Protein AF-0000000075423995 (afdb_homodimer)

Radius of gyration: 27.3 Å; Cα contacts (8 Å, |Δi|>4): 928; chains: 2; bounding box: 53×81×62 Å

Sequence (508 aa):
MPINNESKYIKEVWAENLEEEMAILRDRVEQYPFLAMDTEFPGVVARPIGNFRTSSDYHYQTLRCNVDLLKIIQLGITFADENGTLPPDTCTWQFNFKFNLGGDMYAQDSIDLLTKSGIDFKKHEDYGIDVEHFGELLISSGFVLLDDVKWISFHSGYDFGYLLKVLTCSPLPAEESEFFDLLRTYFPCIYDIKYLMKSFKNLKGGLQDIADDLQVSRIGPQHQAGSDSLLTATTFFKMRQTFFNDKIDDTKYLMPINNESKYIKEVWAENLEEEMAILRDRVEQYPFLAMDTEFPGVVARPIGNFRTSSDYHYQTLRCNVDLLKIIQLGITFADENGTLPPDTCTWQFNFKFNLGGDMYAQDSIDLLTKSGIDFKKHEDYGIDVEHFGELLISSGFVLLDDVKWISFHSGYDFGYLLKVLTCSPLPAEESEFFDLLRTYFPCIYDIKYLMKSFKNLKGGLQDIADDLQVSRIGPQHQAGSDSLLTATTFFKMRQTFFNDKIDDTKYL

Organism: Rhizophagus irregularis (strain DAOM 181602 / DAOM 197198 / MUCL 43194) (NCBI:txid747089)

Nearest PDB structures (foldseek):
  4gmj-assembly3_F  TM=9.847E-01  e=9.154E-38  Homo sapiens
  4gmj-assembly2_D  TM=9.844E-01  e=1.547E-37  Homo sapiens
  3g10-assembly1_A  TM=9.788E-01  e=7.465E-35  Schizosaccharomyces pombe
  4b8c-assembly2_E  TM=9.135E-01  e=1.790E-26  Saccharomyces cerevisiae S288C
  1uoc-assembly1_A  TM=8.955E-01  e=2.071E-23  Saccharomyces cerevisiae

Secondary structure (DSSP, 8-state):
----THHHHEEEE-GGGHHHHHHHHHHHHHH--EEEEEEE-----EEE-S--SSHHHHHHHHHHHHHHHS---EEEEEEE-TT-PPPSS--EEEEEB---TTTS---HHHHHHHHHTT--HHHHHHHPBPHHHHHHHHHTTTSSS-TT-EEEESS-HHHHHHHHHHHHTSPPPSSHHHHHHHHHHH-S-EEEHHHHHTT-TT--SSHHHHHHHTTPPP-S-TT-HHHHHHHHHHHHHHHHHHHSTT---GGG--/----THHHHEEEE-GGGHHHHHHHHHHHHHH--EEEEEEE-----EEE-S--SSHHHHHHHHHHHHHHHS---EEEEEEE-TT-PPPSS--EEEEEB---TTTS---HHHHHHHHHTT--HHHHHHHPBPHHHHHHHHHTTTSSS-TT-EEEESS-HHHHHHHHHHHHTSPPPSSHHHHHHHHHHH-S-EEEHHHHHTT-TT--SSHHHHHHHTTPPP-S-TT-HHHHHHHHHHHHHHHHHHHSTT---GGG--

Structure (mmCIF, N/CA/C/O backbone):
data_AF-0000000075423995-model_v1
#
loop_
_entity.id
_entity.type
_entity.pdbx_description
1 polymer 'poly(A)-specific ribonuclease'
#
loop_
_atom_site.group_PDB
_atom_site.id
_atom_site.type_symbol
_atom_site.label_atom_id
_atom_site.label_alt_id
_atom_site.label_comp_id
_atom_site.label_asym_id
_atom_site.label_entity_id
_atom_site.label_seq_id
_atom_site.pdbx_PDB_ins_code
_atom_site.Cartn_x
_atom_site.Cartn_y
_atom_site.Cartn_z
_atom_site.occupancy
_atom_site.B_iso_or_equiv
_atom_site.auth_seq_id
_atom_site.auth_comp_id
_atom_site.auth_asym_id
_atom_site.auth_atom_id
_atom_site.pdbx_PDB_model_num
ATOM 1 N N . MET A 1 1 ? 28.359 33.5 12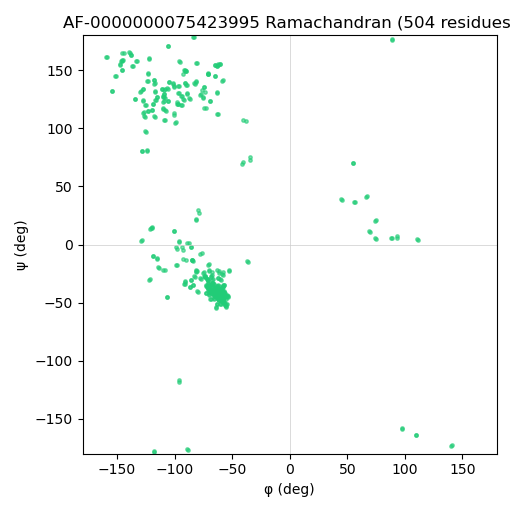.656 1 25.58 1 MET A N 1
ATOM 2 C CA . MET A 1 1 ? 27.375 32.719 11.945 1 25.58 1 MET A CA 1
ATOM 3 C C . MET A 1 1 ? 25.953 33.094 12.383 1 25.58 1 MET A C 1
ATOM 5 O O . MET A 1 1 ? 25.672 33.156 13.578 1 25.58 1 MET A O 1
ATOM 9 N N . PRO A 1 2 ? 25.203 33.875 11.68 1 33.62 2 PRO A N 1
ATOM 10 C CA . PRO A 1 2 ? 23.969 34.438 12.242 1 33.62 2 PRO A CA 1
ATOM 11 C C . PRO A 1 2 ? 23.203 33.406 13.094 1 33.62 2 PRO A C 1
ATOM 13 O O . PRO A 1 2 ? 23.297 32.219 12.844 1 33.62 2 PRO A O 1
ATOM 16 N N . ILE A 1 3 ? 23.141 33.438 14.305 1 40.28 3 ILE A N 1
ATOM 17 C CA . ILE A 1 3 ? 22.547 32.594 15.344 1 40.28 3 ILE A CA 1
ATOM 18 C C . ILE A 1 3 ? 21.25 31.984 14.828 1 40.28 3 ILE A C 1
ATOM 20 O O . ILE A 1 3 ? 20.312 32.688 14.469 1 40.28 3 ILE A O 1
ATOM 24 N N . ASN A 1 4 ? 21.141 30.969 13.953 1 45.22 4 ASN A N 1
ATOM 25 C CA . ASN A 1 4 ? 20.031 30.359 13.219 1 45.22 4 ASN A CA 1
ATOM 26 C C . ASN A 1 4 ? 18.797 30.219 14.102 1 45.22 4 ASN A C 1
ATOM 28 O O . ASN A 1 4 ? 18.75 29.359 14.984 1 45.22 4 ASN A O 1
ATOM 32 N N . ASN A 1 5 ? 18.109 31.328 14.5 1 56.03 5 ASN A N 1
ATOM 33 C CA . ASN A 1 5 ? 16.938 31.656 15.297 1 56.03 5 ASN A CA 1
ATOM 34 C C . ASN A 1 5 ? 15.828 30.641 15.109 1 56.03 5 ASN A C 1
ATOM 36 O O . ASN A 1 5 ? 14.961 30.484 15.977 1 56.03 5 ASN A O 1
ATOM 40 N N . GLU A 1 6 ? 15.875 29.797 14.125 1 67.62 6 GLU A N 1
ATOM 41 C CA . GLU A 1 6 ? 14.875 28.766 13.867 1 67.62 6 GLU A CA 1
ATOM 42 C C . GLU A 1 6 ? 14.891 27.688 14.945 1 67.62 6 GLU A C 1
ATOM 44 O O . GLU A 1 6 ? 13.836 27.203 15.367 1 67.62 6 GLU A O 1
ATOM 49 N N . SER A 1 7 ? 16.078 27.469 15.383 1 71.44 7 SER A N 1
ATOM 50 C CA . SER A 1 7 ? 16.234 26.406 16.359 1 71.44 7 SER A CA 1
ATOM 51 C C . SER A 1 7 ? 15.625 26.781 17.703 1 71.44 7 SER A C 1
ATOM 53 O O . SER A 1 7 ? 15.352 25.906 18.531 1 71.44 7 SER A O 1
ATOM 55 N N . LYS A 1 8 ? 15.422 28.031 17.781 1 77.81 8 LYS A N 1
ATOM 56 C CA . LYS A 1 8 ? 14.797 28.469 19.031 1 77.81 8 LYS A CA 1
ATOM 57 C C . LYS A 1 8 ? 13.312 28.094 19.062 1 77.81 8 LYS A C 1
ATOM 59 O O . LYS A 1 8 ? 12.797 27.703 20.109 1 77.81 8 LYS A O 1
ATOM 64 N N . TYR A 1 9 ? 12.695 28 17.922 1 90.31 9 TYR A N 1
ATOM 65 C CA . TYR A 1 9 ? 11.242 27.859 17.891 1 90.31 9 TYR A CA 1
ATOM 66 C C . TYR A 1 9 ? 10.852 26.453 17.438 1 90.31 9 TYR A C 1
ATOM 68 O O . TYR A 1 9 ? 9.75 25.984 17.734 1 90.31 9 TYR A O 1
ATOM 76 N N . ILE A 1 10 ? 11.789 25.797 16.75 1 95.06 10 ILE A N 1
ATOM 77 C CA . ILE A 1 10 ? 11.461 24.516 16.156 1 95.06 10 ILE A CA 1
ATOM 78 C C . ILE A 1 10 ? 12.367 23.422 16.734 1 95.06 10 ILE A C 1
ATOM 80 O O . ILE A 1 10 ? 13.594 23.484 16.578 1 95.06 10 ILE A O 1
ATOM 84 N N . LYS A 1 11 ? 11.797 22.5 17.406 1 96.62 11 LYS A N 1
ATOM 85 C CA . LYS A 1 11 ? 12.523 21.375 17.984 1 96.62 11 LYS A CA 1
ATOM 86 C C . LYS A 1 11 ? 12.531 20.188 17.016 1 96.62 11 LYS A C 1
ATOM 88 O O . LYS A 1 11 ? 11.477 19.719 16.594 1 96.62 11 LYS A O 1
ATOM 93 N N . GLU A 1 12 ? 13.703 19.688 16.688 1 97.12 12 GLU A N 1
ATOM 94 C CA . GLU A 1 12 ? 13.852 18.484 15.875 1 97.12 12 GLU A CA 1
ATOM 95 C C . GLU A 1 12 ? 13.594 17.234 16.703 1 97.12 12 GLU A C 1
ATOM 97 O O . GLU A 1 12 ? 14.172 17.062 17.781 1 97.12 12 GLU A O 1
ATOM 102 N N . VAL A 1 13 ? 12.734 16.391 16.188 1 98.62 13 VAL A N 1
ATOM 103 C CA . VAL A 1 13 ? 12.461 15.133 16.891 1 98.62 13 VAL A CA 1
ATOM 104 C C . VAL A 1 13 ? 12.844 13.953 16 1 98.62 13 VAL A C 1
ATOM 106 O O . VAL A 1 13 ? 12.344 13.828 14.875 1 98.62 13 VAL A O 1
ATOM 109 N N . TRP A 1 14 ? 13.711 13.156 16.453 1 98.75 14 TRP A N 1
ATOM 110 C CA . TRP A 1 14 ? 14.156 11.914 15.828 1 98.75 14 TRP A CA 1
ATOM 111 C C . TRP A 1 14 ? 13.836 10.711 16.703 1 98.75 14 TRP A C 1
ATOM 113 O O . TRP A 1 14 ? 13.188 10.852 17.75 1 98.75 14 TRP A O 1
ATOM 123 N N . ALA A 1 15 ? 14.227 9.523 16.281 1 98.69 15 ALA A N 1
ATOM 124 C CA . ALA A 1 15 ? 13.891 8.312 17.031 1 98.69 15 ALA A CA 1
ATOM 125 C C . ALA A 1 15 ? 14.43 8.391 18.453 1 98.69 15 ALA A C 1
ATOM 127 O O . ALA A 1 15 ? 13.758 7.977 19.406 1 98.69 15 ALA A O 1
ATOM 128 N N . GLU A 1 16 ? 15.516 8.961 18.641 1 98.25 16 GLU A N 1
ATOM 129 C CA . GLU A 1 16 ? 16.25 8.922 19.906 1 98.25 16 GLU A CA 1
ATOM 130 C C . GLU A 1 16 ? 15.578 9.789 20.953 1 98.25 16 GLU A C 1
ATOM 132 O O . GLU A 1 16 ? 15.688 9.523 22.156 1 98.25 16 GLU A O 1
ATOM 137 N N . ASN A 1 17 ? 14.867 10.82 20.562 1 98.56 17 ASN A N 1
ATOM 138 C CA . ASN A 1 17 ? 14.289 11.719 21.547 1 98.56 17 ASN A CA 1
ATOM 139 C C . ASN A 1 17 ? 12.773 11.766 21.453 1 98.56 17 ASN A C 1
ATOM 141 O O . ASN A 1 17 ? 12.133 12.664 22 1 98.56 17 ASN A O 1
ATOM 145 N N . LEU A 1 18 ? 12.195 10.82 20.75 1 98.56 18 LEU A N 1
ATOM 146 C CA . LEU A 1 18 ? 10.758 10.812 20.516 1 98.56 18 LEU A CA 1
ATOM 147 C C . LEU A 1 18 ? 9.992 10.742 21.828 1 98.56 18 LEU A C 1
ATOM 149 O O . LEU A 1 18 ? 9.117 11.57 22.078 1 98.56 18 LEU A O 1
ATOM 153 N N . GLU A 1 19 ? 10.289 9.844 22.672 1 98.12 19 GLU A N 1
ATOM 154 C CA . GLU A 1 19 ? 9.555 9.625 23.922 1 98.12 19 GLU A CA 1
ATOM 155 C C . GLU A 1 19 ? 9.664 10.828 24.844 1 98.12 19 GLU A C 1
ATOM 157 O O . GLU A 1 19 ? 8.68 11.242 25.453 1 98.12 19 GLU A O 1
ATOM 162 N N . GLU A 1 20 ? 10.852 11.336 24.922 1 98.06 20 GLU A N 1
ATOM 163 C CA . GLU A 1 20 ? 11.078 12.5 25.766 1 98.06 20 GLU A CA 1
ATOM 164 C C . GLU A 1 20 ? 10.25 13.695 25.297 1 98.06 20 GLU A C 1
ATOM 166 O O . GLU A 1 20 ? 9.594 14.352 26.109 1 98.06 20 GLU A O 1
ATOM 171 N N . GLU A 1 21 ? 10.273 13.953 24.078 1 97.81 21 GLU A N 1
ATOM 172 C CA . GLU A 1 21 ? 9.555 15.102 23.547 1 97.81 21 GLU A CA 1
ATOM 173 C C . GLU A 1 21 ? 8.047 14.891 23.641 1 97.81 21 GLU A C 1
ATOM 175 O O . GLU A 1 21 ? 7.297 15.836 23.922 1 97.81 21 GLU A O 1
ATOM 180 N N . MET A 1 22 ? 7.602 13.688 23.391 1 97.81 22 MET A N 1
ATOM 181 C CA . MET A 1 22 ? 6.172 13.406 23.484 1 97.81 22 MET A CA 1
ATOM 182 C C . MET A 1 22 ? 5.672 13.609 24.906 1 97.81 22 MET A C 1
ATOM 184 O O . MET A 1 22 ? 4.531 14.023 25.109 1 97.81 22 MET A O 1
ATOM 188 N N . ALA A 1 23 ? 6.453 13.297 25.828 1 96.69 23 ALA A N 1
ATOM 189 C CA . ALA A 1 23 ? 6.094 13.539 27.219 1 96.69 23 ALA A CA 1
ATOM 190 C C . ALA A 1 23 ? 5.91 15.031 27.484 1 96.69 23 ALA A C 1
ATOM 192 O O . ALA A 1 23 ? 4.98 15.43 28.203 1 96.69 23 ALA A O 1
ATOM 193 N N . ILE A 1 24 ? 6.754 15.812 26.984 1 95.75 24 ILE A N 1
ATOM 194 C CA . ILE A 1 24 ? 6.668 17.266 27.125 1 95.75 24 ILE A CA 1
ATOM 195 C C . ILE A 1 24 ? 5.383 17.766 26.484 1 95.75 24 ILE A C 1
ATOM 197 O O . ILE A 1 24 ? 4.676 18.594 27.062 1 95.75 24 ILE A O 1
ATOM 201 N N . LEU A 1 25 ? 5.078 17.234 25.375 1 96.5 25 LEU A N 1
ATOM 202 C CA . LEU A 1 25 ? 3.957 17.734 24.578 1 96.5 25 LEU A CA 1
ATOM 203 C C . LEU A 1 25 ? 2.629 17.375 25.234 1 96.5 25 LEU A C 1
ATOM 205 O O . LEU A 1 25 ? 1.648 18.109 25.094 1 96.5 25 LEU A O 1
ATOM 209 N N . ARG A 1 26 ? 2.59 16.281 25.953 1 95.5 26 ARG A N 1
ATOM 210 C CA . ARG A 1 26 ? 1.382 15.875 26.672 1 95.5 26 ARG A CA 1
ATOM 211 C C . ARG A 1 26 ? 0.964 16.938 27.672 1 95.5 26 ARG A C 1
ATOM 213 O O . ARG A 1 26 ? -0.229 17.141 27.906 1 95.5 26 ARG A O 1
ATOM 220 N N . ASP A 1 27 ? 1.899 17.609 28.156 1 94.31 27 ASP A N 1
ATOM 221 C CA . ASP A 1 27 ? 1.625 18.688 29.109 1 94.31 27 ASP A CA 1
ATOM 222 C C . ASP A 1 27 ? 1.33 20 28.375 1 94.31 27 ASP A C 1
ATOM 224 O O . ASP A 1 27 ? 0.465 20.766 28.797 1 94.31 27 ASP A O 1
ATOM 228 N N . ARG A 1 28 ? 1.97 20.203 27.359 1 94.56 28 ARG A N 1
ATOM 229 C CA . ARG A 1 28 ? 1.878 21.469 26.625 1 94.56 28 ARG A CA 1
ATOM 230 C C . ARG A 1 28 ? 0.489 21.656 26.031 1 94.56 28 ARG A C 1
ATOM 232 O O . ARG A 1 28 ? -0.015 22.781 25.938 1 94.56 28 ARG A O 1
ATOM 239 N N . VAL A 1 29 ? -0.134 20.578 25.625 1 96.12 29 VAL A N 1
ATOM 240 C CA . VAL A 1 29 ? -1.404 20.641 24.906 1 96.12 29 VAL A CA 1
ATOM 241 C C . VAL A 1 29 ? -2.498 21.156 25.844 1 96.12 29 VAL A C 1
ATOM 243 O O . VAL A 1 29 ? -3.477 21.75 25.391 1 96.12 29 VAL A O 1
ATOM 246 N N . GLU A 1 30 ? -2.373 21.031 27.109 1 95 30 GLU A N 1
ATOM 247 C CA . GLU A 1 30 ? -3.348 21.531 28.078 1 95 30 GLU A CA 1
ATOM 248 C C . GLU A 1 30 ? -3.391 23.047 28.078 1 95 30 GLU A C 1
ATOM 250 O O . GLU A 1 30 ? -4.465 23.641 28.203 1 95 30 GLU A O 1
ATOM 255 N N . GLN A 1 31 ? -2.264 23.641 27.922 1 95.44 31 GLN A N 1
ATOM 256 C CA . GLN A 1 31 ? -2.152 25.094 27.938 1 95.44 31 GLN A CA 1
ATOM 257 C C . GLN A 1 31 ? -2.305 25.672 26.531 1 95.44 31 GLN A C 1
ATOM 259 O O . GLN A 1 31 ? -2.783 26.797 26.375 1 95.44 31 GLN A O 1
ATOM 264 N N . TYR A 1 32 ? -1.895 24.984 25.609 1 97.31 32 TYR A N 1
ATOM 265 C CA . TYR A 1 32 ? -1.914 25.422 24.219 1 97.31 32 TYR A CA 1
ATOM 266 C C . TYR A 1 32 ? -2.668 24.422 23.344 1 97.31 32 TYR A C 1
ATOM 268 O O . TYR A 1 32 ? -2.061 23.672 22.578 1 97.31 32 TYR A O 1
ATOM 276 N N . PRO A 1 33 ? -3.973 24.484 23.312 1 97.31 33 PRO A N 1
ATOM 277 C CA . PRO A 1 33 ? -4.793 23.406 22.734 1 97.31 33 PRO A CA 1
ATOM 278 C C . PRO A 1 33 ? -5.035 23.609 21.25 1 97.31 33 PRO A C 1
ATOM 280 O O . PRO A 1 33 ? -5.758 22.812 20.625 1 97.31 33 PRO A O 1
ATOM 283 N N . PHE A 1 34 ? -4.492 24.672 20.609 1 97.38 34 PHE A N 1
ATOM 284 C CA . PHE A 1 34 ? -4.555 24.828 19.172 1 97.38 34 PHE A CA 1
ATOM 285 C C . PHE A 1 34 ? -3.305 24.25 18.5 1 97.38 34 PHE A C 1
ATOM 287 O O . PHE A 1 34 ? -2.191 24.703 18.781 1 97.38 34 PHE A O 1
ATOM 294 N N . LEU A 1 35 ? -3.49 23.328 17.672 1 98.25 35 LEU A N 1
ATOM 295 C CA . LEU A 1 35 ? -2.387 22.625 17.031 1 98.25 35 LEU A CA 1
ATOM 296 C C . LEU A 1 35 ? -2.43 22.828 15.516 1 98.25 35 LEU A C 1
ATOM 298 O O . LEU A 1 35 ? -3.309 22.281 14.844 1 98.25 35 LEU A O 1
ATOM 302 N N . ALA A 1 36 ? -1.484 23.562 15 1 98 36 ALA A N 1
ATOM 303 C CA . ALA A 1 36 ? -1.331 23.688 13.555 1 98 36 ALA A CA 1
ATOM 304 C C . ALA A 1 36 ? -0.392 22.609 13.016 1 98 36 ALA A C 1
ATOM 306 O O . ALA A 1 36 ? 0.678 22.375 13.578 1 98 36 ALA A O 1
ATOM 307 N N . MET A 1 37 ? -0.78 22.031 11.883 1 97.5 37 MET A N 1
ATOM 308 C CA . MET A 1 37 ? 0.061 20.938 11.414 1 97.5 37 MET A CA 1
ATOM 309 C C . MET A 1 37 ? 0.37 21.078 9.93 1 97.5 37 MET A C 1
ATOM 311 O O . MET A 1 37 ? -0.346 21.781 9.211 1 97.5 37 MET A O 1
ATOM 315 N N . ASP A 1 38 ? 1.39 20.484 9.539 1 97.25 38 ASP A N 1
ATOM 316 C CA . ASP A 1 38 ? 1.808 20.297 8.156 1 97.25 38 ASP A CA 1
ATOM 317 C C . ASP A 1 38 ? 2.621 19.016 7.996 1 97.25 38 ASP A C 1
ATOM 319 O O . ASP A 1 38 ? 3.328 18.594 8.922 1 97.25 38 ASP A O 1
ATOM 323 N N . THR A 1 39 ? 2.451 18.375 6.879 1 97.5 39 THR A N 1
ATOM 324 C CA . THR A 1 39 ? 3.195 17.141 6.609 1 97.5 39 THR A CA 1
ATOM 325 C C . THR A 1 39 ? 3.986 17.266 5.312 1 97.5 39 THR A C 1
ATOM 327 O O . THR A 1 39 ? 3.588 18 4.402 1 97.5 39 THR A O 1
ATOM 330 N N . GLU A 1 40 ? 5.137 16.609 5.32 1 97.38 40 GLU A N 1
ATOM 331 C CA . GLU A 1 40 ? 5.867 16.359 4.082 1 97.38 40 GLU A CA 1
ATOM 332 C C . GLU A 1 40 ? 5.809 14.883 3.701 1 97.38 40 GLU A C 1
ATOM 334 O O . GLU A 1 40 ? 6.055 14.008 4.539 1 97.38 40 GLU A O 1
ATOM 339 N N . PHE A 1 41 ? 5.438 14.602 2.469 1 96.31 41 PHE A N 1
ATOM 340 C CA . PHE A 1 41 ? 5.312 13.242 1.957 1 96.31 41 PHE A CA 1
ATOM 341 C C . PHE A 1 41 ? 5.883 13.141 0.548 1 96.31 41 PHE A C 1
ATOM 343 O O . PHE A 1 41 ? 6.172 14.156 -0.087 1 96.31 41 PHE A O 1
ATOM 350 N N . PRO A 1 42 ? 6.168 11.922 0.061 1 94.81 42 PRO A N 1
ATOM 351 C CA . PRO A 1 42 ? 6.996 11.766 -1.137 1 94.81 42 PRO A CA 1
ATOM 352 C C . PRO A 1 42 ? 6.207 11.961 -2.43 1 94.81 42 PRO A C 1
ATOM 354 O O . PRO A 1 42 ? 6.52 11.336 -3.447 1 94.81 42 PRO A O 1
ATOM 357 N N . GLY A 1 43 ? 5.098 12.633 -2.432 1 93.06 43 GLY A N 1
ATOM 358 C CA . GLY A 1 43 ? 4.398 13.016 -3.65 1 93.06 43 GLY A CA 1
ATOM 359 C C . GLY A 1 43 ? 3.271 12.062 -4.012 1 93.06 43 GLY A C 1
ATOM 360 O O . GLY A 1 43 ? 2.611 11.516 -3.133 1 93.06 43 GLY A O 1
ATOM 361 N N . VAL A 1 44 ? 2.928 12.109 -5.285 1 93.12 44 VAL A N 1
ATOM 362 C CA . VAL A 1 44 ? 1.89 11.266 -5.867 1 93.12 44 VAL A CA 1
ATOM 363 C C . VAL A 1 44 ? 2.504 10.336 -6.914 1 93.12 44 VAL A C 1
ATOM 365 O O . VAL A 1 44 ? 3.156 10.789 -7.855 1 93.12 44 VAL A O 1
ATOM 368 N N . VAL A 1 45 ? 2.275 9.016 -6.719 1 92.94 45 VAL A N 1
ATOM 369 C CA . VAL A 1 45 ? 2.996 8.078 -7.578 1 92.94 45 VAL A CA 1
ATOM 370 C C . VAL A 1 45 ? 2.002 7.254 -8.391 1 92.94 45 VAL A C 1
ATOM 372 O O . VAL A 1 45 ? 2.389 6.543 -9.32 1 92.94 45 VAL A O 1
ATOM 375 N N . ALA A 1 46 ? 0.704 7.359 -8.062 1 93.5 46 ALA A N 1
ATOM 376 C CA . ALA A 1 46 ? -0.264 6.504 -8.742 1 93.5 46 ALA A CA 1
ATOM 377 C C . ALA A 1 46 ? -1.61 7.207 -8.891 1 93.5 46 ALA A C 1
ATOM 379 O O . ALA A 1 46 ? -1.943 8.094 -8.102 1 93.5 46 ALA A O 1
ATOM 380 N N . ARG A 1 47 ? -2.318 6.754 -9.883 1 93.81 47 ARG A N 1
ATOM 381 C CA . ARG A 1 47 ? -3.688 7.203 -10.109 1 93.81 47 ARG A CA 1
ATOM 382 C C . ARG A 1 47 ? -4.652 6.02 -10.141 1 93.81 47 ARG A C 1
ATOM 384 O O . ARG A 1 47 ? -4.324 4.961 -10.68 1 93.81 47 ARG A O 1
ATOM 391 N N . PRO A 1 48 ? -5.789 6.281 -9.539 1 91.75 48 PRO A N 1
ATOM 392 C CA . PRO A 1 48 ? -6.758 5.18 -9.531 1 91.75 48 PRO A CA 1
ATOM 393 C C . PRO A 1 48 ? -7.359 4.91 -10.906 1 91.75 48 PRO A C 1
ATOM 395 O O . PRO A 1 48 ? -7.512 5.836 -11.711 1 91.75 48 PRO A O 1
ATOM 398 N N . ILE A 1 49 ? -7.629 3.635 -11.117 1 88.88 49 ILE A N 1
ATOM 399 C CA . ILE A 1 49 ? -8.305 3.207 -12.336 1 88.88 49 ILE A CA 1
ATOM 400 C C . ILE A 1 49 ? -9.758 2.857 -12.023 1 88.88 49 ILE A C 1
ATOM 402 O O . ILE A 1 49 ? -10.047 2.256 -10.992 1 88.88 49 ILE A O 1
ATOM 406 N N . GLY A 1 50 ? -10.711 3.266 -12.961 1 79.19 50 GLY A N 1
ATOM 407 C CA . GLY A 1 50 ? -12.094 2.857 -12.781 1 79.19 50 GLY A CA 1
ATOM 408 C C . GLY A 1 50 ? -13.086 3.949 -13.125 1 79.19 50 GLY A C 1
ATOM 409 O O . GLY A 1 50 ? -12.727 4.945 -13.758 1 79.19 50 GLY A O 1
ATOM 410 N N . ASN A 1 51 ? -14.297 3.58 -12.812 1 81.25 51 ASN A N 1
ATOM 411 C CA . ASN A 1 51 ? -15.383 4.539 -12.992 1 81.25 51 ASN A CA 1
ATOM 412 C C . ASN A 1 51 ? -15.719 5.254 -11.688 1 81.25 51 ASN A C 1
ATOM 414 O O . ASN A 1 51 ? -15.953 4.609 -10.664 1 81.25 51 ASN A O 1
ATOM 418 N N . PHE A 1 52 ? -15.586 6.527 -11.773 1 85.06 52 PHE A N 1
ATOM 419 C CA . PHE A 1 52 ? -15.852 7.34 -10.594 1 85.06 52 PHE A CA 1
ATOM 420 C C . PHE A 1 52 ? -17.125 8.156 -10.766 1 85.06 52 PHE A C 1
ATOM 422 O O . PHE A 1 52 ? -17.328 8.789 -11.805 1 85.06 52 PHE A O 1
ATOM 429 N N . ARG A 1 53 ? -17.984 8.055 -9.844 1 83.5 53 ARG A N 1
ATOM 430 C CA . ARG A 1 53 ? -19.297 8.68 -9.898 1 83.5 53 ARG A CA 1
ATOM 431 C C . ARG A 1 53 ? -19.188 10.195 -9.922 1 83.5 53 ARG A C 1
ATOM 433 O O . ARG A 1 53 ? -20 10.875 -10.555 1 83.5 53 ARG A O 1
ATOM 440 N N . THR A 1 54 ? -18.266 10.797 -9.203 1 90.12 54 THR A N 1
ATOM 441 C CA . THR A 1 54 ? -18.047 12.234 -9.094 1 90.12 54 THR A CA 1
ATOM 442 C C . THR A 1 54 ? -16.562 12.57 -9.117 1 90.12 54 THR A C 1
ATOM 444 O O . THR A 1 54 ? -15.719 11.68 -8.953 1 90.12 54 THR A O 1
ATOM 447 N N . SER A 1 55 ? -16.266 13.828 -9.328 1 91.12 55 SER A N 1
ATOM 448 C CA . SER A 1 55 ? -14.883 14.32 -9.234 1 91.12 55 SER A CA 1
ATOM 449 C C . SER A 1 55 ? -14.336 14.148 -7.824 1 91.12 55 SER A C 1
ATOM 451 O O . SER A 1 55 ? -13.156 13.844 -7.645 1 91.12 55 SER A O 1
ATOM 453 N N . SER A 1 56 ? -15.219 14.375 -6.895 1 91.31 56 SER A N 1
ATOM 454 C CA . SER A 1 56 ? -14.828 14.219 -5.496 1 91.31 56 SER A CA 1
ATOM 455 C C . SER A 1 56 ? -14.398 12.789 -5.195 1 91.31 56 SER A C 1
ATOM 457 O O . SER A 1 56 ? -13.414 12.57 -4.484 1 91.31 56 SER A O 1
ATOM 459 N N . ASP A 1 57 ? -15.078 11.922 -5.73 1 91.88 57 ASP A N 1
ATOM 460 C CA . ASP A 1 57 ? -14.742 10.516 -5.543 1 91.88 57 ASP A CA 1
ATOM 461 C C . ASP A 1 57 ? -13.383 10.188 -6.172 1 91.88 57 ASP A C 1
ATOM 463 O O . ASP A 1 57 ? -12.578 9.461 -5.586 1 91.88 57 ASP A O 1
ATOM 467 N N . TYR A 1 58 ? -13.188 10.688 -7.305 1 93.19 58 TYR A N 1
ATOM 468 C CA . TYR A 1 58 ? -11.906 10.508 -7.973 1 93.19 58 TYR A CA 1
ATOM 469 C C . TYR A 1 58 ? -10.766 11.07 -7.129 1 93.19 58 TYR A C 1
ATOM 471 O O . TYR A 1 58 ? -9.727 10.43 -6.973 1 93.19 58 TYR A O 1
ATOM 479 N N . HIS A 1 59 ? -10.984 12.195 -6.613 1 93.81 59 HIS A N 1
ATOM 480 C CA . HIS A 1 59 ? -9.969 12.852 -5.797 1 93.81 59 HIS A CA 1
ATOM 481 C C . HIS A 1 59 ? -9.68 12.047 -4.535 1 93.81 59 HIS A C 1
ATOM 483 O O . HIS A 1 59 ? -8.516 11.883 -4.148 1 93.81 59 HIS A O 1
ATOM 489 N N . TYR A 1 60 ? -10.711 11.586 -3.934 1 95.12 60 TYR A N 1
ATOM 490 C CA . TYR A 1 60 ? -10.516 10.797 -2.719 1 95.12 60 TYR A CA 1
ATOM 491 C C . TYR A 1 60 ? -9.773 9.5 -3.018 1 95.12 60 TYR A C 1
ATOM 493 O O . TYR A 1 60 ? -8.875 9.109 -2.271 1 95.12 60 TYR A O 1
ATOM 501 N N . GLN A 1 61 ? -10.133 8.844 -4.055 1 93.5 61 GLN A N 1
ATOM 502 C CA . GLN A 1 61 ? -9.461 7.59 -4.391 1 93.5 61 GLN A CA 1
ATOM 503 C C . GLN A 1 61 ? -7.992 7.82 -4.727 1 93.5 61 GLN A C 1
ATOM 505 O O . GLN A 1 61 ? -7.145 6.973 -4.441 1 93.5 61 GLN A O 1
ATOM 510 N N . THR A 1 62 ? -7.715 8.891 -5.379 1 95.06 62 THR A N 1
ATOM 511 C CA . THR A 1 62 ? -6.324 9.25 -5.648 1 95.06 62 THR A CA 1
ATOM 512 C C . THR A 1 62 ? -5.551 9.438 -4.348 1 95.06 62 THR A C 1
ATOM 514 O O . THR A 1 62 ? -4.445 8.922 -4.195 1 95.06 62 THR A O 1
ATOM 517 N N . LEU A 1 63 ? -6.172 10.188 -3.465 1 96.44 63 LEU A N 1
ATOM 518 C CA . LEU A 1 63 ? -5.57 10.391 -2.15 1 96.44 63 LEU A CA 1
ATOM 519 C C . LEU A 1 63 ? -5.352 9.062 -1.439 1 96.44 63 LEU A C 1
ATOM 521 O O . LEU A 1 63 ? -4.25 8.781 -0.962 1 96.44 63 LEU A O 1
ATOM 525 N N . ARG A 1 64 ? -6.383 8.289 -1.417 1 94.69 64 ARG A N 1
ATOM 526 C CA . ARG A 1 64 ? -6.367 7.016 -0.708 1 94.69 64 ARG A CA 1
ATOM 527 C C . ARG A 1 64 ? -5.258 6.109 -1.232 1 94.69 64 ARG A C 1
ATOM 529 O O . ARG A 1 64 ? -4.465 5.574 -0.454 1 94.69 64 ARG A O 1
ATOM 536 N N . CYS A 1 65 ? -5.137 5.941 -2.504 1 93.62 65 CYS A N 1
ATOM 537 C CA . CYS A 1 65 ? -4.148 5.027 -3.072 1 93.62 65 CYS A CA 1
ATOM 538 C C . CYS A 1 65 ? -2.732 5.496 -2.764 1 93.62 65 CYS A C 1
ATOM 540 O O . CYS A 1 65 ? -1.865 4.688 -2.428 1 93.62 65 CYS A O 1
ATOM 542 N N . ASN A 1 66 ? -2.48 6.742 -2.875 1 95.94 66 ASN A N 1
ATOM 543 C CA . ASN A 1 66 ? -1.13 7.246 -2.645 1 95.94 66 ASN A CA 1
ATOM 544 C C . ASN A 1 66 ? -0.77 7.23 -1.162 1 95.94 66 ASN A C 1
ATOM 546 O O . ASN A 1 66 ? 0.349 6.863 -0.795 1 95.94 66 ASN A O 1
ATOM 550 N N . VAL A 1 67 ? -1.722 7.625 -0.326 1 96.75 67 VAL A N 1
ATOM 551 C CA . VAL A 1 67 ? -1.473 7.594 1.111 1 96.75 67 VAL A CA 1
ATOM 552 C C . VAL A 1 67 ? -1.194 6.16 1.558 1 96.75 67 VAL A C 1
ATOM 554 O O . VAL A 1 67 ? -0.293 5.918 2.363 1 96.75 67 VAL A O 1
ATOM 557 N N . ASP A 1 68 ? -1.913 5.277 1.01 1 93.19 68 ASP A N 1
ATOM 558 C CA . ASP A 1 68 ? -1.767 3.883 1.413 1 93.19 68 ASP A CA 1
ATOM 559 C C . ASP A 1 68 ? -0.444 3.305 0.917 1 93.19 68 ASP A C 1
ATOM 561 O O . ASP A 1 68 ? 0.135 2.426 1.56 1 93.19 68 ASP A O 1
ATOM 565 N N . LEU A 1 69 ? -0.006 3.812 -0.202 1 92 69 LEU A N 1
ATOM 566 C CA . LEU A 1 69 ? 1.207 3.289 -0.821 1 92 69 LEU A CA 1
ATOM 567 C C . LEU A 1 69 ? 2.449 3.93 -0.211 1 92 69 LEU A C 1
ATOM 569 O O . LEU A 1 69 ? 3.496 3.289 -0.108 1 92 69 LEU A O 1
ATOM 573 N N . LEU A 1 70 ? 2.324 5.137 0.13 1 94.88 70 LEU A N 1
ATOM 574 C CA . LEU A 1 70 ? 3.51 5.918 0.469 1 94.88 70 LEU A CA 1
ATOM 575 C C . LEU A 1 70 ? 3.609 6.125 1.976 1 94.88 70 LEU A C 1
ATOM 577 O O . LEU A 1 70 ? 2.707 5.742 2.723 1 94.88 70 LEU A O 1
ATOM 581 N N . LYS A 1 71 ? 4.762 6.656 2.363 1 95.38 71 LYS A N 1
ATOM 582 C CA . LYS A 1 71 ? 5.039 6.898 3.777 1 95.38 71 LYS A CA 1
ATOM 583 C C . LYS A 1 71 ? 5.25 8.383 4.047 1 95.38 71 LYS A C 1
ATOM 585 O O . LYS A 1 71 ? 5.855 9.086 3.236 1 95.38 71 LYS A O 1
ATOM 590 N N . ILE A 1 72 ? 4.75 8.781 5.133 1 97.56 72 ILE A N 1
ATOM 591 C CA . ILE A 1 72 ? 4.969 10.156 5.57 1 97.56 72 ILE A CA 1
ATOM 592 C C . ILE A 1 72 ? 6.453 10.375 5.855 1 97.56 72 ILE A C 1
ATOM 594 O O . ILE A 1 72 ? 7.137 9.469 6.344 1 97.56 72 ILE A O 1
ATOM 598 N N . ILE A 1 73 ? 6.98 11.562 5.582 1 98.25 73 ILE A N 1
ATOM 599 C CA . ILE A 1 73 ? 8.398 11.852 5.746 1 98.25 73 ILE A CA 1
ATOM 600 C C . ILE A 1 73 ? 8.609 12.742 6.969 1 98.25 73 ILE A C 1
ATOM 602 O O . ILE A 1 73 ? 9.523 12.508 7.762 1 98.25 73 ILE A O 1
ATOM 606 N N . GLN A 1 74 ? 7.766 13.734 7.047 1 98.5 74 GLN A N 1
ATOM 607 C CA . GLN A 1 74 ? 7.898 14.688 8.148 1 98.5 74 GLN A CA 1
ATOM 608 C C . GLN A 1 74 ? 6.531 15.195 8.602 1 98.5 74 GLN A C 1
ATOM 610 O O . GLN A 1 74 ? 5.602 15.305 7.801 1 98.5 74 GLN A O 1
ATOM 615 N N . LEU A 1 75 ? 6.426 15.523 9.867 1 98.38 75 LEU A N 1
ATOM 616 C CA . LEU A 1 75 ? 5.25 16.156 10.461 1 98.38 75 LEU A CA 1
ATOM 617 C C . LEU A 1 75 ? 5.652 17.312 11.359 1 98.38 75 LEU A C 1
ATOM 619 O O . LEU A 1 75 ? 6.531 17.172 12.211 1 98.38 75 LEU A O 1
ATOM 623 N N . GLY A 1 76 ? 5.102 18.438 11.086 1 98.06 76 GLY A N 1
ATOM 624 C CA . GLY A 1 76 ? 5.246 19.578 11.977 1 98.06 76 GLY A CA 1
ATOM 625 C C . GLY A 1 76 ? 3.99 19.891 12.773 1 98.06 76 GLY A C 1
ATOM 626 O O . GLY A 1 76 ? 2.883 19.859 12.234 1 98.06 76 GLY A O 1
ATOM 627 N N . ILE A 1 77 ? 4.199 20.109 14.055 1 98.31 77 ILE A N 1
ATOM 628 C CA . ILE A 1 77 ? 3.092 20.531 14.906 1 98.31 77 ILE A CA 1
ATOM 629 C C . ILE A 1 77 ? 3.475 21.797 15.664 1 98.31 77 ILE A C 1
ATOM 631 O O . ILE A 1 77 ? 4.488 21.828 16.359 1 98.31 77 ILE A O 1
ATOM 635 N N . THR A 1 78 ? 2.703 22.812 15.531 1 98.12 78 THR A N 1
ATOM 636 C CA . THR A 1 78 ? 2.883 24.078 16.25 1 98.12 78 THR A CA 1
ATOM 637 C C . THR A 1 78 ? 1.764 24.281 17.266 1 98.12 78 THR A C 1
ATOM 639 O O . THR A 1 78 ? 0.585 24.125 16.938 1 98.12 78 THR A O 1
ATOM 642 N N . PHE A 1 79 ? 2.15 24.656 18.438 1 98.12 79 PHE A N 1
ATOM 643 C CA . PHE A 1 79 ? 1.205 24.844 19.531 1 98.12 79 PHE A CA 1
ATOM 644 C C . PHE A 1 79 ? 0.893 26.328 19.734 1 98.12 79 PHE A C 1
ATOM 646 O O . PHE A 1 79 ? 1.788 27.172 19.656 1 98.12 79 PHE A O 1
ATOM 653 N N . ALA A 1 80 ? -0.369 26.609 19.969 1 97.5 80 ALA A N 1
ATOM 654 C CA . ALA A 1 80 ? -0.824 27.953 20.328 1 97.5 80 ALA A CA 1
ATOM 655 C C . ALA A 1 80 ? -1.996 27.891 21.312 1 97.5 80 ALA A C 1
ATOM 657 O O . ALA A 1 80 ? -2.658 26.859 21.422 1 97.5 80 ALA A O 1
ATOM 658 N N . ASP A 1 81 ? -2.176 28.969 22.016 1 96.69 81 ASP A N 1
ATOM 659 C CA . ASP A 1 81 ? -3.363 29.031 22.875 1 96.69 81 ASP A CA 1
ATOM 660 C C . ASP A 1 81 ? -4.551 29.609 22.109 1 96.69 81 ASP A C 1
ATOM 662 O O . ASP A 1 81 ? -4.469 29.844 20.906 1 96.69 81 ASP A O 1
ATOM 666 N N . GLU A 1 82 ? -5.664 29.797 22.766 1 92.75 82 GLU A N 1
ATOM 667 C CA . GLU A 1 82 ? -6.914 30.234 22.141 1 92.75 82 GLU A CA 1
ATOM 668 C C . GLU A 1 82 ? -6.777 31.625 21.531 1 92.75 82 GLU A C 1
ATOM 670 O O . GLU A 1 82 ? -7.52 31.969 20.609 1 92.75 82 GLU A O 1
ATOM 675 N N . ASN A 1 83 ? -5.793 32.375 22.016 1 92.31 83 ASN A N 1
ATOM 676 C CA . ASN A 1 83 ? -5.605 33.719 21.531 1 92.31 83 ASN A CA 1
ATOM 677 C C . ASN A 1 83 ? -4.52 33.812 20.453 1 92.31 83 ASN A C 1
ATOM 679 O O . ASN A 1 83 ? -4.223 34.875 19.938 1 92.31 83 ASN A O 1
ATOM 683 N N . GLY A 1 84 ? -3.877 32.719 20.172 1 94.5 84 GLY A N 1
ATOM 684 C CA . GLY A 1 84 ? -2.842 32.688 19.156 1 94.5 84 GLY A CA 1
ATOM 685 C C . GLY A 1 84 ? -1.448 32.906 19.703 1 94.5 84 GLY A C 1
ATOM 686 O O . GLY A 1 84 ? -0.488 33.062 18.953 1 94.5 84 GLY A O 1
ATOM 687 N N . THR A 1 85 ? -1.401 32.938 20.984 1 95.12 85 THR A N 1
ATOM 688 C CA . THR A 1 85 ? -0.096 33.125 21.609 1 95.12 85 THR A CA 1
ATOM 689 C C . THR A 1 85 ? 0.701 31.812 21.547 1 95.12 85 THR A C 1
ATOM 691 O O . THR A 1 85 ? 0.193 30.75 21.891 1 95.12 85 THR A O 1
ATOM 694 N N . LEU A 1 86 ? 1.914 31.969 21.141 1 94.88 86 LEU A N 1
ATOM 695 C CA . LEU A 1 86 ? 2.805 30.812 21.047 1 94.88 86 LEU A CA 1
ATOM 696 C C . LEU A 1 86 ? 3.588 30.625 22.344 1 94.88 86 LEU A C 1
ATOM 698 O O . LEU A 1 86 ? 3.887 31.594 23.031 1 94.88 86 LEU A O 1
ATOM 702 N N . PRO A 1 87 ? 3.902 29.422 22.609 1 93.81 87 PRO A N 1
ATOM 703 C CA . PRO A 1 87 ? 4.805 29.219 23.75 1 93.81 87 PRO A CA 1
ATOM 704 C C . PRO A 1 87 ? 6.133 29.953 23.578 1 93.81 87 PRO A C 1
ATOM 706 O O . PRO A 1 87 ? 6.648 30.062 22.469 1 93.81 87 PRO A O 1
ATOM 709 N N . PRO A 1 88 ? 6.684 30.547 24.672 1 87.38 88 PRO A N 1
ATOM 710 C CA . PRO A 1 88 ? 7.867 31.406 24.594 1 87.38 88 PRO A CA 1
ATOM 711 C C . PRO A 1 88 ? 9.102 30.656 24.078 1 87.38 88 PRO A C 1
ATOM 713 O O . PRO A 1 88 ? 9.93 31.25 23.375 1 87.38 88 PRO A O 1
ATOM 716 N N . ASP A 1 89 ? 9.391 29.547 24.359 1 85 89 ASP A N 1
ATOM 717 C CA . ASP A 1 89 ? 10.562 28.812 23.875 1 85 89 ASP A CA 1
ATOM 718 C C . ASP A 1 89 ? 10.203 27.938 22.672 1 85 89 ASP A C 1
ATOM 720 O O . ASP A 1 89 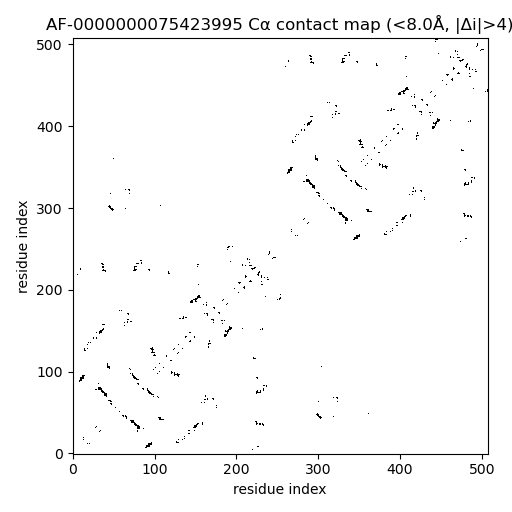? 9.664 28.422 21.672 1 85 89 ASP A O 1
ATOM 724 N N . THR A 1 90 ? 10.289 26.875 22.766 1 92.88 90 THR A N 1
ATOM 725 C CA . THR A 1 90 ? 9.945 25.938 21.703 1 92.88 90 THR A CA 1
ATOM 726 C C . THR A 1 90 ? 8.438 25.812 21.547 1 92.88 90 THR A C 1
ATOM 728 O O . THR A 1 90 ? 7.73 25.5 22.516 1 92.88 90 THR A O 1
ATOM 731 N N . CYS A 1 91 ? 7.973 26.234 20.312 1 96.38 91 CYS A N 1
ATOM 732 C CA . CYS A 1 91 ? 6.531 26.156 20.094 1 96.38 91 CYS A CA 1
ATOM 733 C C . CYS A 1 91 ? 6.188 25.156 19 1 96.38 91 CYS A C 1
ATOM 735 O O . CYS A 1 91 ? 5.02 24.797 18.828 1 96.38 91 CYS A O 1
ATOM 737 N N . THR A 1 92 ? 7.219 24.703 18.266 1 97.88 92 THR A N 1
ATOM 738 C CA . THR A 1 92 ? 7.016 23.812 17.125 1 97.88 92 THR A CA 1
ATOM 739 C C . THR A 1 92 ? 7.895 22.578 17.25 1 97.88 92 THR A C 1
ATOM 741 O O . THR A 1 92 ? 9.078 22.672 17.594 1 97.88 92 THR A O 1
ATOM 744 N N . TRP A 1 93 ? 7.309 21.453 17.016 1 98.19 93 TRP A N 1
ATOM 745 C CA . TRP A 1 93 ? 8.031 20.188 16.969 1 98.19 93 TRP A CA 1
ATOM 746 C C . TRP A 1 93 ? 7.98 19.578 15.562 1 98.19 93 TRP A C 1
ATOM 748 O O . TRP A 1 93 ? 6.906 19.469 14.969 1 98.19 93 TRP A O 1
ATOM 758 N N . GLN A 1 94 ? 9.102 19.266 15.047 1 98.25 94 GLN A N 1
ATOM 759 C CA . GLN A 1 94 ? 9.242 18.656 13.727 1 98.25 94 GLN A CA 1
ATOM 760 C C . GLN A 1 94 ? 9.664 17.188 13.844 1 98.25 94 GLN A C 1
ATOM 762 O O . GLN A 1 94 ? 10.828 16.891 14.141 1 98.25 94 GLN A O 1
ATOM 767 N N . PHE A 1 95 ? 8.742 16.312 13.562 1 98.81 95 PHE A N 1
ATOM 768 C CA . PHE A 1 95 ? 8.984 14.883 13.625 1 98.81 95 PHE A CA 1
ATOM 769 C C . PHE A 1 95 ? 9.539 14.367 12.305 1 98.81 95 PHE A C 1
ATOM 771 O O . PHE A 1 95 ? 8.945 14.594 11.25 1 98.81 95 PHE A O 1
ATOM 778 N N . ASN A 1 96 ? 10.688 13.664 12.344 1 98.81 96 ASN A N 1
ATOM 779 C CA . ASN A 1 96 ? 11.344 13.109 11.172 1 98.81 96 ASN A CA 1
ATOM 780 C C . ASN A 1 96 ? 11.219 11.594 11.117 1 98.81 96 ASN A C 1
ATOM 782 O O . ASN A 1 96 ? 11.797 10.883 11.953 1 98.81 96 ASN A O 1
ATOM 786 N N . PHE A 1 97 ? 10.516 11.094 10.078 1 98.75 97 PHE A N 1
ATOM 787 C CA . PHE A 1 97 ? 10.195 9.672 10.055 1 98.75 97 PHE A CA 1
ATOM 788 C C . PHE A 1 97 ? 11.203 8.906 9.219 1 98.75 97 PHE A C 1
ATOM 790 O O . PHE A 1 97 ? 11.836 9.469 8.328 1 98.75 97 PHE A O 1
ATOM 797 N N . LYS A 1 98 ? 11.258 7.656 9.523 1 98.25 98 LYS A N 1
ATOM 798 C CA . LYS A 1 98 ? 12.133 6.762 8.766 1 98.25 98 LYS A CA 1
ATOM 799 C C . LYS A 1 98 ? 11.703 6.672 7.309 1 98.25 98 LYS A C 1
ATOM 801 O O . LYS A 1 98 ? 10.523 6.469 7.016 1 98.25 98 LYS A O 1
ATOM 806 N N . PHE A 1 99 ? 12.633 6.832 6.41 1 97.19 99 PHE A N 1
ATOM 807 C CA . PHE A 1 99 ? 12.391 6.785 4.969 1 97.19 99 PHE A CA 1
ATOM 808 C C . PHE A 1 99 ? 13.664 6.383 4.227 1 97.19 99 PHE A C 1
ATOM 810 O O . PHE A 1 99 ? 14.742 6.898 4.512 1 97.19 99 PHE A O 1
ATOM 817 N N . ASN A 1 100 ? 13.484 5.453 3.338 1 93.88 100 ASN A N 1
ATOM 818 C CA . ASN A 1 100 ? 14.609 4.91 2.59 1 93.88 100 ASN A CA 1
ATOM 819 C C . ASN A 1 100 ? 14.383 5.004 1.084 1 93.88 100 ASN A C 1
ATOM 821 O O . ASN A 1 100 ? 13.5 4.328 0.541 1 93.88 100 ASN A O 1
ATOM 825 N N . LEU A 1 101 ? 15.281 5.723 0.39 1 90.88 101 LEU A N 1
ATOM 826 C CA . LEU A 1 101 ? 15.125 5.969 -1.039 1 90.88 101 LEU A CA 1
ATOM 827 C C . LEU A 1 101 ? 15.344 4.691 -1.841 1 90.88 101 LEU A C 1
ATOM 829 O O . LEU A 1 101 ? 14.906 4.594 -2.99 1 90.88 101 LEU A O 1
ATOM 833 N N . GLY A 1 102 ? 16.016 3.781 -1.285 1 84.19 102 GLY A N 1
ATOM 834 C CA . GLY A 1 102 ? 16.266 2.525 -1.975 1 84.19 102 GLY A CA 1
ATOM 835 C C . GLY A 1 102 ? 15.102 1.557 -1.893 1 84.19 102 GLY A C 1
ATOM 836 O O . GLY A 1 102 ? 14.922 0.719 -2.779 1 84.19 102 GLY A O 1
ATOM 837 N N . GLY A 1 103 ? 14.234 1.69 -0.932 1 83.88 103 GLY A N 1
ATOM 838 C CA . GLY A 1 103 ? 13.195 0.711 -0.665 1 83.88 103 GLY A CA 1
ATOM 839 C C . GLY A 1 103 ? 11.789 1.295 -0.733 1 83.88 103 GLY A C 1
ATOM 840 O O . GLY A 1 103 ? 10.844 0.606 -1.116 1 83.88 103 GLY A O 1
ATOM 841 N N . ASP A 1 104 ? 11.688 2.555 -0.395 1 90.38 104 ASP A N 1
ATOM 842 C CA . ASP A 1 104 ? 10.375 3.186 -0.337 1 90.38 104 ASP A CA 1
ATOM 843 C C . ASP A 1 104 ? 10 3.805 -1.683 1 90.38 104 ASP A C 1
ATOM 845 O O . ASP A 1 104 ? 10.883 4.168 -2.467 1 90.38 104 ASP A O 1
ATOM 849 N N . MET A 1 105 ? 8.672 3.822 -1.969 1 89.12 105 MET A N 1
ATOM 850 C CA . MET A 1 105 ? 8.156 4.422 -3.195 1 89.12 105 MET A CA 1
ATOM 851 C C . MET A 1 105 ? 8.039 5.938 -3.051 1 89.12 105 MET A C 1
ATOM 853 O O . MET A 1 105 ? 7.664 6.434 -1.988 1 89.12 105 MET A O 1
ATOM 857 N N . TYR A 1 106 ? 8.391 6.586 -4.117 1 92.81 106 TYR A N 1
ATOM 858 C CA . TYR A 1 106 ? 8.312 8.039 -4.109 1 92.81 106 TYR A CA 1
ATOM 859 C C . TYR A 1 106 ? 8.25 8.594 -5.527 1 92.81 106 TYR A C 1
ATOM 861 O O . TYR A 1 106 ? 8.586 7.895 -6.488 1 92.81 106 TYR A O 1
ATOM 869 N N . ALA A 1 107 ? 7.797 9.844 -5.652 1 92 107 ALA A N 1
ATOM 870 C CA . ALA A 1 107 ? 7.93 10.625 -6.879 1 92 107 ALA A CA 1
ATOM 871 C C . ALA A 1 107 ? 9.242 11.398 -6.898 1 92 107 ALA A C 1
ATOM 873 O O . ALA A 1 107 ? 9.539 12.164 -5.977 1 92 107 ALA A O 1
ATOM 874 N N . GLN A 1 108 ? 9.938 11.281 -7.922 1 90.31 108 GLN A N 1
ATOM 875 C CA . GLN A 1 108 ? 11.273 11.852 -8 1 90.31 108 GLN A CA 1
ATOM 876 C C . GLN A 1 108 ? 11.242 13.367 -7.816 1 90.31 108 GLN A C 1
ATOM 878 O O . GLN A 1 108 ? 12.078 13.93 -7.105 1 90.31 108 GLN A O 1
ATOM 883 N N . ASP A 1 109 ? 10.32 14 -8.469 1 92.75 109 ASP A N 1
ATOM 884 C CA . ASP A 1 109 ? 10.227 15.453 -8.383 1 92.75 109 ASP A CA 1
ATOM 885 C C . ASP A 1 109 ? 10.023 15.914 -6.941 1 92.75 109 ASP A C 1
ATOM 887 O O . ASP A 1 109 ? 10.547 16.953 -6.531 1 92.75 109 ASP A O 1
ATOM 891 N N . SER A 1 110 ? 9.258 15.164 -6.242 1 93.38 110 SER A N 1
ATOM 892 C CA . SER A 1 110 ? 9.008 15.492 -4.844 1 93.38 110 SER A CA 1
ATOM 893 C C . SER A 1 110 ? 10.273 15.336 -4.004 1 93.38 110 SER A C 1
ATOM 895 O O . SER A 1 110 ? 10.57 16.172 -3.152 1 93.38 110 SER A O 1
ATOM 897 N N . ILE A 1 111 ? 11.023 14.32 -4.23 1 94.56 111 ILE A N 1
ATOM 898 C CA . ILE A 1 111 ? 12.258 14.07 -3.482 1 94.56 111 ILE A CA 1
ATOM 899 C C . ILE A 1 111 ? 13.281 15.156 -3.801 1 94.56 111 ILE A C 1
ATOM 901 O O . ILE A 1 111 ? 13.984 15.633 -2.908 1 94.56 111 ILE A O 1
ATOM 905 N N . ASP A 1 112 ? 13.32 15.492 -5.047 1 95.62 112 ASP A N 1
ATOM 906 C CA . ASP A 1 112 ? 14.227 16.562 -5.438 1 95.62 112 ASP A CA 1
ATOM 907 C C . ASP A 1 112 ? 13.883 17.859 -4.707 1 95.62 112 ASP A C 1
ATOM 909 O O . ASP A 1 112 ? 14.773 18.547 -4.195 1 95.62 112 ASP A O 1
ATOM 913 N N . LEU A 1 113 ? 12.656 18.156 -4.688 1 95.62 113 LEU A N 1
ATOM 914 C CA . LEU A 1 113 ? 12.188 19.359 -4.012 1 95.62 113 LEU A CA 1
ATOM 915 C C . LEU A 1 113 ? 12.523 19.312 -2.525 1 95.62 113 LEU A C 1
ATOM 917 O O . LEU A 1 113 ? 13.023 20.297 -1.972 1 95.62 113 LEU A O 1
ATOM 921 N N . LEU A 1 114 ? 12.242 18.234 -1.891 1 96.38 114 LEU A N 1
ATOM 922 C CA . LEU A 1 114 ? 12.469 18.094 -0.456 1 96.38 114 LEU A CA 1
ATOM 923 C C . LEU A 1 114 ? 13.961 18.141 -0.132 1 96.38 114 LEU A C 1
ATOM 925 O O . LEU A 1 114 ? 14.359 18.734 0.873 1 96.38 114 LEU A O 1
ATOM 929 N N . THR A 1 115 ? 14.734 17.547 -0.978 1 96.06 115 THR A N 1
ATOM 930 C CA . THR A 1 115 ? 16.172 17.578 -0.795 1 96.06 115 THR A CA 1
ATOM 931 C C . THR A 1 115 ? 16.688 19.016 -0.902 1 96.06 115 THR A C 1
ATOM 933 O O . THR A 1 115 ? 17.5 19.453 -0.073 1 96.06 115 THR A O 1
ATOM 936 N N . LYS A 1 116 ? 16.219 19.703 -1.847 1 95.5 116 LYS A N 1
ATOM 937 C CA . LYS A 1 116 ? 16.594 21.094 -2.043 1 95.5 116 LYS A CA 1
ATOM 938 C C . LYS A 1 116 ? 16.172 21.953 -0.855 1 95.5 116 LYS A C 1
ATOM 940 O O . LYS A 1 116 ? 16.844 22.938 -0.521 1 95.5 116 LYS A O 1
ATOM 945 N N . SER A 1 117 ? 15.117 21.516 -0.22 1 94.31 117 SER A N 1
ATOM 946 C CA . SER A 1 117 ? 14.578 22.281 0.896 1 94.31 117 SER A CA 1
ATOM 947 C C . SER A 1 117 ? 15.273 21.938 2.203 1 94.31 117 SER A C 1
ATOM 949 O O . SER A 1 117 ? 14.922 22.453 3.264 1 94.31 117 SER A O 1
ATOM 951 N N . GLY A 1 118 ? 16.172 21 2.084 1 94.44 118 GLY A N 1
ATOM 952 C CA . GLY A 1 118 ? 17.016 20.781 3.246 1 94.44 118 GLY A CA 1
ATOM 953 C C . GLY A 1 118 ? 16.75 19.453 3.928 1 94.44 118 GLY A C 1
ATOM 954 O O . GLY A 1 118 ? 17.344 19.141 4.965 1 94.44 118 GLY A O 1
ATOM 955 N N . ILE A 1 119 ? 15.898 18.641 3.41 1 95.81 119 ILE A N 1
ATOM 956 C CA . ILE A 1 119 ? 15.633 17.328 3.992 1 95.81 119 ILE A CA 1
ATOM 957 C C . ILE A 1 119 ? 16.781 16.375 3.688 1 95.81 119 ILE A C 1
ATOM 959 O O . ILE A 1 119 ? 17.219 16.266 2.537 1 95.81 119 ILE A O 1
ATOM 963 N N . ASP A 1 120 ? 17.297 15.812 4.707 1 96.69 120 ASP A N 1
ATOM 964 C CA . ASP A 1 120 ? 18.391 14.852 4.602 1 96.69 120 ASP A CA 1
ATOM 965 C C . ASP A 1 120 ? 17.875 13.414 4.672 1 96.69 120 ASP A C 1
ATOM 967 O O . ASP A 1 120 ? 17.734 12.852 5.762 1 96.69 120 ASP A O 1
ATOM 971 N N . PHE A 1 121 ? 17.844 12.758 3.572 1 96.94 121 PHE A N 1
ATOM 972 C CA . PHE A 1 121 ? 17.219 11.445 3.516 1 96.94 121 PHE A CA 1
ATOM 973 C C . PHE A 1 121 ? 18.141 10.383 4.109 1 96.94 121 PHE A C 1
ATOM 975 O O . PHE A 1 121 ? 17.656 9.352 4.59 1 96.94 121 PHE A O 1
ATOM 982 N N . LYS A 1 122 ? 19.391 10.57 4.047 1 97.44 122 LYS A N 1
ATOM 983 C CA . LYS A 1 122 ? 20.281 9.648 4.734 1 97.44 122 LYS A CA 1
ATOM 984 C C . LYS A 1 122 ? 20.031 9.656 6.242 1 97.44 122 LYS A C 1
ATOM 986 O O . LYS A 1 122 ? 20.062 8.609 6.891 1 97.44 122 LYS A O 1
ATOM 991 N N . LYS A 1 123 ? 19.859 10.836 6.777 1 98 123 LYS A N 1
ATOM 992 C CA . LYS A 1 123 ? 19.547 10.945 8.195 1 98 123 LYS A CA 1
ATOM 993 C C . LYS A 1 123 ? 18.203 10.289 8.516 1 98 123 LYS A C 1
ATOM 995 O O . LYS A 1 123 ? 18.062 9.648 9.562 1 98 123 LYS A O 1
ATOM 1000 N N . HIS A 1 124 ? 17.234 10.5 7.645 1 98.31 124 HIS A N 1
ATOM 1001 C CA . HIS A 1 124 ? 15.945 9.836 7.809 1 98.31 124 HIS A CA 1
ATOM 1002 C C . HIS A 1 124 ? 16.109 8.32 7.824 1 98.31 124 HIS A C 1
ATOM 1004 O O . HIS A 1 124 ? 15.445 7.633 8.609 1 98.31 124 HIS A O 1
ATOM 1010 N N . GLU A 1 125 ? 16.922 7.844 7.008 1 97.31 125 GLU A N 1
ATOM 1011 C CA . GLU A 1 125 ? 17.156 6.406 6.918 1 97.31 125 GLU A CA 1
ATOM 1012 C C . GLU A 1 125 ? 17.812 5.875 8.195 1 97.31 125 GLU A C 1
ATOM 1014 O O . GLU A 1 125 ? 17.406 4.824 8.703 1 97.31 125 GLU A O 1
ATOM 1019 N N . ASP A 1 126 ? 18.688 6.566 8.789 1 98 126 ASP A N 1
ATOM 1020 C CA . ASP A 1 126 ? 19.516 6.074 9.883 1 98 126 ASP A CA 1
ATOM 1021 C C . ASP A 1 126 ? 18.875 6.367 11.234 1 98 126 ASP A C 1
ATOM 1023 O O . ASP A 1 126 ? 19 5.574 12.172 1 98 126 ASP A O 1
ATOM 1027 N N . TYR A 1 127 ? 18.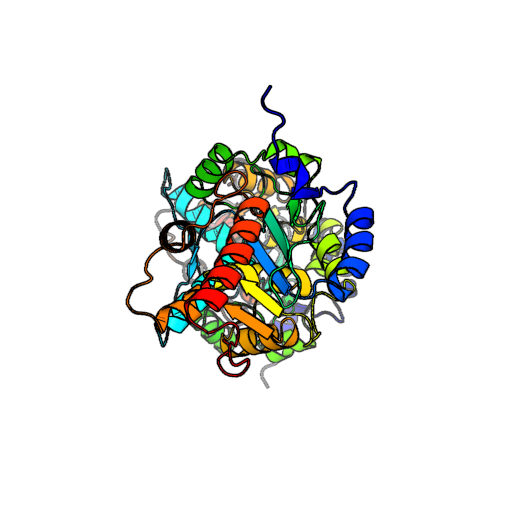172 7.496 11.352 1 98.5 127 TYR A N 1
ATOM 1028 C CA . TYR A 1 127 ? 17.75 7.961 12.672 1 98.5 127 TYR A CA 1
ATOM 1029 C C . TYR A 1 127 ? 16.25 8.266 12.695 1 98.5 127 TYR A C 1
ATOM 1031 O O . TYR A 1 127 ? 15.727 8.758 13.695 1 98.5 127 TYR A O 1
ATOM 1039 N N . GLY A 1 128 ? 15.562 8.008 11.609 1 98.75 128 GLY A N 1
ATOM 1040 C CA . GLY A 1 128 ? 14.156 8.352 11.5 1 98.75 128 GLY A CA 1
ATOM 1041 C C . GLY A 1 128 ? 13.281 7.625 12.508 1 98.75 128 GLY A C 1
ATOM 1042 O O . GLY A 1 128 ? 13.641 6.547 12.984 1 98.75 128 GLY A O 1
ATOM 1043 N N . ILE A 1 129 ? 12.18 8.227 12.812 1 98.75 129 ILE A N 1
ATOM 1044 C CA . ILE A 1 129 ? 11.188 7.703 13.742 1 98.75 129 ILE A CA 1
ATOM 1045 C C . ILE A 1 129 ? 10.414 6.562 13.086 1 98.75 129 ILE A C 1
ATOM 1047 O O . ILE A 1 129 ? 10.008 6.672 11.922 1 98.75 129 ILE A O 1
ATOM 1051 N N . ASP A 1 130 ? 10.219 5.512 13.797 1 97.62 130 ASP A N 1
ATOM 1052 C CA . ASP A 1 130 ? 9.281 4.48 13.367 1 97.62 130 ASP A CA 1
ATOM 1053 C C . ASP A 1 130 ? 7.84 4.988 13.438 1 97.62 130 ASP A C 1
ATOM 1055 O O . ASP A 1 130 ? 7.363 5.371 14.516 1 97.62 130 ASP A O 1
ATOM 1059 N N . VAL A 1 131 ? 7.18 4.922 12.336 1 96.44 131 VAL A N 1
ATOM 1060 C CA . VAL A 1 131 ? 5.863 5.535 12.219 1 96.44 131 VAL A CA 1
ATOM 1061 C C . VAL A 1 131 ? 4.879 4.832 13.148 1 96.44 131 VAL A C 1
ATOM 1063 O O . VAL A 1 131 ? 3.984 5.473 13.711 1 96.44 131 VAL A O 1
ATOM 1066 N N . GLU A 1 132 ? 4.949 3.547 13.328 1 94.56 132 GLU A N 1
ATOM 1067 C CA . GLU A 1 132 ? 4.066 2.807 14.227 1 94.56 132 GLU A CA 1
ATOM 1068 C C . GLU A 1 132 ? 4.281 3.213 15.68 1 94.56 132 GLU A C 1
ATOM 1070 O O . GLU A 1 132 ? 3.324 3.33 16.453 1 94.56 132 GLU A O 1
ATOM 1075 N N . HIS A 1 133 ? 5.52 3.332 15.992 1 97.12 133 HIS A N 1
ATOM 1076 C CA . HIS A 1 133 ? 5.836 3.779 17.344 1 97.12 133 HIS A CA 1
ATOM 1077 C C . HIS A 1 133 ? 5.254 5.16 17.625 1 97.12 133 HIS A C 1
ATOM 1079 O O . HIS A 1 133 ? 4.68 5.395 18.688 1 97.12 133 HIS A O 1
ATOM 1085 N N . PHE A 1 134 ? 5.418 6.074 16.719 1 98.06 134 PHE A N 1
ATOM 1086 C CA . PHE A 1 134 ? 4.828 7.402 16.844 1 98.06 134 PHE A CA 1
ATOM 1087 C C . PHE A 1 134 ? 3.316 7.309 17 1 98.06 134 PHE A C 1
ATOM 1089 O O . PHE A 1 134 ? 2.732 8.008 17.828 1 98.06 134 PHE A O 1
ATOM 1096 N N . GLY A 1 135 ? 2.701 6.496 16.188 1 96.56 135 GLY A N 1
ATOM 1097 C CA . GLY A 1 135 ? 1.26 6.316 16.266 1 96.56 135 GLY A CA 1
ATOM 1098 C C . GLY A 1 135 ? 0.783 5.906 17.656 1 96.56 135 GLY A C 1
ATOM 1099 O O . GLY A 1 135 ? -0.23 6.41 18.141 1 96.56 135 GLY A O 1
ATOM 1100 N N . GLU A 1 136 ? 1.468 5.008 18.203 1 95.69 136 GLU A N 1
ATOM 1101 C CA . GLU A 1 136 ? 1.142 4.547 19.547 1 95.69 136 GLU A CA 1
ATOM 1102 C C . GLU A 1 136 ? 1.183 5.695 20.547 1 95.69 136 GLU A C 1
ATOM 1104 O O . GLU A 1 136 ? 0.291 5.824 21.391 1 95.69 136 GLU A O 1
ATOM 1109 N N . LEU A 1 137 ? 2.152 6.516 20.469 1 96.94 137 LEU A N 1
ATOM 1110 C CA . LEU A 1 137 ? 2.314 7.633 21.391 1 96.94 137 LEU A CA 1
ATOM 1111 C C . LEU A 1 137 ? 1.282 8.719 21.109 1 96.94 137 LEU A C 1
ATOM 1113 O O . LEU A 1 137 ? 0.813 9.391 22.031 1 96.94 137 LEU A O 1
ATOM 1117 N N . LEU A 1 138 ? 0.949 8.914 19.891 1 96.75 138 LEU A N 1
ATOM 1118 C CA . LEU A 1 138 ? -0.004 9.938 19.484 1 96.75 138 LEU A CA 1
ATOM 1119 C C . LEU A 1 138 ? -1.382 9.672 20.078 1 96.75 138 LEU A C 1
ATOM 1121 O O . LEU A 1 138 ? -2.074 10.594 20.5 1 96.75 138 LEU A O 1
ATOM 1125 N N . ILE A 1 139 ? -1.763 8.453 20.156 1 94.38 139 ILE A N 1
ATOM 1126 C CA . ILE A 1 139 ? -3.07 8.047 20.656 1 94.38 139 ILE A CA 1
ATOM 1127 C C . ILE A 1 139 ? -3.209 8.469 22.125 1 94.38 139 ILE A C 1
ATOM 1129 O O . ILE A 1 139 ? -4.27 8.938 22.547 1 94.38 139 ILE A O 1
ATOM 1133 N N . SER A 1 140 ? -2.139 8.375 22.859 1 93 140 SER A N 1
ATOM 1134 C CA . SER A 1 140 ? -2.188 8.68 24.281 1 93 140 SER A CA 1
ATOM 1135 C C . SER A 1 140 ? -1.658 10.078 24.578 1 93 140 SER A C 1
ATOM 1137 O O . SER A 1 140 ? -1.422 10.438 25.734 1 93 140 SER A O 1
ATOM 1139 N N . SER A 1 141 ? -1.464 10.852 23.609 1 94.44 141 SER A N 1
ATOM 1140 C CA . SER A 1 141 ? -0.811 12.148 23.734 1 94.44 141 SER A CA 1
ATOM 1141 C C . SER A 1 141 ? -1.788 13.211 24.234 1 94.44 141 SER A C 1
ATOM 1143 O O . SER A 1 141 ? -1.374 14.273 24.703 1 94.44 141 SER A O 1
ATOM 1145 N N . GLY A 1 142 ? -3.105 12.977 24.016 1 95.31 142 GLY A N 1
ATOM 1146 C CA . GLY A 1 142 ? -4.102 14 24.297 1 95.31 142 GLY A CA 1
ATOM 1147 C C . GLY A 1 142 ? -4.355 14.922 23.125 1 95.31 142 GLY A C 1
ATOM 1148 O O . GLY A 1 142 ? -5.09 15.906 23.25 1 95.31 142 GLY A O 1
ATOM 1149 N N . PHE A 1 143 ? -3.754 14.641 21.984 1 96.44 143 PHE A N 1
ATOM 1150 C CA . PHE A 1 143 ? -3.893 15.477 20.797 1 96.44 143 PHE A CA 1
ATOM 1151 C C . PHE A 1 143 ? -5.164 15.125 20.031 1 96.44 143 PHE A C 1
ATOM 1153 O O . PHE A 1 143 ? -5.695 15.953 19.281 1 96.44 143 PHE A O 1
ATOM 1160 N N . VAL A 1 144 ? -5.578 13.883 20.188 1 96.56 144 VAL A N 1
ATOM 1161 C CA . VAL A 1 144 ? -6.641 13.367 19.328 1 96.56 144 VAL A CA 1
ATOM 1162 C C . VAL A 1 144 ? -7.812 12.891 20.172 1 96.56 144 VAL A C 1
ATOM 1164 O O . VAL A 1 144 ? -7.684 12.75 21.391 1 96.56 144 VAL A O 1
ATOM 1167 N N . LEU A 1 145 ? -9.008 12.789 19.562 1 94.94 145 LEU A N 1
ATOM 1168 C CA . LEU A 1 145 ? -10.203 12.219 20.172 1 94.94 145 LEU A CA 1
ATOM 1169 C C . LEU A 1 145 ? -10.805 13.18 21.188 1 94.94 145 LEU A C 1
ATOM 1171 O O . LEU A 1 145 ? -11.727 12.812 21.922 1 94.94 145 LEU A O 1
ATOM 1175 N N . LEU A 1 146 ? -10.266 14.383 21.312 1 93.19 146 LEU A N 1
ATOM 1176 C CA . LEU A 1 146 ? -10.734 15.359 22.281 1 93.19 146 LEU A CA 1
ATOM 1177 C C . LEU A 1 146 ? -11.281 16.594 21.578 1 93.19 146 LEU A C 1
ATOM 1179 O O . LEU A 1 146 ? -10.672 17.109 20.625 1 93.19 146 LEU A O 1
ATOM 1183 N N . ASP A 1 147 ? -12.352 17.109 22.047 1 91.19 147 ASP A N 1
ATOM 1184 C CA . ASP A 1 147 ? -13.016 18.234 21.406 1 91.19 147 ASP A CA 1
ATOM 1185 C C . ASP A 1 147 ? -12.406 19.562 21.859 1 91.19 147 ASP A C 1
ATOM 1187 O O . ASP A 1 147 ? -12.641 20.594 21.234 1 91.19 147 ASP A O 1
ATOM 1191 N N . ASP A 1 148 ? -11.664 19.516 22.844 1 92.81 148 ASP A N 1
ATOM 1192 C CA . ASP A 1 148 ? -11.062 20.75 23.328 1 92.81 148 ASP A CA 1
ATOM 1193 C C . ASP A 1 148 ? -9.781 21.062 22.578 1 92.81 148 ASP A C 1
ATOM 1195 O O . ASP A 1 148 ? -9.25 22.172 22.688 1 92.81 148 ASP A O 1
ATOM 1199 N N . VAL A 1 149 ? -9.297 20.141 21.875 1 96.12 149 VAL A N 1
ATOM 1200 C CA . VAL A 1 149 ? -8.117 20.375 21.047 1 96.12 149 VAL A CA 1
ATOM 1201 C C . VAL A 1 149 ? -8.555 20.75 19.625 1 96.12 149 VAL A C 1
ATOM 1203 O O . VAL A 1 149 ? -9.359 20.047 19.016 1 96.12 149 VAL A O 1
ATOM 1206 N N . LYS A 1 150 ? -8.031 21.844 19.141 1 96.31 150 LYS A N 1
ATOM 1207 C CA . LYS A 1 150 ? -8.375 22.359 17.812 1 96.31 150 LYS A CA 1
ATOM 1208 C C . LYS A 1 150 ? -7.211 22.203 16.844 1 96.31 150 LYS A C 1
ATOM 1210 O O . LYS A 1 150 ? -6.109 22.703 17.094 1 96.31 150 LYS A O 1
ATOM 1215 N N . TRP A 1 151 ? -7.516 21.594 15.766 1 97.12 151 TRP A N 1
ATOM 1216 C CA . TRP A 1 151 ? -6.484 21.391 14.75 1 97.12 151 TRP A CA 1
ATOM 1217 C C . TRP A 1 151 ? -6.617 22.422 13.633 1 97.12 151 TRP A C 1
ATOM 1219 O O . TRP A 1 151 ? -7.727 22.734 13.203 1 97.12 151 TRP A O 1
ATOM 1229 N N . ILE A 1 152 ? -5.484 22.953 13.258 1 96.12 152 ILE A N 1
ATOM 1230 C CA . ILE A 1 152 ? -5.414 23.938 12.188 1 96.12 152 ILE A CA 1
ATOM 1231 C C . ILE A 1 152 ? -4.594 23.391 11.023 1 96.12 152 ILE A C 1
ATOM 1233 O O . ILE A 1 152 ? -3.516 22.828 11.234 1 96.12 152 ILE A O 1
ATOM 1237 N N . SER A 1 153 ? -5.125 23.5 9.844 1 94.94 153 SER A N 1
ATOM 1238 C CA . SER A 1 153 ? -4.406 23 8.68 1 94.94 153 SER A CA 1
ATOM 1239 C C . SER A 1 153 ? -4.637 23.891 7.457 1 94.94 153 SER A C 1
ATOM 1241 O O . SER A 1 153 ? -5.438 24.828 7.508 1 94.94 153 SER A O 1
ATOM 1243 N N . PHE A 1 154 ? -3.77 23.703 6.445 1 92.88 154 PHE A N 1
ATOM 1244 C CA . PHE A 1 154 ? -3.926 24.312 5.129 1 92.88 154 PHE A CA 1
ATOM 1245 C C . PHE A 1 154 ? -3.967 23.25 4.039 1 92.88 154 PHE A C 1
ATOM 1247 O O . PHE A 1 154 ? -2.957 22.594 3.764 1 92.88 154 PHE A O 1
ATOM 1254 N N . HIS A 1 155 ? -5.117 23.078 3.311 1 83.44 155 HIS A N 1
ATOM 1255 C CA . HIS A 1 155 ? -5.281 22.047 2.293 1 83.44 155 HIS A CA 1
ATOM 1256 C C . HIS A 1 155 ? -4.992 20.656 2.863 1 83.44 155 HIS A C 1
ATOM 1258 O O . HIS A 1 155 ? -4.137 19.938 2.348 1 83.44 155 HIS A O 1
ATOM 1264 N N . SER A 1 156 ? -5.855 20.172 3.709 1 84.88 156 SER A N 1
ATOM 1265 C CA . SER A 1 156 ? -5.488 19.203 4.738 1 84.88 156 SER A CA 1
ATOM 1266 C C . SER A 1 156 ? -5.777 17.781 4.285 1 84.88 156 SER A C 1
ATOM 1268 O O . SER A 1 156 ? -5.531 16.828 5.027 1 84.88 156 SER A O 1
ATOM 1270 N N . GLY A 1 157 ? -6.211 17.578 3.148 1 90.88 157 GLY A N 1
ATOM 1271 C CA . GLY A 1 157 ? -6.621 16.234 2.779 1 90.88 157 GLY A CA 1
ATOM 1272 C C . GLY A 1 157 ? -5.527 15.203 2.986 1 90.88 157 GLY A C 1
ATOM 1273 O O . GLY A 1 157 ? -5.715 14.227 3.721 1 90.88 157 GLY A O 1
ATOM 1274 N N . TYR A 1 158 ? -4.418 15.422 2.451 1 94.38 158 TYR A N 1
ATOM 1275 C CA . TYR A 1 158 ? -3.309 14.477 2.545 1 94.38 158 TYR A CA 1
ATOM 1276 C C . TYR A 1 158 ? -2.752 14.43 3.963 1 94.38 158 TYR A C 1
ATOM 1278 O O . TYR A 1 158 ? -2.418 13.352 4.465 1 94.38 158 TYR A O 1
ATOM 1286 N N . ASP A 1 159 ? -2.688 15.609 4.578 1 96.19 159 ASP A N 1
ATOM 1287 C CA . ASP A 1 159 ? -2.154 15.641 5.938 1 96.19 159 ASP A CA 1
ATOM 1288 C C . ASP A 1 159 ? -2.939 14.711 6.855 1 96.19 159 ASP A C 1
ATOM 1290 O O . ASP A 1 159 ? -2.354 13.859 7.527 1 96.19 159 ASP A O 1
ATOM 1294 N N . PHE A 1 160 ? -4.191 14.891 6.832 1 96.06 160 PHE A N 1
ATOM 1295 C CA . PHE A 1 160 ? -5.031 14.086 7.715 1 96.06 160 PHE A CA 1
ATOM 1296 C C . PHE A 1 160 ? -5.078 12.641 7.25 1 96.06 160 PHE A C 1
ATOM 1298 O O . PHE A 1 160 ? -5.188 11.719 8.062 1 96.06 160 PHE A O 1
ATOM 1305 N N . GLY A 1 161 ? -5.02 12.438 5.93 1 97.25 161 GLY A N 1
ATOM 1306 C CA . GLY A 1 161 ? -4.922 11.078 5.438 1 97.25 161 GLY A CA 1
ATOM 1307 C C . GLY A 1 161 ? -3.75 10.312 6.027 1 97.25 161 GLY A C 1
ATOM 1308 O O . GLY A 1 161 ? -3.922 9.203 6.543 1 97.25 161 GLY A O 1
ATOM 1309 N N . TYR A 1 162 ? -2.584 10.875 5.973 1 97.56 162 TYR A N 1
ATOM 1310 C CA . TYR A 1 162 ? -1.388 10.234 6.504 1 97.56 162 TYR A CA 1
ATOM 1311 C C . TYR A 1 162 ? -1.502 10.031 8.008 1 97.56 162 TYR A C 1
ATOM 1313 O O . TYR A 1 162 ? -1.094 8.992 8.539 1 97.56 162 TYR A O 1
ATOM 1321 N N . LEU A 1 163 ? -2.076 11.016 8.719 1 97 163 LEU A N 1
ATOM 1322 C CA . LEU A 1 163 ? -2.18 10.906 10.164 1 97 163 LEU A CA 1
ATOM 1323 C C . LEU A 1 163 ? -3.172 9.82 10.562 1 97 163 LEU A C 1
ATOM 1325 O O . LEU A 1 163 ? -2.949 9.086 11.531 1 97 163 LEU A O 1
ATOM 1329 N N . LEU A 1 164 ? -4.277 9.758 9.836 1 97 164 LEU A N 1
ATOM 1330 C CA . LEU A 1 164 ? -5.254 8.711 10.125 1 97 164 LEU A CA 1
ATOM 1331 C C . LEU A 1 164 ? -4.656 7.328 9.891 1 97 164 LEU A C 1
ATOM 1333 O O . LEU A 1 164 ? -4.906 6.402 10.672 1 97 164 LEU A O 1
ATOM 1337 N N . LYS A 1 165 ? -3.947 7.203 8.797 1 95.88 165 LYS A N 1
ATOM 1338 C CA . LYS A 1 165 ? -3.258 5.941 8.539 1 95.88 165 LYS A CA 1
ATOM 1339 C C . LYS A 1 165 ? -2.35 5.562 9.711 1 95.88 165 LYS A C 1
ATOM 1341 O O . LYS A 1 165 ? -2.328 4.406 10.141 1 95.88 165 LYS A O 1
ATOM 1346 N N . VAL A 1 166 ? -1.644 6.512 10.203 1 95.94 166 VAL A N 1
ATOM 1347 C CA . VAL A 1 166 ? -0.709 6.297 11.305 1 95.94 166 VAL A CA 1
ATOM 1348 C C . VAL A 1 166 ? -1.479 5.918 12.57 1 95.94 166 VAL A C 1
ATOM 1350 O O . VAL A 1 166 ? -1.083 5.004 13.297 1 95.94 166 VAL A O 1
ATOM 1353 N N . LEU A 1 167 ? -2.566 6.594 12.836 1 95.38 167 LEU A N 1
ATOM 1354 C CA . LEU A 1 167 ? -3.348 6.422 14.055 1 95.38 167 LEU A CA 1
ATOM 1355 C C . LEU A 1 167 ? -4.062 5.074 14.062 1 95.38 167 LEU A C 1
ATOM 1357 O O . LEU A 1 167 ? -4.184 4.434 15.102 1 95.38 167 LEU A O 1
ATOM 1361 N N . THR A 1 168 ? -4.484 4.648 12.922 1 92.94 168 THR A N 1
ATOM 1362 C CA . THR A 1 168 ? -5.312 3.449 12.859 1 92.94 168 THR A CA 1
ATOM 1363 C C . THR A 1 168 ? -4.469 2.229 12.508 1 92.94 168 THR A C 1
ATOM 1365 O O . THR A 1 168 ? -4.922 1.091 12.656 1 92.94 168 THR A O 1
ATOM 1368 N N . CYS A 1 169 ? -3.258 2.443 11.961 1 89.56 169 CYS A N 1
ATOM 1369 C CA . CYS A 1 169 ? -2.393 1.366 11.492 1 89.56 169 CYS A CA 1
ATOM 1370 C C . CYS A 1 169 ? -3.109 0.5 10.461 1 89.56 169 CYS A C 1
ATOM 1372 O O . CYS A 1 169 ? -3.018 -0.729 10.508 1 89.56 169 CYS A O 1
ATOM 1374 N N . SER A 1 170 ? -3.914 1.15 9.641 1 87.31 170 SER A N 1
ATOM 1375 C CA . SER A 1 170 ? -4.703 0.484 8.609 1 87.31 170 SER A CA 1
ATOM 1376 C C . SER A 1 170 ? -4.836 1.354 7.363 1 87.31 170 SER A C 1
ATOM 1378 O O . SER A 1 170 ? -4.652 2.57 7.43 1 87.31 170 SER A O 1
ATOM 1380 N N . PRO A 1 171 ? -5.148 0.705 6.219 1 89.19 171 PRO A N 1
ATOM 1381 C CA . PRO A 1 171 ? -5.457 1.505 5.031 1 89.19 171 PRO A CA 1
ATOM 1382 C C . PRO A 1 171 ? -6.66 2.422 5.234 1 89.19 171 PRO A C 1
ATOM 1384 O O . PRO A 1 171 ? -7.504 2.156 6.094 1 89.19 171 PRO A O 1
ATOM 1387 N N . LEU A 1 172 ? -6.672 3.471 4.469 1 95.19 172 LEU A N 1
ATOM 1388 C CA . LEU A 1 172 ? -7.809 4.383 4.508 1 95.19 172 LEU A CA 1
ATOM 1389 C C . LEU A 1 172 ? -9.078 3.695 4.016 1 95.19 172 LEU A C 1
ATOM 1391 O O . LEU A 1 172 ? -9.008 2.768 3.207 1 95.19 172 LEU A O 1
ATOM 1395 N N . PRO A 1 173 ? -10.203 4.188 4.48 1 93.44 173 PRO A N 1
ATOM 1396 C CA . PRO A 1 173 ? -11.477 3.576 4.078 1 93.44 173 PRO A CA 1
ATOM 1397 C C . PRO A 1 173 ? -11.734 3.691 2.578 1 93.44 173 PRO A C 1
ATOM 1399 O O . PRO A 1 173 ? -11.328 4.672 1.952 1 93.44 173 PRO A O 1
ATOM 1402 N N . ALA A 1 174 ? -12.508 2.758 2.057 1 89.12 174 ALA A N 1
ATOM 1403 C CA . ALA A 1 174 ? -12.852 2.746 0.638 1 89.12 174 ALA A CA 1
ATOM 1404 C C . ALA A 1 174 ? -13.812 3.883 0.296 1 89.12 174 ALA A C 1
ATOM 1406 O O . ALA A 1 174 ? -13.711 4.492 -0.771 1 89.12 174 ALA A O 1
ATOM 1407 N N . GLU A 1 175 ? -14.688 4.102 1.242 1 91 175 GLU A N 1
ATOM 1408 C CA . GLU A 1 175 ? -15.688 5.137 1.006 1 91 175 GLU A CA 1
ATOM 1409 C C . GLU A 1 175 ? -15.273 6.461 1.639 1 91 175 GLU A C 1
ATOM 1411 O O . GLU A 1 175 ? -14.875 6.504 2.807 1 91 175 GLU A O 1
ATOM 1416 N N . GLU A 1 176 ? -15.469 7.496 0.885 1 93.38 176 GLU A N 1
ATOM 1417 C CA . GLU A 1 176 ? -15.109 8.836 1.35 1 93.38 176 GLU A CA 1
ATOM 1418 C C . GLU A 1 176 ? -15.875 9.203 2.615 1 93.38 176 GLU A C 1
ATOM 1420 O O . GLU A 1 176 ? -15.328 9.844 3.516 1 93.38 176 GLU A O 1
ATOM 1425 N N . SER A 1 177 ? -17.125 8.828 2.686 1 94.31 177 SER A N 1
ATOM 1426 C CA . SER A 1 177 ? -17.953 9.141 3.848 1 94.31 177 SER A CA 1
ATOM 1427 C C . SER A 1 177 ? -17.375 8.531 5.121 1 94.31 177 SER A C 1
ATOM 1429 O O . SER A 1 177 ? -17.375 9.172 6.176 1 94.31 177 SER A O 1
ATOM 1431 N N . GLU A 1 178 ? -16.906 7.332 4.996 1 94.62 178 GLU A N 1
ATOM 1432 C CA . GLU A 1 178 ? -16.297 6.66 6.145 1 94.62 178 GLU A CA 1
ATOM 1433 C C . GLU A 1 178 ? -15 7.344 6.566 1 94.62 178 GLU A C 1
ATOM 1435 O O . GLU A 1 178 ? -14.664 7.379 7.75 1 94.62 178 GLU A O 1
ATOM 1440 N N . PHE A 1 179 ? -14.352 7.824 5.555 1 95.62 179 PHE A N 1
ATOM 1441 C CA . PHE A 1 179 ? -13.148 8.594 5.84 1 95.62 179 PHE A CA 1
ATOM 1442 C C . PHE A 1 179 ? -13.469 9.805 6.703 1 95.62 179 PHE A C 1
ATOM 1444 O O . PHE A 1 179 ? -12.812 10.047 7.715 1 95.62 179 PHE A O 1
ATOM 1451 N N . PHE A 1 180 ? -14.438 10.547 6.395 1 94.94 180 PHE A N 1
ATOM 1452 C CA . PHE A 1 180 ? -14.812 11.75 7.129 1 94.94 180 PHE A CA 1
ATOM 1453 C C . PHE A 1 180 ? -15.328 11.398 8.516 1 94.94 180 PHE A C 1
ATOM 1455 O O . PHE A 1 180 ? -15.117 12.148 9.477 1 94.94 180 PHE A O 1
ATOM 1462 N N . ASP A 1 181 ? -15.969 10.305 8.625 1 96.12 181 ASP A N 1
ATOM 1463 C CA . ASP A 1 181 ? -16.406 9.852 9.938 1 96.12 181 ASP A CA 1
ATOM 1464 C C . ASP A 1 181 ? -15.219 9.602 10.859 1 96.12 181 ASP A C 1
ATOM 1466 O O . ASP A 1 181 ? -15.234 10.008 12.023 1 96.12 181 ASP A O 1
ATOM 1470 N N . LEU A 1 182 ? -14.258 8.922 10.305 1 95.62 182 LEU A N 1
ATOM 1471 C CA . LEU A 1 182 ? -13.039 8.672 11.062 1 95.62 182 LEU A CA 1
ATOM 1472 C C . LEU A 1 182 ? -12.344 9.977 11.43 1 95.62 182 LEU A C 1
ATOM 1474 O O . LEU A 1 182 ? -11.844 10.125 12.555 1 95.62 182 LEU A O 1
ATOM 1478 N N . LEU A 1 183 ? -12.297 10.836 10.477 1 95.75 183 LEU A N 1
ATOM 1479 C CA . LEU A 1 183 ? -11.672 12.133 10.688 1 95.75 183 LEU A CA 1
ATOM 1480 C C . LEU A 1 183 ? -12.328 12.875 11.852 1 95.75 183 LEU A C 1
ATOM 1482 O O . LEU A 1 183 ? -11.641 13.383 12.734 1 95.75 183 LEU A O 1
ATOM 1486 N N . ARG A 1 184 ? -13.578 12.883 11.898 1 95.5 184 ARG A N 1
ATOM 1487 C CA . ARG A 1 184 ? -14.328 13.586 12.938 1 95.5 184 ARG A CA 1
ATOM 1488 C C . ARG A 1 184 ? -14.125 12.922 14.297 1 95.5 184 ARG A C 1
ATOM 1490 O O . ARG A 1 184 ? -14.125 13.602 15.328 1 95.5 184 ARG A O 1
ATOM 1497 N N . THR A 1 185 ? -13.969 11.656 14.227 1 96.31 185 THR A N 1
ATOM 1498 C CA . THR A 1 185 ? -13.766 10.914 15.469 1 96.31 185 THR A CA 1
ATOM 1499 C C . THR A 1 185 ? -12.414 11.258 16.078 1 96.31 185 THR A C 1
ATOM 1501 O O . THR A 1 185 ? -12.328 11.594 17.266 1 96.31 185 THR A O 1
ATOM 1504 N N . TYR A 1 186 ? -11.391 11.266 15.312 1 96.69 186 TYR A N 1
ATOM 1505 C CA . TYR A 1 186 ? -10.039 11.445 15.828 1 96.69 186 TYR A CA 1
ATOM 1506 C C . TYR A 1 186 ? -9.695 12.922 15.961 1 96.69 186 TYR A C 1
ATOM 1508 O O . TYR A 1 186 ? -8.883 13.305 16.797 1 96.69 186 TYR A O 1
ATOM 1516 N N . PHE A 1 187 ? -10.273 13.68 15.109 1 96.5 187 PHE A N 1
ATOM 1517 C CA . PHE A 1 187 ? -10.07 15.125 15.094 1 96.5 187 PHE A CA 1
ATOM 1518 C C . PHE A 1 187 ? -11.398 15.859 15.102 1 96.5 187 PHE A C 1
ATOM 1520 O O . PHE A 1 187 ? -11.797 16.438 14.086 1 96.5 187 PHE A O 1
ATOM 1527 N N . PRO A 1 188 ? -11.977 16 16.172 1 95.25 188 PRO A N 1
ATOM 1528 C CA . PRO A 1 188 ? -13.344 16.531 16.234 1 95.25 188 PRO A CA 1
ATOM 1529 C C . PRO A 1 188 ? -13.438 18 15.844 1 95.25 188 PRO A C 1
ATOM 1531 O O . PRO A 1 188 ? -14.484 18.453 15.391 1 95.25 188 PRO A O 1
ATOM 1534 N N . CYS A 1 189 ? -12.414 18.75 16.016 1 94.38 189 CYS A N 1
ATOM 1535 C CA . CYS A 1 189 ? -12.422 20.172 15.695 1 94.38 189 CYS A CA 1
ATOM 1536 C C . CYS A 1 189 ? -11.258 20.516 14.773 1 94.38 189 CYS A C 1
ATOM 1538 O O . CYS A 1 189 ? -10.102 20.516 15.203 1 94.38 189 CYS A O 1
ATOM 1540 N N . ILE A 1 190 ? -11.625 20.906 13.555 1 94.62 190 ILE A N 1
ATOM 1541 C CA . ILE A 1 190 ? -10.609 21.219 12.547 1 94.62 190 ILE A CA 1
ATOM 1542 C C . ILE A 1 190 ? -10.914 22.578 11.922 1 94.62 190 ILE A C 1
ATOM 1544 O O . ILE A 1 190 ? -12.055 22.844 11.531 1 94.62 190 ILE A O 1
ATOM 1548 N N . TYR A 1 191 ? -9.93 23.406 11.852 1 92.69 191 TYR A N 1
ATOM 1549 C CA . TYR A 1 191 ? -9.969 24.641 11.07 1 92.69 191 TYR A CA 1
ATOM 1550 C C . TYR A 1 191 ? -9.062 24.547 9.859 1 92.69 191 TYR A C 1
ATOM 1552 O O . TYR A 1 191 ? -7.844 24.375 9.992 1 92.69 191 TYR A O 1
ATOM 1560 N N . ASP A 1 192 ? -9.633 24.625 8.734 1 92.19 192 ASP A N 1
ATOM 1561 C CA . ASP A 1 192 ? -8.852 24.641 7.504 1 92.19 192 ASP A CA 1
ATOM 1562 C C . ASP A 1 192 ? -8.812 26.047 6.898 1 92.19 192 ASP A C 1
ATOM 1564 O O . ASP A 1 192 ? -9.852 26.578 6.512 1 92.19 192 ASP A O 1
ATOM 1568 N N . ILE A 1 193 ? -7.66 26.5 6.727 1 90.5 193 ILE A N 1
ATOM 1569 C CA . ILE A 1 193 ? -7.469 27.875 6.262 1 90.5 193 ILE A CA 1
ATOM 1570 C C . ILE A 1 193 ? -8.031 28.016 4.848 1 90.5 193 ILE A C 1
ATOM 1572 O O . ILE A 1 193 ? -8.664 29.031 4.527 1 90.5 193 ILE A O 1
ATOM 1576 N N . LYS A 1 194 ? -7.715 27.031 4.031 1 87.94 194 LYS A N 1
ATOM 1577 C CA . LYS A 1 194 ? -8.195 27.094 2.654 1 87.94 194 LYS A CA 1
ATOM 1578 C C . LYS A 1 194 ? -9.719 27.172 2.609 1 87.94 194 LYS A C 1
ATOM 1580 O O . LYS A 1 194 ? -10.281 27.859 1.749 1 87.94 194 LYS A O 1
ATOM 1585 N N . TYR A 1 195 ? -10.328 26.531 3.459 1 83.38 195 TYR A N 1
ATOM 1586 C CA . TYR A 1 195 ? -11.781 26.562 3.549 1 83.38 195 TYR A CA 1
ATOM 1587 C C . TYR A 1 195 ? -12.266 27.922 4.051 1 83.38 195 TYR A C 1
ATOM 1589 O O . TYR A 1 195 ? -13.242 28.469 3.533 1 83.38 195 TYR A O 1
ATOM 1597 N N . LEU A 1 196 ? -11.656 28.453 5 1 84 196 LEU A N 1
ATOM 1598 C CA . LEU A 1 196 ? -12.031 29.719 5.621 1 84 196 LEU A CA 1
ATOM 1599 C C . LEU A 1 196 ? -11.836 30.875 4.648 1 84 196 LEU A C 1
ATOM 1601 O O . LEU A 1 196 ? -12.602 31.844 4.668 1 84 196 LEU A O 1
ATOM 1605 N N . MET A 1 197 ? -10.914 30.703 3.816 1 85.5 197 MET A N 1
ATOM 1606 C CA . MET A 1 197 ? -10.586 31.797 2.902 1 85.5 197 MET A CA 1
ATOM 1607 C C . MET A 1 197 ? -11.641 31.922 1.805 1 85.5 197 MET A C 1
ATOM 1609 O O . MET A 1 197 ? -11.766 32.969 1.174 1 85.5 197 MET A O 1
ATOM 1613 N N . LYS A 1 198 ? -12.328 30.875 1.519 1 82.06 198 LYS A N 1
ATOM 1614 C CA . LYS A 1 198 ? -13.336 30.906 0.467 1 82.06 198 LYS A CA 1
ATOM 1615 C C . LYS A 1 198 ? -14.391 31.969 0.738 1 82.06 198 LYS A C 1
ATOM 1617 O O . LYS A 1 198 ? -15.023 32.469 -0.192 1 82.06 198 LYS A O 1
ATOM 1622 N N . SER A 1 199 ? -14.547 32.312 1.918 1 77.25 199 SER A N 1
ATOM 1623 C CA . SER A 1 199 ? -15.523 33.312 2.307 1 77.25 199 SER A CA 1
ATOM 1624 C C . SER A 1 199 ?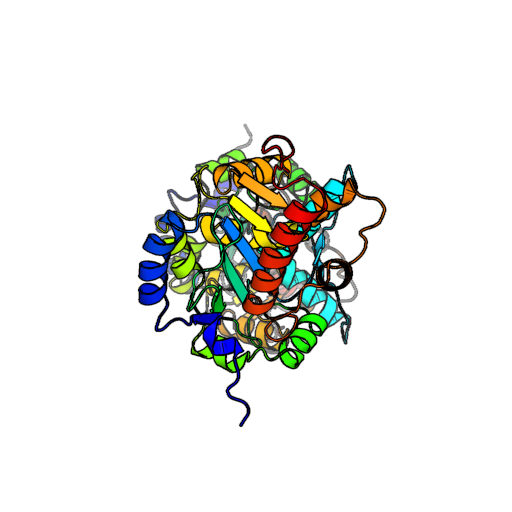 -15.016 34.719 1.996 1 77.25 199 SER A C 1
ATOM 1626 O O . SER A 1 199 ? -15.773 35.688 2.07 1 77.25 199 SER A O 1
ATOM 1628 N N . PHE A 1 200 ? -13.789 34.719 1.612 1 78.81 200 PHE A N 1
ATOM 1629 C CA . PHE A 1 200 ? -13.188 36.031 1.386 1 78.81 200 PHE A CA 1
ATOM 1630 C C . PHE A 1 200 ? -12.594 36.125 -0.014 1 78.81 200 PHE A C 1
ATOM 1632 O O . PHE A 1 200 ? -11.695 35.344 -0.36 1 78.81 200 PHE A O 1
ATOM 1639 N N . LYS A 1 201 ? -13.125 36.844 -0.892 1 74.12 201 LYS A N 1
ATOM 1640 C CA . LYS A 1 201 ? -12.805 36.969 -2.312 1 74.12 201 LYS A CA 1
ATOM 1641 C C . LYS A 1 201 ? -11.359 37.406 -2.52 1 74.12 201 LYS A C 1
ATOM 1643 O O . LYS A 1 201 ? -10.734 37.062 -3.527 1 74.12 201 LYS A O 1
ATOM 1648 N N . ASN A 1 202 ? -10.758 38.062 -1.586 1 77.12 202 ASN A N 1
ATOM 1649 C CA . ASN A 1 202 ? -9.469 38.719 -1.812 1 77.12 202 ASN A CA 1
ATOM 1650 C C . ASN A 1 202 ? -8.312 37.781 -1.436 1 77.12 202 ASN A C 1
ATOM 1652 O O . ASN A 1 202 ? -7.148 38.094 -1.678 1 77.12 202 ASN A O 1
ATOM 1656 N N . LEU A 1 203 ? -8.547 36.75 -0.81 1 76.44 203 LEU A N 1
ATOM 1657 C CA . LEU A 1 203 ? -7.473 35.844 -0.41 1 76.44 203 LEU A CA 1
ATOM 1658 C C . LEU A 1 203 ? -7.395 34.656 -1.35 1 76.44 203 LEU A C 1
ATOM 1660 O O . LEU A 1 203 ? -8.359 33.875 -1.486 1 76.44 203 LEU A O 1
ATOM 1664 N N . LYS A 1 204 ? -6.27 34.594 -2.119 1 79.19 204 LYS A N 1
ATOM 1665 C CA . LYS A 1 204 ? -6.105 33.5 -3.062 1 79.19 204 LYS A CA 1
ATOM 1666 C C . LYS A 1 204 ? -4.68 32.938 -3.037 1 79.19 204 LYS A C 1
ATOM 1668 O O . LYS A 1 204 ? -3.771 33.594 -2.521 1 79.19 204 LYS A O 1
ATOM 1673 N N . GLY A 1 205 ? -4.609 31.734 -3.4 1 84.62 205 GLY A N 1
ATOM 1674 C CA . GLY A 1 205 ? -3.273 31.188 -3.58 1 84.62 205 GLY A CA 1
ATOM 1675 C C . GLY A 1 205 ? -2.896 30.172 -2.518 1 84.62 205 GLY A C 1
ATOM 1676 O O . GLY A 1 205 ? -3.771 29.562 -1.907 1 84.62 205 GLY A O 1
ATOM 1677 N N . GLY A 1 206 ? -1.548 29.906 -2.451 1 89.88 206 GLY A N 1
ATOM 1678 C CA . GLY A 1 206 ? -1.009 28.969 -1.493 1 89.88 206 GLY A CA 1
ATOM 1679 C C . GLY A 1 206 ? -0.772 29.562 -0.121 1 89.88 206 GLY A C 1
ATOM 1680 O O . GLY A 1 206 ? -1.09 30.734 0.112 1 89.88 206 GLY A O 1
ATOM 1681 N N . LEU A 1 207 ? -0.311 28.734 0.801 1 91.31 207 LEU A N 1
ATOM 1682 C CA . LEU A 1 207 ? -0.079 29.141 2.182 1 91.31 207 LEU A CA 1
ATOM 1683 C C . LEU A 1 207 ? 0.825 30.375 2.242 1 91.31 207 LEU A C 1
ATOM 1685 O O . LEU A 1 207 ? 0.537 31.328 2.969 1 91.31 207 LEU A O 1
ATOM 1689 N N . GLN A 1 208 ? 1.9 30.359 1.425 1 92.25 208 GLN A N 1
ATOM 1690 C CA . GLN A 1 208 ? 2.848 31.469 1.421 1 92.25 208 GLN A CA 1
ATOM 1691 C C . GLN A 1 208 ? 2.188 32.75 0.92 1 92.25 208 GLN A C 1
ATOM 1693 O O . GLN A 1 208 ? 2.463 33.844 1.433 1 92.25 208 GLN A O 1
ATOM 1698 N N . ASP A 1 209 ? 1.369 32.656 -0.047 1 92.81 209 ASP A N 1
ATOM 1699 C CA . ASP A 1 209 ? 0.682 33.812 -0.612 1 92.81 209 ASP A CA 1
ATOM 1700 C C . ASP A 1 209 ? -0.217 34.469 0.427 1 92.81 209 ASP A C 1
ATOM 1702 O O . ASP A 1 209 ? -0.214 35.719 0.564 1 92.81 209 ASP A O 1
ATOM 1706 N N . ILE A 1 210 ? -0.951 33.656 1.093 1 91.12 210 ILE A N 1
ATOM 1707 C CA . ILE A 1 210 ? -1.87 34.188 2.102 1 91.12 210 ILE A CA 1
ATOM 1708 C C . ILE A 1 210 ? -1.08 34.844 3.232 1 91.12 210 ILE A C 1
ATOM 1710 O O . ILE A 1 210 ? -1.457 35.906 3.725 1 91.12 210 ILE A O 1
ATOM 1714 N N . ALA A 1 211 ? -0.032 34.188 3.676 1 94.44 211 ALA A N 1
ATOM 1715 C CA . ALA A 1 211 ? 0.83 34.719 4.719 1 94.44 211 ALA A CA 1
ATOM 1716 C C . ALA A 1 211 ? 1.378 36.094 4.312 1 94.44 211 ALA A C 1
ATOM 1718 O O . ALA A 1 211 ? 1.395 37.031 5.117 1 94.44 211 ALA A O 1
ATOM 1719 N N . ASP A 1 212 ? 1.76 36.219 3.074 1 93.75 212 ASP A N 1
ATOM 1720 C CA . ASP A 1 212 ? 2.287 37.469 2.559 1 93.75 212 ASP A CA 1
ATOM 1721 C C . ASP A 1 212 ? 1.212 38.562 2.549 1 93.75 212 ASP A C 1
ATOM 1723 O O . ASP A 1 212 ? 1.47 39.688 2.936 1 93.75 212 ASP A O 1
ATOM 1727 N N . ASP A 1 213 ? 0.067 38.219 2.082 1 91.19 213 ASP A N 1
ATOM 1728 C CA . ASP A 1 213 ? -1.052 39.156 2.039 1 91.19 213 ASP A CA 1
ATOM 1729 C C . ASP A 1 213 ? -1.375 39.688 3.434 1 91.19 213 ASP A C 1
ATOM 1731 O O . ASP A 1 213 ? -1.767 40.844 3.586 1 91.19 213 ASP A O 1
ATOM 1735 N N . LEU A 1 214 ? -1.212 38.875 4.398 1 92 214 LEU A N 1
ATOM 1736 C CA . LEU A 1 214 ? -1.534 39.219 5.773 1 92 214 LEU A CA 1
ATOM 1737 C C . LEU A 1 214 ? -0.304 39.781 6.496 1 92 214 LEU A C 1
ATOM 1739 O O . LEU A 1 214 ? -0.359 40.062 7.691 1 92 214 LEU A O 1
ATOM 1743 N N . GLN A 1 215 ? 0.821 39.781 5.855 1 93.31 215 GLN A N 1
ATOM 1744 C CA . GLN A 1 215 ? 2.08 40.312 6.355 1 93.31 215 GLN A CA 1
ATOM 1745 C C . GLN A 1 215 ? 2.604 39.5 7.531 1 93.31 215 GLN A C 1
ATOM 1747 O O . GLN A 1 215 ? 3.002 40.062 8.555 1 93.31 215 GLN A O 1
ATOM 1752 N N . VAL A 1 216 ? 2.467 38.25 7.359 1 93.75 216 VAL A N 1
ATOM 1753 C CA . VAL A 1 216 ? 3.027 37.312 8.32 1 93.75 216 VAL A CA 1
ATOM 1754 C C . VAL A 1 216 ? 4.383 36.812 7.832 1 93.75 216 VAL A C 1
ATOM 1756 O O . VAL A 1 216 ? 4.508 36.344 6.691 1 93.75 216 VAL A O 1
ATOM 1759 N N . SER A 1 217 ? 5.371 36.875 8.719 1 92.5 217 SER A N 1
ATOM 1760 C CA . SER A 1 217 ? 6.719 36.469 8.336 1 92.5 217 SER A CA 1
ATOM 1761 C C . SER A 1 217 ? 6.949 35 8.617 1 92.5 217 SER A C 1
ATOM 1763 O O . SER A 1 217 ? 6.527 34.469 9.656 1 92.5 217 SER A O 1
ATOM 1765 N N . ARG A 1 218 ? 7.586 34.375 7.719 1 92.81 218 ARG A N 1
ATOM 1766 C CA . ARG A 1 218 ? 7.934 32.969 7.863 1 92.81 218 ARG A CA 1
ATOM 1767 C C . ARG A 1 218 ? 9.203 32.781 8.688 1 92.81 218 ARG A C 1
ATOM 1769 O O . ARG A 1 218 ? 10.141 33.594 8.57 1 92.81 218 ARG A O 1
ATOM 1776 N N . ILE A 1 219 ? 9.188 31.844 9.516 1 89.62 219 ILE A N 1
ATOM 1777 C CA . ILE A 1 219 ? 10.383 31.406 10.234 1 89.62 219 ILE A CA 1
ATOM 1778 C C . ILE A 1 219 ? 10.812 30.031 9.727 1 89.62 219 ILE A C 1
ATOM 1780 O O . ILE A 1 219 ? 10.031 29.078 9.75 1 89.62 219 ILE A O 1
ATOM 1784 N N . GLY A 1 220 ? 12.102 29.922 9.234 1 88.44 220 GLY A N 1
ATOM 1785 C CA . GLY A 1 220 ? 12.594 28.656 8.695 1 88.44 220 GLY A CA 1
ATOM 1786 C C . GLY A 1 220 ? 12.32 28.5 7.207 1 88.44 220 GLY A C 1
ATOM 1787 O O . GLY A 1 220 ? 11.672 29.359 6.598 1 88.44 220 GLY A O 1
ATOM 1788 N N . PRO A 1 221 ? 12.812 27.406 6.699 1 89.38 221 PRO A N 1
ATOM 1789 C CA . PRO A 1 221 ? 12.688 27.188 5.254 1 89.38 221 PRO A CA 1
ATOM 1790 C C . PRO A 1 221 ? 11.32 26.656 4.852 1 89.38 221 PRO A C 1
ATOM 1792 O O . PRO A 1 221 ? 10.656 25.984 5.652 1 89.38 221 PRO A O 1
ATOM 1795 N N . GLN A 1 222 ? 10.977 26.922 3.557 1 90.5 222 GLN A N 1
ATOM 1796 C CA . GLN A 1 222 ? 9.773 26.344 2.971 1 90.5 222 GLN A CA 1
ATOM 1797 C C . GLN A 1 222 ? 9.953 24.844 2.75 1 90.5 222 GLN A C 1
ATOM 1799 O O . GLN A 1 222 ? 11.062 24.375 2.486 1 90.5 222 GLN A O 1
ATOM 1804 N N . HIS A 1 223 ? 8.867 24.109 2.877 1 90.62 223 HIS A N 1
ATOM 1805 C CA . HIS A 1 223 ? 8.805 22.672 2.588 1 90.62 223 HIS A CA 1
ATOM 1806 C C . HIS A 1 223 ? 9.492 21.859 3.678 1 90.62 223 HIS A C 1
ATOM 1808 O O . HIS A 1 223 ? 9.969 20.75 3.424 1 90.62 223 HIS A O 1
ATOM 1814 N N . GLN A 1 224 ? 9.625 22.438 4.75 1 93.75 224 GLN A N 1
ATOM 1815 C CA . GLN A 1 224 ? 9.852 21.719 6.008 1 93.75 224 GLN A CA 1
ATOM 1816 C C . GLN A 1 224 ? 8.617 21.781 6.898 1 93.75 224 GLN A C 1
ATOM 1818 O O . GLN A 1 224 ? 8.039 22.844 7.105 1 93.75 224 GLN A O 1
ATOM 1823 N N . ALA A 1 225 ? 8.281 20.688 7.402 1 96.75 225 ALA A N 1
ATOM 1824 C CA . ALA A 1 225 ? 6.992 20.578 8.07 1 96.75 225 ALA A CA 1
ATOM 1825 C C . ALA A 1 225 ? 6.91 21.5 9.281 1 96.75 225 ALA A C 1
ATOM 1827 O O . ALA A 1 225 ? 5.852 22.062 9.57 1 96.75 225 ALA A O 1
ATOM 1828 N N . GLY A 1 226 ? 8.047 21.672 9.977 1 96.5 226 GLY A N 1
ATOM 1829 C CA . GLY A 1 226 ? 8.055 22.578 11.117 1 96.5 226 GLY A CA 1
ATOM 1830 C C . GLY A 1 226 ? 7.793 24.016 10.734 1 96.5 226 GLY A C 1
ATOM 1831 O O . GLY A 1 226 ? 6.898 24.656 11.297 1 96.5 226 GLY A O 1
ATOM 1832 N N . SER A 1 227 ? 8.547 24.484 9.844 1 95.88 227 SER A N 1
ATOM 1833 C CA . SER A 1 227 ? 8.375 25.859 9.359 1 95.88 227 SER A CA 1
ATOM 1834 C C . SER A 1 227 ? 6.98 26.062 8.789 1 95.88 227 SER A C 1
ATOM 1836 O O . SER A 1 227 ? 6.336 27.078 9.07 1 95.88 227 SER A O 1
ATOM 1838 N N . ASP A 1 228 ? 6.516 25.109 7.992 1 96.25 228 ASP A N 1
ATOM 1839 C CA . ASP A 1 228 ? 5.207 25.219 7.359 1 96.25 228 ASP A CA 1
ATOM 1840 C C . ASP A 1 228 ? 4.09 25.219 8.398 1 96.25 228 ASP A C 1
ATOM 1842 O O . ASP A 1 228 ? 3.102 25.938 8.266 1 96.25 228 ASP A O 1
ATOM 1846 N N . SER A 1 229 ? 4.223 24.406 9.43 1 97.81 229 SER A N 1
ATOM 1847 C CA . SER A 1 229 ? 3.193 24.359 10.469 1 97.81 229 SER A CA 1
ATOM 1848 C C . SER A 1 229 ? 3.176 25.641 11.289 1 97.81 229 SER A C 1
ATOM 1850 O O . SER A 1 229 ? 2.111 26.109 11.703 1 97.81 229 SER A O 1
ATOM 1852 N N . LEU A 1 230 ? 4.348 26.188 11.555 1 96.75 230 LEU A N 1
ATOM 1853 C CA . LEU A 1 230 ? 4.441 27.453 12.266 1 96.75 230 LEU A CA 1
ATOM 1854 C C . LEU A 1 230 ? 3.791 28.578 11.461 1 96.75 230 LEU A C 1
ATOM 1856 O O . LEU A 1 230 ? 3.025 29.375 12.016 1 96.75 230 LEU A O 1
ATOM 1860 N N . LEU A 1 231 ? 4.07 28.594 10.211 1 96.62 231 LEU A N 1
ATOM 1861 C CA . LEU A 1 231 ? 3.447 29.578 9.336 1 96.62 231 LEU A CA 1
ATOM 1862 C C . LEU A 1 231 ? 1.934 29.391 9.297 1 96.62 231 LEU A C 1
ATOM 1864 O O . LEU A 1 231 ? 1.184 30.375 9.273 1 96.62 231 LEU A O 1
ATOM 1868 N N . THR A 1 232 ? 1.51 28.156 9.227 1 97 232 THR A N 1
ATOM 1869 C CA . THR A 1 232 ? 0.087 27.828 9.234 1 97 232 THR A CA 1
ATOM 1870 C C . THR A 1 232 ? -0.585 28.391 10.484 1 97 232 THR A C 1
ATOM 1872 O O . THR A 1 232 ? -1.644 29.016 10.398 1 97 232 THR A O 1
ATOM 1875 N N . ALA A 1 233 ? 0.016 28.234 11.625 1 97.19 233 ALA A N 1
ATOM 1876 C CA . ALA A 1 233 ? -0.534 28.719 12.891 1 97.19 233 ALA A CA 1
ATOM 1877 C C . ALA A 1 233 ? -0.643 30.25 12.891 1 97.19 233 ALA A C 1
ATOM 1879 O O . ALA A 1 233 ? -1.711 30.797 13.164 1 97.19 233 ALA A O 1
ATOM 1880 N N . THR A 1 234 ? 0.431 30.844 12.562 1 96 234 THR A N 1
ATOM 1881 C CA . THR A 1 234 ? 0.478 32.312 12.633 1 96 234 THR A CA 1
ATOM 1882 C C . THR A 1 234 ? -0.471 32.938 11.609 1 96 234 THR A C 1
ATOM 1884 O O . THR A 1 234 ? -1.135 33.938 11.898 1 96 234 THR A O 1
ATOM 1887 N N . THR A 1 235 ? -0.512 32.344 10.477 1 95.12 235 THR A N 1
ATOM 1888 C CA . THR A 1 235 ? -1.409 32.812 9.438 1 95.12 235 THR A CA 1
ATOM 1889 C C . THR A 1 235 ? -2.867 32.688 9.867 1 95.12 235 THR A C 1
ATOM 1891 O O . THR A 1 235 ? -3.68 33.562 9.641 1 95.12 235 THR A O 1
ATOM 1894 N N . PHE A 1 236 ? -3.227 31.609 10.414 1 95.5 236 PHE A N 1
ATOM 1895 C CA . PHE A 1 236 ? -4.582 31.344 10.875 1 95.5 236 PHE A CA 1
ATOM 1896 C C . PHE A 1 236 ? -5.023 32.406 11.875 1 95.5 236 PHE A C 1
ATOM 1898 O O . PHE A 1 236 ? -6.105 33 11.742 1 95.5 236 PHE A O 1
ATOM 1905 N N . PHE A 1 237 ? -4.246 32.688 12.844 1 95.25 237 PHE A N 1
ATOM 1906 C CA . PHE A 1 237 ? -4.637 33.625 13.898 1 95.25 237 PHE A CA 1
ATOM 1907 C C . PHE A 1 237 ? -4.656 35.031 13.391 1 95.25 237 PHE A C 1
ATOM 1909 O O . PHE A 1 237 ? -5.477 35.844 13.828 1 95.25 237 PHE A O 1
ATOM 1916 N N . LYS A 1 238 ? -3.738 35.344 12.5 1 93.69 238 LYS A N 1
ATOM 1917 C CA . LYS A 1 238 ? -3.789 36.656 11.867 1 93.69 238 LYS A CA 1
ATOM 1918 C C . LYS A 1 238 ? -5.066 36.812 11.055 1 93.69 238 LYS A C 1
ATOM 1920 O O . LYS A 1 238 ? -5.684 37.906 11.07 1 93.69 238 LYS A O 1
ATOM 1925 N N . MET A 1 239 ? -5.379 35.812 10.336 1 91.69 239 MET A N 1
ATOM 1926 C CA . MET A 1 239 ? -6.617 35.844 9.562 1 91.69 239 MET A CA 1
ATOM 1927 C C . MET A 1 239 ? -7.828 36 10.477 1 91.69 239 MET A C 1
ATOM 1929 O O . MET A 1 239 ? -8.734 36.781 10.172 1 91.69 239 MET A O 1
ATOM 1933 N N . ARG A 1 240 ? -7.836 35.219 11.508 1 90.94 240 ARG A N 1
ATOM 1934 C CA . ARG A 1 240 ? -8.922 35.312 12.484 1 90.94 240 ARG A CA 1
ATOM 1935 C C . ARG A 1 240 ? -9.031 36.719 13.055 1 90.94 240 ARG A C 1
ATOM 1937 O O . ARG A 1 240 ? -10.141 37.25 13.219 1 90.94 240 ARG A O 1
ATOM 1944 N N . GLN A 1 241 ? -7.957 37.312 13.328 1 90.12 241 GLN A N 1
ATOM 1945 C CA . GLN A 1 241 ? -7.91 38.688 13.867 1 90.12 241 GLN A CA 1
ATOM 1946 C C . GLN A 1 241 ? -8.391 39.719 12.844 1 90.12 241 GLN A C 1
ATOM 1948 O O . GLN A 1 241 ? -9.156 40.625 13.172 1 90.12 241 GLN A O 1
ATOM 1953 N N . THR A 1 242 ? -8.008 39.531 11.68 1 86.69 242 THR A N 1
ATOM 1954 C CA . THR A 1 242 ? -8.242 40.531 10.633 1 86.69 242 THR A CA 1
ATOM 1955 C C . THR A 1 242 ? -9.664 40.438 10.094 1 86.69 242 THR A C 1
ATOM 1957 O O . THR A 1 242 ? -10.312 41.438 9.836 1 86.69 242 THR A O 1
ATOM 1960 N N . PHE A 1 243 ? -10.156 39.188 9.938 1 84 243 PHE A N 1
ATOM 1961 C CA . PHE A 1 243 ? -11.383 39.031 9.164 1 84 243 PHE A CA 1
ATOM 1962 C C . PHE A 1 243 ? -12.523 38.531 10.055 1 84 243 PHE A C 1
ATOM 1964 O O . PHE A 1 243 ? -13.695 38.688 9.703 1 84 243 PHE A O 1
ATOM 1971 N N . PHE A 1 244 ? -12.312 37.969 11.148 1 78.12 244 PHE A N 1
ATOM 1972 C CA . PHE A 1 244 ? -13.383 37.312 11.898 1 78.12 244 PHE A CA 1
ATOM 1973 C C . PHE A 1 244 ? -13.523 37.938 13.281 1 78.12 244 PHE A C 1
ATOM 1975 O O . PHE A 1 244 ? -14.281 37.438 14.117 1 78.12 244 PHE A O 1
ATOM 1982 N N . ASN A 1 245 ? -12.938 39 13.438 1 75.81 245 ASN A N 1
ATOM 1983 C CA . ASN A 1 245 ? -12.984 39.688 14.727 1 75.81 245 ASN A CA 1
ATOM 1984 C C . ASN A 1 245 ? -12.758 38.719 15.883 1 75.81 245 ASN A C 1
ATOM 1986 O O . ASN A 1 245 ? -13.516 38.719 16.859 1 75.81 245 ASN A O 1
ATOM 1990 N N . ASP A 1 246 ? -11.852 37.812 15.617 1 71.75 246 ASP A N 1
ATOM 1991 C CA . ASP A 1 246 ? -11.32 36.875 16.594 1 71.75 246 ASP A CA 1
ATOM 1992 C C . ASP A 1 246 ? -12.383 35.844 17 1 71.75 246 ASP A C 1
ATOM 1994 O O . ASP A 1 246 ? -12.312 35.281 18.078 1 71.75 246 ASP A O 1
ATOM 1998 N N . LYS A 1 247 ? -13.547 35.75 16.297 1 70 247 LYS A N 1
ATOM 1999 C CA . LYS A 1 247 ? -14.594 34.781 16.609 1 70 247 LYS A CA 1
ATOM 2000 C C . LYS A 1 247 ? -14.938 33.938 15.391 1 70 247 LYS A C 1
ATOM 2002 O O . LYS A 1 247 ? -15.438 34.469 14.391 1 70 247 LYS A O 1
ATOM 2007 N N . ILE A 1 248 ? -14.344 32.781 15.336 1 67.12 248 ILE A N 1
ATOM 2008 C CA . ILE A 1 248 ? -14.766 31.859 14.273 1 67.12 248 ILE A CA 1
ATOM 2009 C C . ILE A 1 248 ? -15.781 30.875 14.828 1 67.12 248 ILE A C 1
ATOM 2011 O O . ILE A 1 248 ? -15.625 30.359 15.938 1 67.12 248 ILE A O 1
ATOM 2015 N N . ASP A 1 249 ? -17.031 30.875 14.188 1 59.31 249 ASP A N 1
ATOM 2016 C CA . ASP A 1 249 ? -18.078 29.953 14.602 1 59.31 249 ASP A CA 1
ATOM 2017 C C . ASP A 1 249 ? -17.656 28.5 14.391 1 59.31 249 ASP A C 1
ATOM 2019 O O . ASP A 1 249 ? -17.281 28.109 13.281 1 59.31 249 ASP A O 1
ATOM 2023 N N . ASP A 1 250 ? -17.469 27.766 15.453 1 58.34 250 ASP A N 1
ATOM 2024 C CA . ASP A 1 250 ? -17.062 26.375 15.469 1 58.34 250 ASP A CA 1
ATOM 2025 C C . ASP A 1 250 ? -17.969 25.516 14.578 1 58.34 250 ASP A C 1
ATOM 2027 O O . ASP A 1 250 ? -17.594 24.422 14.172 1 58.34 250 ASP A O 1
ATOM 2031 N N . THR A 1 251 ? -19.219 25.969 14.289 1 49.47 251 THR A N 1
ATOM 2032 C CA . THR A 1 251 ? -20.125 25.172 13.492 1 49.47 251 THR A CA 1
ATOM 2033 C C . THR A 1 251 ? -19.719 25.172 12.023 1 49.47 251 THR A C 1
ATOM 2035 O O . THR A 1 251 ? -20.219 24.375 11.227 1 49.47 251 THR A O 1
ATOM 2038 N N . LYS A 1 252 ? -19.109 26.141 11.617 1 45.12 252 LYS A N 1
ATOM 2039 C CA . LYS A 1 252 ? -18.766 26.312 10.211 1 45.12 252 LYS A CA 1
ATOM 2040 C C . LYS A 1 252 ? -17.547 25.469 9.836 1 45.12 252 LYS A C 1
ATOM 2042 O O . LYS A 1 252 ? -16.875 25.734 8.828 1 45.12 252 LYS A O 1
ATOM 2047 N N . TYR A 1 253 ? -17.469 24.438 10.617 1 46.09 253 TYR A N 1
ATOM 2048 C CA . TYR A 1 253 ? -16.203 23.719 10.523 1 46.09 253 TYR A CA 1
ATOM 2049 C C . TYR A 1 253 ? -16.266 22.609 9.484 1 46.09 253 TYR A C 1
ATOM 2051 O O . TYR A 1 253 ? -17.359 22.156 9.125 1 46.09 253 TYR A O 1
ATOM 2059 N N . LEU A 1 254 ? -15.211 22.172 8.773 1 43.19 254 LEU A N 1
ATOM 2060 C CA . LEU A 1 254 ? -15.141 21.141 7.746 1 43.19 254 LEU A CA 1
ATOM 2061 C C . LEU A 1 254 ? -16.078 20 8.062 1 43.19 254 LEU A C 1
ATOM 2063 O O . LEU A 1 254 ? -16.312 19.672 9.234 1 43.19 254 LEU A O 1
ATOM 2067 N N . MET B 1 1 ? -26.781 -36.281 -6.727 1 25.61 1 MET B N 1
ATOM 2068 C CA . MET B 1 1 ? -26.016 -35.062 -6.973 1 25.61 1 MET B CA 1
ATOM 2069 C C . MET B 1 1 ? -24.641 -35.406 -7.543 1 25.61 1 MET B C 1
ATOM 2071 O O . MET B 1 1 ? -23.953 -36.281 -7.031 1 25.61 1 MET B O 1
ATOM 2075 N N . PRO B 1 2 ? -24.375 -35.312 -8.82 1 33.62 2 PRO B N 1
ATOM 2076 C CA . PRO B 1 2 ? -23.141 -35.875 -9.359 1 33.62 2 PRO B CA 1
ATOM 2077 C C . PRO B 1 2 ? -21.953 -35.688 -8.43 1 33.62 2 PRO B C 1
ATOM 2079 O O . PRO B 1 2 ? -21.891 -34.719 -7.684 1 33.62 2 PRO B O 1
ATOM 2082 N N . ILE B 1 3 ? -21.453 -36.594 -7.773 1 40.5 3 ILE B N 1
ATOM 2083 C CA . ILE B 1 3 ? -20.359 -36.688 -6.816 1 40.5 3 ILE B CA 1
ATOM 2084 C C . ILE B 1 3 ? -19.25 -35.719 -7.191 1 40.5 3 ILE B C 1
ATOM 2086 O O . ILE B 1 3 ? -18.672 -35.812 -8.281 1 40.5 3 ILE B O 1
ATOM 2090 N N . ASN B 1 4 ? -19.281 -34.375 -7.055 1 45.44 4 ASN B N 1
ATOM 2091 C CA . ASN B 1 4 ? -18.438 -33.281 -7.496 1 45.44 4 ASN B CA 1
ATOM 2092 C C . ASN B 1 4 ? -16.953 -33.625 -7.363 1 45.44 4 ASN B C 1
ATOM 2094 O O . ASN B 1 4 ? -16.422 -33.688 -6.25 1 45.44 4 ASN B O 1
ATOM 2098 N N . ASN B 1 5 ? -16.391 -34.531 -8.203 1 56.38 5 ASN B N 1
ATOM 2099 C CA . ASN B 1 5 ? -15.094 -35.125 -8.438 1 56.38 5 ASN B CA 1
ATOM 2100 C C . ASN B 1 5 ? -13.961 -34.125 -8.211 1 56.38 5 ASN B C 1
ATOM 2102 O O . ASN B 1 5 ? -12.828 -34.531 -7.941 1 56.38 5 ASN B O 1
ATOM 2106 N N . GLU B 1 6 ? -14.211 -32.875 -8.133 1 67.69 6 GLU B N 1
ATOM 2107 C CA . GLU B 1 6 ? -13.211 -31.828 -7.906 1 67.69 6 GLU B CA 1
ATOM 2108 C C . GLU B 1 6 ? -12.633 -31.922 -6.496 1 67.69 6 GLU B C 1
ATOM 2110 O O . GLU B 1 6 ? -11.438 -31.734 -6.293 1 67.69 6 GLU B O 1
ATOM 2115 N N . SER B 1 7 ? -13.516 -32.312 -5.648 1 71.81 7 SER B N 1
ATOM 2116 C CA . SER B 1 7 ? -13.117 -32.344 -4.246 1 71.81 7 SER B CA 1
ATOM 2117 C C . SER B 1 7 ? -12.125 -33.469 -3.988 1 71.81 7 SER B C 1
ATOM 2119 O O . SER B 1 7 ? -11.414 -33.469 -2.982 1 71.81 7 SER B O 1
ATOM 2121 N N . LYS B 1 8 ? -12.141 -34.312 -4.922 1 78.12 8 LYS B N 1
ATOM 2122 C CA . LYS B 1 8 ? -11.188 -35.406 -4.785 1 78.12 8 LYS B CA 1
ATOM 2123 C C . LYS B 1 8 ? -9.758 -34.938 -5.027 1 78.12 8 LYS B C 1
ATOM 2125 O O . LYS B 1 8 ? -8.828 -35.375 -4.336 1 78.12 8 LYS B O 1
ATOM 2130 N N . TYR B 1 9 ? -9.602 -33.938 -5.848 1 90.19 9 TYR B N 1
ATOM 2131 C CA . TYR B 1 9 ? -8.266 -33.562 -6.293 1 90.19 9 TYR B CA 1
ATOM 2132 C C . TYR B 1 9 ? -7.836 -32.25 -5.664 1 90.19 9 TYR B C 1
ATOM 2134 O O . TYR B 1 9 ? -6.637 -31.969 -5.555 1 90.19 9 TYR B O 1
ATOM 2142 N N . ILE B 1 10 ? -8.828 -31.469 -5.227 1 95 10 ILE B N 1
ATOM 2143 C CA . ILE B 1 10 ? -8.523 -30.125 -4.742 1 95 10 ILE B CA 1
ATOM 2144 C C . ILE B 1 10 ? -8.953 -30 -3.283 1 95 10 ILE B C 1
ATOM 2146 O O . ILE B 1 10 ? -10.141 -30.141 -2.963 1 95 10 ILE B O 1
ATOM 2150 N N . LYS B 1 11 ? -8.023 -29.797 -2.428 1 96.56 11 LYS B N 1
ATOM 2151 C CA . LYS B 1 11 ? -8.281 -29.594 -1.006 1 96.56 11 LYS B CA 1
ATOM 2152 C C . LYS B 1 11 ? -8.445 -28.109 -0.681 1 96.56 11 LYS B C 1
ATOM 2154 O O . LYS B 1 11 ? -7.551 -27.312 -0.957 1 96.56 11 LYS B O 1
ATOM 2159 N N . GLU B 1 12 ? -9.547 -27.75 -0.076 1 97.12 12 GLU B N 1
ATOM 2160 C CA . GLU B 1 12 ? -9.773 -26.391 0.403 1 97.12 12 GLU B CA 1
ATOM 2161 C C . GLU B 1 12 ? -9.016 -26.125 1.701 1 97.12 12 GLU B C 1
ATOM 2163 O O . GLU B 1 12 ? -9.117 -26.906 2.652 1 97.12 12 GLU B O 1
ATOM 2168 N N . VAL B 1 13 ? -8.281 -25.047 1.722 1 98.62 13 VAL B N 1
ATOM 2169 C CA . VAL B 1 13 ? -7.555 -24.688 2.936 1 98.62 13 VAL B CA 1
ATOM 2170 C C . VAL B 1 13 ? -8.039 -23.328 3.438 1 98.62 13 VAL B C 1
ATOM 2172 O O . VAL B 1 13 ? -7.977 -22.328 2.709 1 98.62 13 VAL B O 1
ATOM 2175 N N . TRP B 1 14 ? -8.523 -23.297 4.602 1 98.75 14 TRP B N 1
ATOM 2176 C CA . TRP B 1 14 ? -8.953 -22.094 5.32 1 98.75 14 TRP B CA 1
ATOM 2177 C C . TRP B 1 14 ? -8.125 -21.906 6.586 1 98.75 14 TRP B C 1
ATOM 2179 O O . TRP B 1 14 ? -7.172 -22.641 6.84 1 98.75 14 TRP B O 1
ATOM 2189 N N . ALA B 1 15 ? -8.43 -20.859 7.359 1 98.69 15 ALA B N 1
ATOM 2190 C CA . ALA B 1 15 ? -7.641 -20.562 8.547 1 98.69 15 ALA B CA 1
ATOM 2191 C C . ALA B 1 15 ? -7.625 -21.766 9.508 1 98.69 15 ALA B C 1
ATOM 2193 O O . ALA B 1 15 ? -6.59 -22.078 10.102 1 98.69 15 ALA B O 1
ATOM 2194 N N . GLU B 1 16 ? -8.648 -22.469 9.594 1 98.25 16 GLU B N 1
ATOM 2195 C CA . GLU B 1 16 ? -8.844 -23.484 10.609 1 98.25 16 GLU B CA 1
ATOM 2196 C C . GLU B 1 16 ? -7.988 -24.719 10.32 1 98.25 16 GLU B C 1
ATOM 2198 O O . GLU B 1 16 ? -7.598 -25.438 11.242 1 98.25 16 GLU B O 1
ATOM 2203 N N . ASN B 1 17 ? -7.664 -24.984 9.078 1 98.56 17 ASN B N 1
ATOM 2204 C CA . ASN B 1 17 ? -6.922 -26.203 8.773 1 98.56 17 ASN B CA 1
ATOM 2205 C C . ASN B 1 17 ? -5.578 -25.891 8.117 1 98.56 17 ASN B C 1
ATOM 2207 O O . ASN B 1 17 ? -4.949 -26.766 7.531 1 98.56 17 ASN B O 1
ATOM 2211 N N . LEU B 1 18 ? -5.16 -24.656 8.195 1 98.56 18 LEU B N 1
ATOM 2212 C CA . LEU B 1 18 ? -3.932 -24.219 7.535 1 98.56 18 LEU B CA 1
ATOM 2213 C C . LEU B 1 18 ? -2.73 -25 8.055 1 98.56 18 LEU B C 1
ATOM 2215 O O . LEU B 1 18 ? -1.98 -25.594 7.27 1 98.56 18 LEU B O 1
ATOM 2219 N N . GLU B 1 19 ? -2.523 -25.094 9.312 1 98.19 19 GLU B N 1
ATOM 2220 C CA . GLU B 1 19 ? -1.354 -25.734 9.906 1 98.19 19 GLU B CA 1
ATOM 2221 C C . GLU B 1 19 ? -1.32 -27.219 9.578 1 98.19 19 GLU B C 1
ATOM 2223 O O . GLU B 1 19 ? -0.263 -27.766 9.266 1 98.19 19 GLU B O 1
ATOM 2228 N N . GLU B 1 20 ? -2.467 -27.812 9.688 1 98.06 20 GLU B N 1
ATOM 2229 C CA . GLU B 1 20 ? -2.564 -29.234 9.406 1 98.06 20 GLU B CA 1
ATOM 2230 C C . GLU B 1 20 ? -2.182 -29.547 7.957 1 98.06 20 GLU B C 1
ATOM 2232 O O . GLU B 1 20 ? -1.397 -30.453 7.691 1 98.06 20 GLU B O 1
ATOM 2237 N N . GLU B 1 21 ? -2.699 -28.828 7.086 1 97.81 21 GLU B N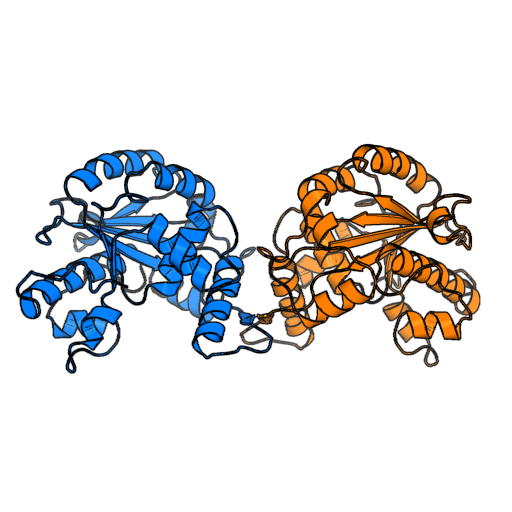 1
ATOM 2238 C CA . GLU B 1 21 ? -2.434 -29.062 5.672 1 97.81 21 GLU B CA 1
ATOM 2239 C C . GLU B 1 21 ? -0.987 -28.734 5.316 1 97.81 21 GLU B C 1
ATOM 2241 O O . GLU B 1 21 ? -0.362 -29.422 4.516 1 97.81 21 GLU B O 1
ATOM 2246 N N . MET B 1 22 ? -0.468 -27.672 5.895 1 97.81 22 MET B N 1
ATOM 2247 C CA . MET B 1 22 ? 0.921 -27.297 5.629 1 97.81 22 MET B CA 1
ATOM 2248 C C . MET B 1 22 ? 1.871 -28.391 6.109 1 97.81 22 MET B C 1
ATOM 2250 O O . MET B 1 22 ? 2.918 -28.625 5.5 1 97.81 22 MET B O 1
ATOM 22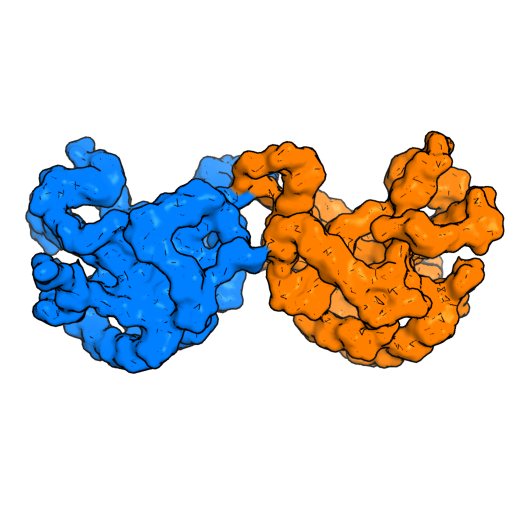54 N N . ALA B 1 23 ? 1.544 -29 7.145 1 96.69 23 ALA B N 1
ATOM 2255 C CA . ALA B 1 23 ? 2.346 -30.125 7.633 1 96.69 23 ALA B CA 1
ATOM 2256 C C . ALA B 1 23 ? 2.361 -31.266 6.625 1 96.69 23 ALA B C 1
ATOM 2258 O O . ALA B 1 23 ? 3.402 -31.891 6.391 1 96.69 23 ALA B O 1
ATOM 2259 N N . ILE B 1 24 ? 1.267 -31.562 6.07 1 95.69 24 ILE B N 1
ATOM 2260 C CA . ILE B 1 24 ? 1.148 -32.594 5.051 1 95.69 24 ILE B CA 1
ATOM 2261 C C . ILE B 1 24 ? 1.999 -32.219 3.838 1 95.69 24 ILE B C 1
ATOM 2263 O O . ILE B 1 24 ? 2.715 -33.094 3.297 1 95.69 24 ILE B O 1
ATOM 2267 N N . LEU B 1 25 ? 1.956 -31.016 3.484 1 96.5 25 LEU B N 1
ATOM 2268 C CA . LEU B 1 25 ? 2.602 -30.562 2.258 1 96.5 25 LEU B CA 1
ATOM 2269 C C . LEU B 1 25 ? 4.121 -30.578 2.406 1 96.5 25 LEU B C 1
ATOM 2271 O O . LEU B 1 25 ? 4.84 -30.797 1.431 1 96.5 25 LEU B O 1
ATOM 2275 N N . ARG B 1 26 ? 4.605 -30.391 3.605 1 95.44 26 ARG B N 1
ATOM 2276 C CA . ARG B 1 26 ? 6.039 -30.438 3.859 1 95.44 26 ARG B CA 1
ATOM 2277 C C . ARG B 1 26 ? 6.617 -31.797 3.498 1 95.44 26 ARG B C 1
ATOM 2279 O O . ARG B 1 26 ? 7.754 -31.891 3.035 1 95.44 26 ARG B O 1
ATOM 2286 N N . ASP B 1 27 ? 5.824 -32.75 3.627 1 94.19 27 ASP B N 1
ATOM 2287 C CA . ASP B 1 27 ? 6.242 -34.094 3.273 1 94.19 27 ASP B CA 1
ATOM 2288 C C . ASP B 1 27 ? 6.016 -34.375 1.79 1 94.19 27 ASP B C 1
ATOM 2290 O O . ASP B 1 27 ? 6.824 -35.062 1.146 1 94.19 27 ASP B O 1
ATOM 2294 N N . ARG B 1 28 ? 5.012 -33.875 1.29 1 94.5 28 ARG B N 1
ATOM 2295 C CA . ARG B 1 28 ? 4.605 -34.156 -0.085 1 94.5 28 ARG B CA 1
ATOM 2296 C C . ARG B 1 28 ? 5.617 -33.594 -1.077 1 94.5 28 ARG B C 1
ATOM 2298 O O . ARG B 1 28 ? 5.855 -34.188 -2.133 1 94.5 28 ARG B O 1
ATOM 2305 N N . VAL B 1 29 ? 6.227 -32.5 -0.745 1 96.12 29 VAL B N 1
ATOM 2306 C CA . VAL B 1 29 ? 7.109 -31.781 -1.668 1 96.12 29 VAL B CA 1
ATOM 2307 C C . VAL B 1 29 ? 8.359 -32.625 -1.928 1 96.12 29 VAL B C 1
ATOM 2309 O O . VAL B 1 29 ? 8.984 -32.5 -2.986 1 96.12 29 VAL B O 1
ATOM 2312 N N . GLU B 1 30 ? 8.742 -33.469 -1.06 1 94.94 30 GLU B N 1
ATOM 2313 C CA . GLU B 1 30 ? 9.906 -34.344 -1.233 1 94.94 30 GLU B CA 1
ATOM 2314 C C . GLU B 1 30 ? 9.688 -35.344 -2.363 1 94.94 30 GLU B C 1
ATOM 2316 O O . GLU B 1 30 ? 10.609 -35.656 -3.123 1 94.94 30 GLU B O 1
ATOM 2321 N N . GLN B 1 31 ? 8.492 -35.812 -2.479 1 95.38 31 GLN B N 1
ATOM 2322 C CA . GLN B 1 31 ? 8.148 -36.781 -3.49 1 95.38 31 GLN B CA 1
ATOM 2323 C C . GLN B 1 31 ? 7.664 -36.125 -4.777 1 95.38 31 GLN B C 1
ATOM 2325 O O . GLN B 1 31 ? 7.848 -36.656 -5.867 1 95.38 31 GLN B O 1
ATOM 2330 N N . TYR B 1 32 ? 7.07 -35.062 -4.645 1 97.25 32 TYR B N 1
ATOM 2331 C CA . TYR B 1 32 ? 6.496 -34.312 -5.762 1 97.25 32 TYR B CA 1
ATOM 2332 C C . TYR B 1 32 ? 7.035 -32.875 -5.805 1 97.25 32 TYR B C 1
ATOM 2334 O O . TYR B 1 32 ? 6.324 -31.938 -5.461 1 97.25 32 TYR B O 1
ATOM 2342 N N . PRO B 1 33 ? 8.211 -32.688 -6.344 1 97.25 33 PRO B N 1
ATOM 2343 C CA . PRO B 1 33 ? 8.93 -31.406 -6.191 1 97.25 33 PRO B CA 1
ATOM 2344 C C . PRO B 1 33 ? 8.562 -30.391 -7.27 1 97.25 33 PRO B C 1
ATOM 2346 O O . PRO B 1 33 ? 9.125 -29.297 -7.305 1 97.25 33 PRO B O 1
ATOM 2349 N N . PHE B 1 34 ? 7.641 -30.719 -8.211 1 97.31 34 PHE B N 1
ATOM 2350 C CA . PHE B 1 34 ? 7.141 -29.75 -9.172 1 97.31 34 PHE B CA 1
ATOM 2351 C C . PHE B 1 34 ? 5.848 -29.109 -8.672 1 97.31 34 PHE B C 1
ATOM 2353 O O . PHE B 1 34 ? 4.859 -29.797 -8.438 1 97.31 34 PHE B O 1
ATOM 2360 N N . LEU B 1 35 ? 5.875 -27.859 -8.516 1 98.25 35 LEU B N 1
ATOM 2361 C CA . LEU B 1 35 ? 4.746 -27.109 -7.961 1 98.25 35 LEU B CA 1
ATOM 2362 C C . LEU B 1 35 ? 4.191 -26.125 -8.984 1 98.25 35 LEU B C 1
ATOM 2364 O O . LEU B 1 35 ? 4.84 -25.125 -9.297 1 98.25 35 LEU B O 1
ATOM 2368 N N . ALA B 1 36 ? 3.014 -26.406 -9.484 1 97.94 36 ALA B N 1
ATOM 2369 C CA . ALA B 1 36 ? 2.318 -25.453 -10.336 1 97.94 36 ALA B CA 1
ATOM 2370 C C . ALA B 1 36 ? 1.445 -24.5 -9.508 1 97.94 36 ALA B C 1
ATOM 2372 O O . ALA B 1 36 ? 0.717 -24.953 -8.617 1 97.94 36 ALA B O 1
ATOM 2373 N N . MET B 1 37 ? 1.484 -23.234 -9.859 1 97.44 37 MET B N 1
ATOM 2374 C CA . MET B 1 37 ? 0.733 -22.312 -9.008 1 97.44 37 MET B CA 1
ATOM 2375 C C . MET B 1 37 ? -0.124 -21.375 -9.852 1 97.44 37 MET B C 1
ATOM 2377 O O . MET B 1 37 ? 0.143 -21.172 -11.039 1 97.44 37 MET B O 1
ATOM 2381 N N . ASP B 1 38 ? -1.097 -20.859 -9.266 1 97.19 38 ASP B N 1
ATOM 2382 C CA . ASP B 1 38 ? -1.957 -19.797 -9.758 1 97.19 38 ASP B CA 1
ATOM 2383 C C . ASP B 1 38 ? -2.543 -18.984 -8.602 1 97.19 38 ASP B C 1
ATOM 2385 O O . ASP B 1 38 ? -2.781 -19.516 -7.52 1 97.19 38 ASP B O 1
ATOM 2389 N N . THR B 1 39 ? -2.693 -17.719 -8.82 1 97.5 39 THR B N 1
ATOM 2390 C CA . THR B 1 39 ? -3.271 -16.859 -7.793 1 97.5 39 THR B CA 1
ATOM 2391 C C . THR B 1 39 ? -4.5 -16.125 -8.336 1 97.5 39 THR B C 1
ATOM 2393 O O . THR B 1 39 ? -4.605 -15.883 -9.539 1 97.5 39 THR B O 1
ATOM 2396 N N . GLU B 1 40 ? -5.422 -15.891 -7.441 1 97.31 40 GLU B N 1
ATOM 2397 C CA . GLU B 1 40 ? -6.504 -14.945 -7.688 1 97.31 40 GLU B CA 1
ATOM 2398 C C . GLU B 1 40 ? -6.344 -13.688 -6.836 1 97.31 40 GLU B C 1
ATOM 2400 O O . GLU B 1 40 ? -6.113 -13.773 -5.629 1 97.31 40 GLU B O 1
ATOM 2405 N N . PHE B 1 41 ? -6.418 -12.539 -7.473 1 96.31 41 PHE B N 1
ATOM 2406 C CA . PHE B 1 41 ? -6.262 -11.25 -6.809 1 96.31 41 PHE B CA 1
ATOM 2407 C C . PHE B 1 41 ? -7.285 -10.25 -7.324 1 96.31 41 PHE B C 1
ATOM 2409 O O . PHE B 1 41 ? -7.957 -10.5 -8.328 1 96.31 41 PHE B O 1
ATOM 2416 N N . PRO B 1 42 ? -7.512 -9.141 -6.602 1 94.69 42 PRO B N 1
ATOM 2417 C CA . PRO B 1 42 ? -8.688 -8.305 -6.863 1 94.69 42 PRO B CA 1
ATOM 2418 C C . PRO B 1 42 ? -8.477 -7.352 -8.039 1 94.69 42 PRO B C 1
ATOM 2420 O O . PRO B 1 42 ? -9.039 -6.254 -8.047 1 94.69 42 PRO B O 1
ATOM 2423 N N . GLY B 1 43 ? -7.574 -7.582 -8.945 1 93.06 43 GLY B N 1
ATOM 2424 C CA . GLY B 1 43 ? -7.453 -6.82 -10.172 1 93.06 43 GLY B CA 1
ATOM 2425 C C . GLY B 1 43 ? -6.398 -5.734 -10.102 1 93.06 43 GLY B C 1
ATOM 2426 O O . GLY B 1 43 ? -5.371 -5.902 -9.438 1 93.06 43 GLY B O 1
ATOM 2427 N N . VAL B 1 44 ? -6.562 -4.766 -10.977 1 93.12 44 VAL B N 1
ATOM 2428 C CA . VAL B 1 44 ? -5.688 -3.604 -11.07 1 93.12 44 VAL B CA 1
ATOM 2429 C C . VAL B 1 44 ? -6.473 -2.334 -10.758 1 93.12 44 VAL B C 1
ATOM 2431 O O . VAL B 1 44 ? -7.496 -2.057 -11.391 1 93.12 44 VAL B O 1
ATOM 2434 N N . VAL B 1 45 ? -5.969 -1.57 -9.75 1 92.94 45 VAL B N 1
ATOM 2435 C CA . VAL B 1 45 ? -6.781 -0.451 -9.289 1 92.94 45 VAL B CA 1
ATOM 2436 C C . VAL B 1 45 ? -6.031 0.86 -9.508 1 92.94 45 VAL B C 1
ATOM 2438 O O . VAL B 1 45 ? -6.609 1.942 -9.383 1 92.94 45 VAL B O 1
ATOM 2441 N N . ALA B 1 46 ? -4.742 0.772 -9.875 1 93.5 46 ALA B N 1
ATOM 2442 C CA . ALA B 1 46 ? -3.961 2.002 -9.984 1 93.5 46 ALA B CA 1
ATOM 2443 C C . ALA B 1 46 ? -2.91 1.883 -11.086 1 93.5 46 ALA B C 1
ATOM 2445 O O . ALA B 1 46 ? -2.469 0.78 -11.422 1 93.5 46 ALA B O 1
ATOM 2446 N N . ARG B 1 47 ? -2.553 3.029 -11.594 1 93.81 47 ARG B N 1
ATOM 2447 C CA . ARG B 1 47 ? -1.463 3.141 -12.555 1 93.81 47 ARG B CA 1
ATOM 2448 C C . ARG B 1 47 ? -0.393 4.109 -12.062 1 93.81 47 ARG B C 1
ATOM 2450 O O . ARG B 1 47 ? -0.708 5.141 -11.469 1 93.81 47 ARG B O 1
ATOM 2457 N N . PRO B 1 48 ? 0.827 3.699 -12.328 1 91.75 48 PRO B N 1
ATOM 2458 C CA . PRO B 1 48 ? 1.901 4.582 -11.875 1 91.75 48 PRO B CA 1
ATOM 2459 C C . PRO B 1 48 ? 1.986 5.879 -12.68 1 91.75 48 PRO B C 1
ATOM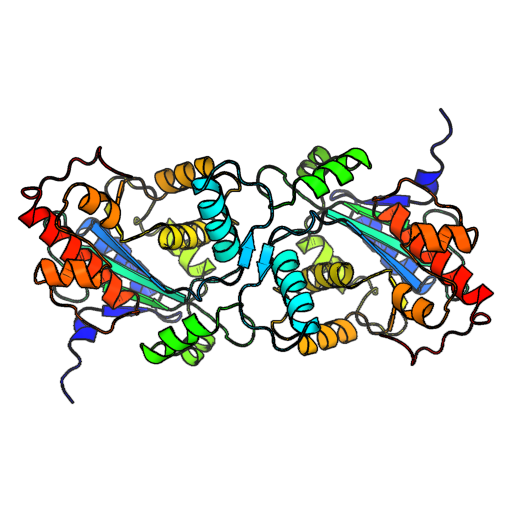 2461 O O . PRO B 1 48 ? 1.669 5.891 -13.867 1 91.75 48 PRO B O 1
ATOM 2464 N N . ILE B 1 49 ? 2.373 6.914 -11.953 1 88.75 49 ILE B N 1
ATOM 2465 C CA . ILE B 1 49 ? 2.611 8.211 -12.578 1 88.75 49 ILE B CA 1
ATOM 2466 C C . ILE B 1 49 ? 4.113 8.461 -12.68 1 88.75 49 ILE B C 1
ATOM 2468 O O . ILE B 1 49 ? 4.871 8.148 -11.758 1 88.75 49 ILE B O 1
ATOM 2472 N N . GLY B 1 50 ? 4.555 9.055 -13.875 1 78.88 50 GLY B N 1
ATOM 2473 C CA . GLY B 1 50 ? 5.953 9.43 -13.984 1 78.88 50 GLY B CA 1
ATOM 2474 C C . GLY B 1 50 ? 6.543 9.148 -15.359 1 78.88 50 GLY B C 1
ATOM 2475 O O . GLY B 1 50 ? 5.809 8.898 -16.312 1 78.88 50 GLY B O 1
ATOM 2476 N N . ASN B 1 51 ? 7.832 9.359 -15.344 1 81.06 51 ASN B N 1
ATOM 2477 C CA . ASN B 1 51 ? 8.594 9.055 -16.547 1 81.06 51 ASN B CA 1
ATOM 2478 C C . ASN B 1 51 ? 9.258 7.684 -16.453 1 81.06 51 ASN B C 1
ATOM 2480 O O . ASN B 1 51 ? 9.961 7.387 -15.492 1 81.06 51 ASN B O 1
ATOM 2484 N N . PHE B 1 52 ? 8.891 6.895 -17.391 1 84.75 52 PHE B N 1
ATOM 2485 C CA . PHE B 1 52 ? 9.43 5.539 -17.422 1 84.75 52 PHE B CA 1
ATOM 2486 C C . PHE B 1 52 ? 10.383 5.363 -18.594 1 84.75 52 PHE B C 1
ATOM 2488 O O . PHE B 1 52 ? 10.055 5.742 -19.719 1 84.75 52 PHE B O 1
ATOM 2495 N N . ARG B 1 53 ? 11.531 4.914 -18.312 1 83 53 ARG B N 1
ATOM 2496 C CA . ARG B 1 53 ? 12.602 4.781 -19.297 1 83 53 ARG B CA 1
ATOM 2497 C C . ARG B 1 53 ? 12.227 3.779 -20.391 1 83 53 ARG B C 1
ATOM 2499 O O . ARG B 1 53 ? 12.602 3.941 -21.547 1 83 53 ARG B O 1
ATOM 2506 N N . THR B 1 54 ? 11.531 2.699 -20.094 1 90.12 54 THR B N 1
ATOM 2507 C CA . THR B 1 54 ? 11.133 1.637 -21 1 90.12 54 THR B CA 1
ATOM 2508 C C . THR B 1 54 ? 9.711 1.169 -20.703 1 90.12 54 THR B C 1
ATOM 2510 O O . THR B 1 54 ? 9.156 1.487 -19.656 1 90.12 54 THR B O 1
ATOM 2513 N N . SER B 1 55 ? 9.148 0.425 -21.641 1 90.88 55 SER B N 1
ATOM 2514 C CA . SER B 1 55 ? 7.852 -0.204 -21.438 1 90.88 55 SER B CA 1
ATOM 2515 C C . SER B 1 55 ? 7.902 -1.228 -20.312 1 90.88 55 SER B C 1
ATOM 2517 O O . SER B 1 55 ? 6.945 -1.36 -19.547 1 90.88 55 SER B O 1
ATOM 2519 N N . SER B 1 56 ? 9.008 -1.894 -20.266 1 91.25 56 SER B N 1
ATOM 2520 C CA . SER B 1 56 ? 9.195 -2.891 -19.219 1 91.25 56 SER B CA 1
ATOM 2521 C C . SER B 1 56 ? 9.164 -2.252 -17.828 1 91.25 56 SER B C 1
ATOM 2523 O O . SER B 1 56 ? 8.57 -2.801 -16.906 1 91.25 56 SER B O 1
ATOM 2525 N N . ASP B 1 57 ? 9.734 -1.169 -17.75 1 91.81 57 ASP B N 1
ATOM 2526 C CA . ASP B 1 57 ? 9.734 -0.446 -16.469 1 91.81 57 ASP B CA 1
ATOM 2527 C C . ASP B 1 57 ? 8.32 -0.009 -16.094 1 91.81 57 ASP B C 1
ATOM 2529 O O . ASP B 1 57 ? 7.93 -0.105 -14.93 1 91.81 57 ASP B O 1
ATOM 2533 N N . TYR B 1 58 ? 7.637 0.461 -17.047 1 93.12 58 TYR B N 1
ATOM 2534 C CA . TYR B 1 58 ? 6.25 0.845 -16.812 1 93.12 58 TYR B CA 1
ATOM 2535 C C . TYR B 1 58 ? 5.43 -0.345 -16.328 1 93.12 58 TYR B C 1
ATOM 2537 O O . TYR B 1 58 ? 4.645 -0.225 -15.383 1 93.12 58 TYR B O 1
ATOM 2545 N N . HIS B 1 59 ? 5.625 -1.426 -16.938 1 93.75 59 HIS B N 1
ATOM 2546 C CA . HIS B 1 59 ? 4.891 -2.633 -16.578 1 93.75 59 HIS B CA 1
ATOM 2547 C C . HIS B 1 59 ? 5.234 -3.082 -15.164 1 93.75 59 HIS B C 1
ATOM 2549 O O . HIS B 1 59 ? 4.344 -3.461 -14.398 1 93.75 59 HIS B O 1
ATOM 2555 N N . TYR B 1 60 ? 6.477 -3.041 -14.867 1 95.12 60 TYR B N 1
ATOM 2556 C CA . TYR B 1 60 ? 6.883 -3.457 -13.523 1 95.12 60 TYR B CA 1
ATOM 2557 C C . TYR B 1 60 ? 6.316 -2.518 -12.469 1 95.12 60 TYR B C 1
ATOM 2559 O O . TYR B 1 60 ? 5.844 -2.963 -11.422 1 95.12 60 TYR B O 1
ATOM 2567 N N . GLN B 1 61 ? 6.375 -1.26 -12.695 1 93.5 61 GLN B N 1
ATOM 2568 C CA . GLN B 1 61 ? 5.855 -0.307 -11.719 1 93.5 61 GLN B CA 1
ATOM 2569 C C . GLN B 1 61 ? 4.352 -0.469 -11.539 1 93.5 61 GLN B C 1
ATOM 2571 O O . GLN B 1 61 ? 3.828 -0.272 -10.445 1 93.5 61 GLN B O 1
ATOM 2576 N N . THR B 1 62 ? 3.672 -0.738 -12.602 1 95 62 THR B N 1
ATOM 2577 C CA . THR B 1 62 ? 2.244 -1.02 -12.508 1 95 62 THR B CA 1
ATOM 2578 C C . THR B 1 62 ? 1.987 -2.236 -11.625 1 95 62 THR B C 1
ATOM 2580 O O . THR B 1 62 ? 1.123 -2.201 -10.75 1 95 62 THR B O 1
ATOM 2583 N N . LEU B 1 63 ? 2.748 -3.268 -11.898 1 96.44 63 LEU B N 1
ATOM 2584 C CA . LEU B 1 63 ? 2.654 -4.473 -11.086 1 96.44 63 LEU B CA 1
ATOM 2585 C C . LEU B 1 63 ? 2.945 -4.16 -9.617 1 96.44 63 LEU B C 1
ATOM 2587 O O . LEU B 1 63 ? 2.162 -4.52 -8.734 1 96.44 63 LEU B O 1
ATOM 2591 N N . ARG B 1 64 ? 4.031 -3.496 -9.414 1 94.69 64 ARG B N 1
ATOM 2592 C CA . ARG B 1 64 ? 4.496 -3.182 -8.062 1 94.69 64 ARG B CA 1
ATOM 2593 C C . ARG B 1 64 ? 3.445 -2.396 -7.289 1 94.69 64 ARG B C 1
ATOM 2595 O O . ARG B 1 64 ? 3.098 -2.758 -6.164 1 94.69 64 ARG B O 1
ATOM 2602 N N . CYS B 1 65 ? 2.898 -1.368 -7.852 1 93.62 65 CYS B N 1
ATOM 2603 C CA . CYS B 1 65 ? 1.944 -0.523 -7.145 1 93.62 65 CYS B CA 1
ATOM 2604 C C . CYS B 1 65 ? 0.685 -1.305 -6.785 1 93.62 65 CYS B C 1
ATOM 2606 O O . CYS B 1 65 ? 0.16 -1.173 -5.68 1 93.62 65 CYS B O 1
ATOM 2608 N N . ASN B 1 66 ? 0.194 -2.088 -7.668 1 95.94 66 ASN B N 1
ATOM 2609 C CA . ASN B 1 66 ? -1.039 -2.82 -7.406 1 95.94 66 ASN B CA 1
ATOM 2610 C C . ASN B 1 66 ? -0.815 -3.963 -6.418 1 95.94 66 ASN B C 1
ATOM 2612 O O . ASN B 1 66 ? -1.639 -4.191 -5.531 1 95.94 66 ASN B O 1
ATOM 2616 N N . VAL B 1 67 ? 0.292 -4.668 -6.582 1 96.81 67 VAL B N 1
ATOM 2617 C CA . VAL B 1 67 ? 0.603 -5.746 -5.648 1 96.81 67 VAL B CA 1
ATOM 2618 C C . VAL B 1 67 ? 0.758 -5.18 -4.238 1 96.81 67 VAL B C 1
ATOM 2620 O O . VAL B 1 67 ? 0.271 -5.766 -3.27 1 96.81 67 VAL B O 1
ATOM 2623 N N . ASP B 1 68 ? 1.371 -4.074 -4.168 1 93.19 68 ASP B N 1
ATOM 2624 C CA . ASP B 1 68 ? 1.626 -3.477 -2.861 1 93.19 68 ASP B CA 1
ATOM 2625 C C . ASP B 1 68 ? 0.334 -2.963 -2.23 1 93.19 68 ASP B C 1
ATOM 2627 O O . ASP B 1 68 ? 0.194 -2.961 -1.005 1 93.19 68 ASP B O 1
ATOM 2631 N N . LEU B 1 69 ? -0.562 -2.551 -3.076 1 92 69 LEU B N 1
ATOM 2632 C CA . LEU B 1 69 ? -1.808 -1.96 -2.598 1 92 69 LEU B CA 1
ATOM 2633 C C . LEU B 1 69 ? -2.828 -3.041 -2.262 1 92 69 LEU B C 1
ATOM 2635 O O . LEU B 1 69 ? -3.639 -2.875 -1.347 1 92 69 LEU B O 1
ATOM 2639 N N . LEU B 1 70 ? -2.799 -4.066 -2.994 1 94.88 70 LEU B N 1
ATOM 2640 C CA . LEU B 1 70 ? -3.891 -5.031 -2.936 1 94.88 70 LEU B CA 1
ATOM 2641 C C . LEU B 1 70 ? -3.463 -6.293 -2.191 1 94.88 70 LEU B C 1
ATOM 2643 O O . LEU B 1 70 ? -2.299 -6.422 -1.803 1 94.88 70 LEU B O 1
ATOM 2647 N N . LYS B 1 71 ? -4.465 -7.125 -1.94 1 95.38 71 LYS B N 1
ATOM 2648 C CA . LYS B 1 71 ? -4.234 -8.367 -1.213 1 95.38 71 LYS B CA 1
ATOM 2649 C C . LYS B 1 71 ? -4.582 -9.578 -2.074 1 95.38 71 LYS B C 1
ATOM 2651 O O . LYS B 1 71 ? -5.551 -9.555 -2.832 1 95.38 71 LYS B O 1
ATOM 2656 N N . ILE B 1 72 ? -3.785 -10.555 -1.932 1 97.56 72 ILE B N 1
ATOM 2657 C CA . ILE B 1 72 ? -4.062 -11.812 -2.611 1 97.56 72 ILE B CA 1
ATOM 2658 C C . ILE B 1 72 ? -5.344 -12.43 -2.057 1 97.56 72 ILE B C 1
ATOM 2660 O O . ILE B 1 72 ? -5.629 -12.312 -0.862 1 97.56 72 ILE B O 1
ATOM 2664 N N . ILE B 1 73 ? -6.137 -13.094 -2.893 1 98.25 73 ILE B N 1
ATOM 2665 C CA . ILE B 1 73 ? -7.422 -13.648 -2.49 1 98.25 73 ILE B CA 1
ATOM 2666 C C . ILE B 1 73 ? -7.312 -15.172 -2.369 1 98.25 73 ILE B C 1
ATOM 2668 O O . ILE B 1 73 ? -7.812 -15.758 -1.41 1 98.25 73 ILE B O 1
ATOM 2672 N N . GLN B 1 74 ? -6.68 -15.734 -3.369 1 98.5 74 GLN B N 1
ATOM 2673 C CA . GLN B 1 74 ? -6.559 -17.188 -3.395 1 98.5 74 GLN B CA 1
ATOM 2674 C C . GLN B 1 74 ? -5.23 -17.609 -4.012 1 98.5 74 GLN B C 1
ATOM 2676 O O . GLN B 1 74 ? -4.699 -16.938 -4.891 1 98.5 74 GLN B O 1
ATOM 2681 N N . LEU B 1 75 ? -4.727 -18.734 -3.58 1 98.31 75 LEU B N 1
ATOM 2682 C CA . LEU B 1 75 ? -3.539 -19.391 -4.137 1 98.31 75 LEU B CA 1
ATOM 2683 C C . LEU B 1 75 ? -3.77 -20.875 -4.332 1 98.31 75 LEU B C 1
ATOM 2685 O O . LEU B 1 75 ? -4.234 -21.562 -3.416 1 98.31 75 LEU B O 1
ATOM 2689 N N . GLY B 1 76 ? -3.549 -21.328 -5.512 1 98.06 76 GLY B N 1
ATOM 2690 C CA . GLY B 1 76 ? -3.547 -22.75 -5.793 1 98.06 76 GLY B CA 1
ATOM 2691 C C . GLY B 1 76 ? -2.156 -23.312 -6.02 1 98.06 76 GLY B C 1
ATOM 2692 O O . GLY B 1 76 ? -1.339 -22.703 -6.707 1 98.06 76 GLY B O 1
ATOM 2693 N N . ILE B 1 77 ? -1.919 -24.438 -5.387 1 98.25 77 ILE B N 1
ATOM 2694 C CA . ILE B 1 77 ? -0.665 -25.156 -5.617 1 98.25 77 ILE B CA 1
ATOM 2695 C C . ILE B 1 77 ? -0.954 -26.609 -5.984 1 98.25 77 ILE B C 1
ATOM 2697 O O . ILE B 1 77 ? -1.623 -27.312 -5.234 1 98.25 77 ILE B O 1
ATOM 2701 N N . THR B 1 78 ? -0.476 -27.031 -7.082 1 98.12 78 THR B N 1
ATOM 2702 C CA . THR B 1 78 ? -0.591 -28.406 -7.535 1 98.12 78 THR B CA 1
ATOM 2703 C C . THR B 1 78 ? 0.771 -29.109 -7.52 1 98.12 78 THR B C 1
ATOM 2705 O O . THR B 1 78 ? 1.755 -28.562 -8.023 1 98.12 78 THR B O 1
ATOM 2708 N N . PHE B 1 79 ? 0.788 -30.281 -6.992 1 98.06 79 PHE B N 1
ATOM 2709 C CA . PHE B 1 79 ? 2.025 -31.031 -6.859 1 98.06 79 PHE B CA 1
ATOM 2710 C C . PHE B 1 79 ? 2.131 -32.094 -7.945 1 98.06 79 PHE B C 1
ATOM 2712 O O . PHE B 1 79 ? 1.142 -32.75 -8.273 1 98.06 79 PHE B O 1
ATOM 2719 N N . ALA B 1 80 ? 3.311 -32.25 -8.484 1 97.5 80 ALA B N 1
ATOM 2720 C CA . ALA B 1 80 ? 3.631 -33.312 -9.43 1 97.5 80 ALA B CA 1
ATOM 2721 C C . ALA B 1 80 ? 5.074 -33.781 -9.266 1 97.5 80 ALA B C 1
ATOM 2723 O O . ALA B 1 80 ? 5.898 -33.062 -8.68 1 97.5 80 ALA B O 1
ATOM 2724 N N . ASP B 1 81 ? 5.316 -34.969 -9.719 1 96.62 81 ASP B N 1
ATOM 2725 C CA . ASP B 1 81 ? 6.707 -35.438 -9.719 1 96.62 81 ASP B CA 1
ATOM 2726 C C . ASP B 1 81 ? 7.402 -35.031 -11.023 1 96.62 81 ASP B C 1
ATOM 2728 O O . ASP B 1 81 ? 6.84 -34.312 -11.852 1 96.62 81 ASP B O 1
ATOM 2732 N N . GLU B 1 82 ? 8.633 -35.438 -11.195 1 92.69 82 GLU B N 1
ATOM 2733 C CA . GLU B 1 82 ? 9.469 -35.062 -12.328 1 92.69 82 GLU B CA 1
ATOM 2734 C C . GLU B 1 82 ? 8.883 -35.531 -13.648 1 92.69 82 GLU B C 1
ATOM 2736 O O . GLU B 1 82 ? 9.156 -34.969 -14.703 1 92.69 82 GLU B O 1
ATOM 2741 N N . ASN B 1 83 ? 8.031 -36.562 -13.555 1 92.25 83 ASN B N 1
ATOM 2742 C CA . ASN B 1 83 ? 7.449 -37.125 -14.766 1 92.25 83 ASN B CA 1
ATOM 2743 C C . ASN B 1 83 ? 6.047 -36.594 -15.023 1 92.25 83 ASN B C 1
ATOM 2745 O O . ASN B 1 83 ? 5.402 -36.969 -16 1 92.25 83 ASN B O 1
ATOM 2749 N N . GLY B 1 84 ? 5.551 -35.781 -14.156 1 94.44 84 GLY B N 1
ATOM 2750 C CA . GLY B 1 84 ? 4.23 -35.188 -14.336 1 94.44 84 GLY B CA 1
ATOM 2751 C C . GLY B 1 84 ? 3.127 -35.969 -13.672 1 94.44 84 GLY B C 1
ATOM 2752 O O . GLY B 1 84 ? 1.943 -35.688 -13.852 1 94.44 84 GLY B O 1
ATOM 2753 N N . THR B 1 85 ? 3.541 -36.969 -12.961 1 95.06 85 THR B N 1
ATOM 2754 C CA . THR B 1 85 ? 2.557 -37.75 -12.234 1 95.06 85 THR B CA 1
ATOM 2755 C C . THR B 1 85 ? 2.027 -37 -11.023 1 95.06 85 THR B C 1
ATOM 2757 O O . THR B 1 85 ? 2.807 -36.469 -10.227 1 95.06 85 THR B O 1
ATOM 2760 N N . LEU B 1 86 ? 0.744 -37 -10.93 1 94.88 86 LEU B N 1
ATOM 2761 C CA . LEU B 1 86 ? 0.096 -36.344 -9.805 1 94.88 86 LEU B CA 1
ATOM 2762 C C . LEU B 1 86 ? -0.105 -37.312 -8.641 1 94.88 86 LEU B C 1
ATOM 2764 O O . LEU B 1 86 ? -0.285 -38.5 -8.852 1 94.88 86 LEU B O 1
ATOM 2768 N N . PRO B 1 87 ? -0.075 -36.75 -7.477 1 93.75 87 PRO B N 1
ATOM 2769 C CA . PRO B 1 87 ? -0.441 -37.625 -6.348 1 93.75 87 PRO B CA 1
ATOM 2770 C C . PRO B 1 87 ? -1.839 -38.219 -6.492 1 93.75 87 PRO B C 1
ATOM 2772 O O . PRO B 1 87 ? -2.742 -37.562 -7.016 1 93.75 87 PRO B O 1
ATOM 2775 N N . PRO B 1 88 ? -2.049 -39.5 -6.105 1 87.44 88 PRO B N 1
ATOM 2776 C CA . PRO B 1 88 ? -3.307 -40.219 -6.344 1 87.44 88 PRO B CA 1
ATOM 2777 C C . PRO B 1 88 ? -4.492 -39.562 -5.629 1 87.44 88 PRO B C 1
ATOM 2779 O O . PRO B 1 88 ? -5.613 -39.594 -6.148 1 87.44 88 PRO B O 1
ATOM 2782 N N . ASP B 1 89 ? -4.457 -39.094 -4.535 1 85.19 89 ASP B N 1
ATOM 2783 C CA . ASP B 1 89 ? -5.574 -38.469 -3.836 1 85.19 89 ASP B CA 1
ATOM 2784 C C . ASP B 1 89 ? -5.547 -36.938 -4.012 1 85.19 89 ASP B C 1
ATOM 2786 O O . ASP B 1 89 ? -5.488 -36.438 -5.137 1 85.19 89 ASP B O 1
ATOM 2790 N N . THR B 1 90 ? -5.434 -36.312 -3.141 1 92.88 90 THR B N 1
ATOM 2791 C CA . THR B 1 90 ? -5.355 -34.875 -3.188 1 92.88 90 THR B CA 1
ATOM 2792 C C . THR B 1 90 ? -4.012 -34.406 -3.746 1 92.88 90 THR B C 1
ATOM 2794 O O . THR B 1 90 ? -2.957 -34.781 -3.227 1 92.88 90 THR B O 1
ATOM 2797 N N . CYS B 1 91 ? -4.109 -33.688 -4.93 1 96.38 91 CYS B N 1
ATOM 2798 C CA . CYS B 1 91 ? -2.861 -33.25 -5.535 1 96.38 91 CYS B CA 1
ATOM 2799 C C . CYS B 1 91 ? -2.777 -31.719 -5.539 1 96.38 91 CYS B C 1
ATOM 2801 O O . CYS B 1 91 ? -1.717 -31.156 -5.812 1 96.38 91 CYS B O 1
ATOM 2803 N N . THR B 1 92 ? -3.914 -31.062 -5.254 1 97.81 92 THR B N 1
ATOM 2804 C CA . THR B 1 92 ? -3.996 -29.609 -5.32 1 97.81 92 THR B CA 1
ATOM 2805 C C . THR B 1 92 ? -4.539 -29.047 -4.016 1 97.81 92 THR B C 1
ATOM 2807 O O . THR B 1 92 ? -5.508 -29.562 -3.459 1 97.81 92 THR B O 1
ATOM 2810 N N . TRP B 1 93 ? -3.902 -28.031 -3.537 1 98.12 93 TRP B N 1
ATOM 2811 C CA . TRP B 1 93 ? -4.359 -27.281 -2.365 1 98.12 93 TRP B CA 1
ATOM 2812 C C . TRP B 1 93 ? -4.727 -25.859 -2.734 1 98.12 93 TRP B C 1
ATOM 2814 O O . TRP B 1 93 ? -3.947 -25.156 -3.383 1 98.12 93 TRP B O 1
ATOM 2824 N N . GLN B 1 94 ? -5.898 -25.453 -2.383 1 98.25 94 GLN B N 1
ATOM 2825 C CA . GLN B 1 94 ? -6.406 -24.109 -2.633 1 98.25 94 GLN B CA 1
ATOM 2826 C C . GLN B 1 94 ? -6.5 -23.312 -1.338 1 98.25 94 GLN B C 1
ATOM 2828 O O . GLN B 1 94 ? -7.398 -23.531 -0.523 1 98.25 94 GLN B O 1
ATOM 2833 N N . PHE B 1 95 ? -5.605 -22.375 -1.188 1 98.75 95 PHE B N 1
ATOM 2834 C CA . PHE B 1 95 ? -5.555 -21.516 -0.005 1 98.75 95 PHE B CA 1
ATOM 2835 C C . PHE B 1 95 ? -6.465 -20.297 -0.172 1 98.75 95 PHE B C 1
ATOM 2837 O O . PHE B 1 95 ? -6.348 -19.562 -1.153 1 98.75 95 PHE B O 1
ATOM 2844 N N . ASN B 1 96 ? -7.379 -20.078 0.779 1 98.75 96 ASN B N 1
ATOM 2845 C CA . ASN B 1 96 ? -8.32 -18.969 0.758 1 98.75 96 ASN B CA 1
ATOM 2846 C C . ASN B 1 96 ? -7.957 -17.906 1.798 1 98.75 96 ASN B C 1
ATOM 2848 O O . ASN B 1 96 ? -8.062 -18.156 3 1 98.75 96 ASN B O 1
ATOM 2852 N N . PHE B 1 97 ? -7.602 -16.703 1.315 1 98.75 97 PHE B N 1
ATOM 2853 C CA . PHE B 1 97 ? -7.07 -15.695 2.225 1 98.75 97 PHE B CA 1
ATOM 2854 C C . PHE B 1 97 ? -8.172 -14.75 2.688 1 98.75 97 PHE B C 1
ATOM 2856 O O . PHE B 1 97 ? -9.18 -14.586 1.999 1 98.75 97 PHE B O 1
ATOM 2863 N N . LYS B 1 98 ? -7.906 -14.164 3.793 1 98.25 98 LYS B N 1
ATOM 2864 C CA . LYS B 1 98 ? -8.828 -13.18 4.344 1 98.25 98 LYS B CA 1
ATOM 2865 C C . LYS B 1 98 ? -8.961 -11.977 3.416 1 98.25 98 LYS B C 1
ATOM 2867 O O . LYS B 1 98 ? -7.961 -11.422 2.965 1 98.25 98 LYS B O 1
ATOM 2872 N N . PHE B 1 99 ? -10.164 -11.586 3.125 1 97.12 99 PHE B N 1
ATOM 2873 C CA . PHE B 1 99 ? -10.477 -10.461 2.254 1 97.12 99 PHE B CA 1
ATOM 2874 C C . PHE B 1 99 ? -11.844 -9.875 2.594 1 97.12 99 PHE B C 1
ATOM 2876 O O . PHE B 1 99 ? -12.812 -10.617 2.787 1 97.12 99 PHE B O 1
ATOM 2883 N N . ASN B 1 100 ? -11.836 -8.578 2.715 1 93.94 100 ASN B N 1
ATOM 2884 C CA . ASN B 1 100 ? -13.055 -7.871 3.102 1 93.94 100 ASN B CA 1
ATOM 2885 C C . ASN B 1 100 ? -13.422 -6.789 2.09 1 93.94 100 ASN B C 1
ATOM 2887 O O . ASN B 1 100 ? -12.703 -5.797 1.951 1 93.94 100 ASN B O 1
ATOM 2891 N N . LEU B 1 101 ? -14.633 -6.914 1.494 1 90.75 101 LEU B N 1
ATOM 2892 C CA . LEU B 1 101 ? -15.062 -6 0.441 1 90.75 101 LEU B CA 1
ATOM 2893 C C . LEU B 1 101 ? -15.336 -4.609 1.006 1 90.75 101 LEU B C 1
ATOM 2895 O O . LEU B 1 101 ? -15.352 -3.625 0.264 1 90.75 101 LEU B O 1
ATOM 2899 N N . GLY B 1 102 ? -15.594 -4.539 2.236 1 84.06 102 GLY B N 1
ATOM 2900 C CA . GLY B 1 102 ? -15.859 -3.252 2.861 1 84.06 102 GLY B CA 1
ATOM 2901 C C . GLY B 1 102 ? -14.602 -2.469 3.184 1 84.06 102 GLY B C 1
ATOM 2902 O O . GLY B 1 102 ? -14.625 -1.236 3.213 1 84.06 102 GLY B O 1
ATOM 2903 N N . GLY B 1 103 ? -13.477 -3.113 3.328 1 83.75 103 GLY B N 1
ATOM 2904 C CA . GLY B 1 103 ? -12.266 -2.477 3.809 1 83.75 103 GLY B CA 1
ATOM 2905 C C . GLY B 1 103 ? -11.109 -2.568 2.826 1 83.75 103 GLY B C 1
ATOM 2906 O O . GLY B 1 103 ? -10.266 -1.675 2.77 1 83.75 103 GLY B O 1
ATOM 2907 N N . ASP B 1 104 ? -11.117 -3.625 2.047 1 90.25 104 ASP B N 1
ATOM 2908 C CA . ASP B 1 104 ? -10 -3.852 1.132 1 90.25 104 ASP B CA 1
ATOM 2909 C C . ASP B 1 104 ? -10.266 -3.205 -0.226 1 90.25 104 ASP B C 1
ATOM 2911 O O . ASP B 1 104 ? -11.422 -3.02 -0.616 1 90.25 104 ASP B O 1
ATOM 2915 N N . MET B 1 105 ? -9.148 -2.775 -0.884 1 88.75 105 MET B N 1
ATOM 2916 C CA . MET B 1 105 ? -9.234 -2.18 -2.213 1 88.75 105 MET B CA 1
ATOM 2917 C C . MET B 1 105 ? -9.328 -3.258 -3.289 1 88.75 105 MET B C 1
ATOM 2919 O O . MET B 1 105 ? -8.68 -4.301 -3.188 1 88.75 105 MET B O 1
ATOM 2923 N N . TYR B 1 106 ? -10.156 -2.959 -4.246 1 92.75 106 TYR B N 1
ATOM 2924 C CA . TYR B 1 106 ? -10.328 -3.906 -5.34 1 92.75 106 TYR B CA 1
ATOM 2925 C C . TYR B 1 106 ? -10.898 -3.215 -6.574 1 92.75 106 TYR B C 1
ATOM 2927 O O . TYR B 1 106 ? -11.445 -2.113 -6.48 1 92.75 106 TYR B O 1
ATOM 2935 N N . ALA B 1 107 ? -10.742 -3.869 -7.738 1 92 107 ALA B N 1
ATOM 2936 C CA . ALA B 1 107 ? -11.461 -3.5 -8.953 1 92 107 ALA B CA 1
ATOM 2937 C C . ALA B 1 107 ? -12.797 -4.223 -9.047 1 92 107 ALA B C 1
ATOM 2939 O O . ALA B 1 107 ? -12.852 -5.453 -8.977 1 92 107 ALA B O 1
ATOM 2940 N N . GLN B 1 108 ? -13.789 -3.52 -9.289 1 90.12 108 GLN B N 1
ATOM 2941 C CA . GLN B 1 108 ? -15.133 -4.07 -9.25 1 90.12 108 GLN B CA 1
ATOM 2942 C C . GLN B 1 108 ? -15.305 -5.191 -10.273 1 90.12 108 GLN B C 1
ATOM 2944 O O . GLN B 1 108 ? -15.891 -6.23 -9.977 1 90.12 108 GLN B O 1
ATOM 2949 N N . ASP B 1 109 ? -14.812 -4.965 -11.461 1 92.69 109 ASP B N 1
ATOM 2950 C CA . ASP B 1 109 ? -14.953 -5.965 -12.516 1 92.69 109 ASP B CA 1
ATOM 2951 C C . ASP B 1 109 ? -14.305 -7.285 -12.102 1 92.69 109 ASP B C 1
ATOM 2953 O O . ASP B 1 109 ? -14.812 -8.359 -12.438 1 92.69 109 ASP B O 1
ATOM 2957 N N . SER B 1 110 ? -13.219 -7.18 -11.438 1 93.31 110 SER B N 1
ATOM 2958 C CA . SER B 1 110 ? -12.531 -8.375 -10.984 1 93.31 110 SER B CA 1
ATOM 2959 C C . SER B 1 110 ? -13.344 -9.117 -9.922 1 93.31 110 SER B C 1
ATOM 2961 O O . SER B 1 110 ? -13.438 -10.344 -9.945 1 93.31 110 SER B O 1
ATOM 2963 N N . ILE B 1 111 ? -13.938 -8.406 -9.016 1 94.56 111 ILE B N 1
ATOM 2964 C CA . ILE B 1 111 ? -14.734 -9.008 -7.953 1 94.56 111 ILE B CA 1
ATOM 2965 C C . ILE B 1 111 ? -15.977 -9.664 -8.547 1 94.56 111 ILE B C 1
ATOM 2967 O O . ILE B 1 111 ? -16.359 -10.758 -8.133 1 94.56 111 ILE B O 1
ATOM 2971 N N . ASP B 1 112 ? -16.531 -8.984 -9.492 1 95.56 112 ASP B N 1
ATOM 2972 C CA . ASP B 1 112 ? -17.688 -9.562 -10.172 1 95.56 112 ASP B CA 1
ATOM 2973 C C . ASP B 1 112 ? -17.344 -10.883 -10.836 1 95.56 112 ASP B C 1
ATOM 2975 O O . ASP B 1 112 ? -18.078 -11.867 -10.727 1 95.56 112 ASP B O 1
ATOM 2979 N N . LEU B 1 113 ? -16.25 -10.875 -11.5 1 95.5 113 LEU B N 1
ATOM 2980 C CA . LEU B 1 113 ? -15.781 -12.078 -12.172 1 95.5 113 LEU B CA 1
ATOM 2981 C C . LEU B 1 113 ? -15.531 -13.203 -11.172 1 95.5 113 LEU B C 1
ATOM 2983 O O . LEU B 1 113 ? -15.953 -14.344 -11.398 1 95.5 113 LEU B O 1
ATOM 2987 N N . LEU B 1 114 ? -14.859 -12.906 -10.109 1 96.44 114 LEU B N 1
ATOM 2988 C CA . LEU B 1 114 ? -14.508 -13.906 -9.102 1 96.44 114 LEU B CA 1
ATOM 2989 C C . LEU B 1 114 ? -15.758 -14.438 -8.414 1 96.44 114 LEU B C 1
ATOM 2991 O O . LEU B 1 114 ? -15.859 -15.633 -8.133 1 96.44 114 LEU B O 1
ATOM 2995 N N . THR B 1 115 ? -16.672 -13.555 -8.156 1 96.06 115 THR B N 1
ATOM 2996 C CA . THR B 1 115 ? -17.938 -13.969 -7.547 1 96.06 115 THR B CA 1
ATOM 2997 C C . THR B 1 115 ? -18.688 -14.922 -8.469 1 96.06 115 THR B C 1
ATOM 2999 O O . THR B 1 115 ? -19.188 -15.961 -8.031 1 96.06 115 THR B O 1
ATOM 3002 N N . LYS B 1 116 ? -18.719 -14.594 -9.695 1 95.5 116 LYS B N 1
ATOM 3003 C CA . LYS B 1 116 ? -19.375 -15.438 -10.695 1 95.5 116 LYS B CA 1
ATOM 3004 C C . LYS B 1 116 ? -18.703 -16.797 -10.805 1 95.5 116 LYS B C 1
ATOM 3006 O O . LYS B 1 116 ? -19.359 -17.797 -11.094 1 95.5 116 LYS B O 1
ATOM 3011 N N . SER B 1 117 ? -17.438 -16.797 -10.516 1 94.19 117 SER B N 1
ATOM 3012 C CA . SER B 1 117 ? -16.656 -18.031 -10.648 1 94.19 117 SER B CA 1
ATOM 3013 C C . SER B 1 117 ? -16.75 -18.875 -9.383 1 94.19 117 SER B C 1
ATOM 3015 O O . SER B 1 117 ? -16.125 -19.922 -9.289 1 94.19 117 SER B O 1
ATOM 3017 N N . GLY B 1 118 ? -17.453 -18.328 -8.422 1 94.38 118 GLY B N 1
ATOM 3018 C CA . GLY B 1 118 ? -17.75 -19.172 -7.281 1 94.38 118 GLY B CA 1
ATOM 3019 C C . GLY B 1 118 ? -17.016 -18.766 -6.023 1 94.38 118 GLY B C 1
ATOM 3020 O O . GLY B 1 118 ? -17.125 -19.422 -4.992 1 94.38 118 GLY B O 1
ATOM 3021 N N . ILE B 1 119 ? -16.297 -17.703 -6.035 1 95.75 119 ILE B N 1
ATOM 3022 C CA . ILE B 1 119 ? -15.617 -17.234 -4.84 1 95.75 119 ILE B CA 1
ATOM 3023 C C . ILE B 1 119 ? -16.625 -16.594 -3.887 1 95.75 119 ILE B C 1
ATOM 3025 O O . ILE B 1 119 ? -17.422 -15.742 -4.293 1 95.75 119 ILE B O 1
ATOM 3029 N N . ASP B 1 120 ? -16.609 -17.047 -2.705 1 96.69 120 ASP B N 1
ATOM 3030 C CA . ASP B 1 120 ? -17.469 -16.531 -1.653 1 96.69 120 ASP B CA 1
ATOM 3031 C C . ASP B 1 120 ? -16.734 -15.547 -0.753 1 96.69 120 ASP B C 1
ATOM 3033 O O . ASP B 1 120 ? -16.094 -15.953 0.228 1 96.69 120 ASP B O 1
ATOM 3037 N N . PHE B 1 121 ? -17 -14.312 -0.911 1 96.94 121 PHE B N 1
ATOM 3038 C CA . PHE B 1 121 ? -16.234 -13.297 -0.214 1 96.94 121 PHE B CA 1
ATOM 3039 C C . PHE B 1 121 ? -16.656 -13.188 1.244 1 96.94 121 PHE B C 1
ATOM 3041 O O . PHE B 1 121 ? -15.867 -12.789 2.102 1 96.94 121 PHE B O 1
ATOM 3048 N N . LYS B 1 122 ? -17.859 -13.477 1.537 1 97.38 122 LYS B N 1
ATOM 3049 C CA . LYS B 1 122 ? -18.266 -13.531 2.939 1 97.38 122 LYS B CA 1
ATOM 3050 C C . LYS B 1 122 ? -17.484 -14.602 3.697 1 97.38 122 LYS B C 1
ATOM 3052 O O . LYS B 1 122 ? -17.078 -14.391 4.844 1 97.38 122 LYS B O 1
ATOM 3057 N N . LYS B 1 123 ? -17.328 -15.742 3.076 1 98 123 LYS B N 1
ATOM 3058 C CA . LYS B 1 123 ? -16.531 -16.812 3.688 1 98 123 LYS B CA 1
ATOM 3059 C C . LYS B 1 123 ? -15.078 -16.375 3.859 1 98 123 LYS B C 1
ATOM 3061 O O . LYS B 1 123 ? -14.445 -16.688 4.867 1 98 123 LYS B O 1
ATOM 3066 N N . HIS B 1 124 ? -14.547 -15.703 2.85 1 98.31 124 HIS B N 1
ATOM 3067 C CA . HIS B 1 124 ? -13.195 -15.164 2.955 1 98.31 124 HIS B CA 1
ATOM 3068 C C . HIS B 1 124 ? -13.07 -14.211 4.137 1 98.31 124 HIS B C 1
ATOM 3070 O O . HIS B 1 124 ? -12.062 -14.219 4.844 1 98.31 124 HIS B O 1
ATOM 3076 N N . GLU B 1 125 ? -14.031 -13.438 4.32 1 97.25 125 GLU B N 1
ATOM 3077 C CA . GLU B 1 125 ? -14.039 -12.469 5.414 1 97.25 125 GLU B CA 1
ATOM 3078 C C . GLU B 1 125 ? -14.062 -13.172 6.77 1 97.25 125 GLU B C 1
ATOM 3080 O O . GLU B 1 125 ? -13.336 -12.789 7.688 1 97.25 125 GLU B O 1
ATOM 3085 N N . ASP B 1 126 ? -14.773 -14.211 6.918 1 98 126 ASP B N 1
ATOM 3086 C CA . ASP B 1 126 ? -15.039 -14.836 8.211 1 98 126 ASP B CA 1
ATOM 3087 C C . ASP B 1 126 ? -13.992 -15.906 8.523 1 98 126 ASP B C 1
ATOM 3089 O O . ASP B 1 126 ? -13.617 -16.094 9.68 1 98 126 ASP B O 1
ATOM 3093 N N . TYR B 1 127 ? -13.5 -16.609 7.5 1 98.5 127 TYR B N 1
ATOM 3094 C CA . TYR B 1 127 ? -12.711 -17.812 7.754 1 98.5 127 TYR B CA 1
ATOM 3095 C C . TYR B 1 127 ? -11.391 -17.766 6.992 1 98.5 127 TYR B C 1
ATOM 3097 O O . TYR B 1 127 ? -10.633 -18.734 7.008 1 98.5 127 TYR B O 1
ATOM 3105 N N . GLY B 1 128 ? -11.117 -16.688 6.305 1 98.75 128 GLY B N 1
ATOM 3106 C CA . GLY B 1 128 ? -9.93 -16.594 5.469 1 98.75 128 GLY B CA 1
ATOM 3107 C C . GLY B 1 128 ? -8.641 -16.703 6.258 1 98.75 128 GLY B C 1
ATOM 3108 O O . GLY B 1 128 ? -8.609 -16.406 7.453 1 98.75 128 GLY B O 1
ATOM 3109 N N . ILE B 1 129 ? -7.621 -17.125 5.578 1 98.75 129 ILE B N 1
ATOM 3110 C CA . ILE B 1 129 ? -6.281 -17.281 6.129 1 98.75 129 ILE B CA 1
ATOM 3111 C C . ILE B 1 129 ? -5.621 -15.922 6.305 1 98.75 129 ILE B C 1
ATOM 3113 O O . ILE B 1 129 ? -5.703 -15.07 5.414 1 98.75 129 ILE B O 1
ATOM 3117 N N . ASP B 1 130 ? -5.004 -15.719 7.414 1 97.56 130 ASP B N 1
ATOM 3118 C CA . ASP B 1 130 ? -4.125 -14.562 7.578 1 97.56 130 ASP B CA 1
ATOM 3119 C C . ASP B 1 130 ? -2.869 -14.703 6.719 1 97.56 130 ASP B C 1
ATOM 3121 O O . ASP B 1 130 ? -2.104 -15.656 6.875 1 97.56 130 ASP B O 1
ATOM 3125 N N . VAL B 1 131 ? -2.664 -13.734 5.898 1 96.31 131 VAL B N 1
ATOM 3126 C CA . VAL B 1 131 ? -1.611 -13.82 4.895 1 96.31 131 VAL B CA 1
ATOM 3127 C C . VAL B 1 131 ? -0.247 -13.883 5.574 1 96.31 131 VAL B C 1
ATOM 3129 O O . VAL B 1 131 ? 0.667 -14.555 5.098 1 96.31 131 VAL B O 1
ATOM 3132 N N . GLU B 1 132 ? -0.031 -13.18 6.648 1 94.44 132 GLU B N 1
ATOM 3133 C CA . GLU B 1 132 ? 1.236 -13.203 7.371 1 94.44 132 GLU B CA 1
ATOM 3134 C C . GLU B 1 132 ? 1.504 -14.57 7.984 1 94.44 132 GLU B C 1
ATOM 3136 O O . GLU B 1 132 ? 2.643 -15.047 7.984 1 94.44 132 GLU B O 1
ATOM 3141 N N . HIS B 1 133 ? 0.473 -15.094 8.531 1 97.06 133 HIS B N 1
ATOM 3142 C CA . HIS B 1 133 ? 0.607 -16.438 9.086 1 97.06 133 HIS B CA 1
ATOM 3143 C C . HIS B 1 133 ? 1.005 -17.438 8.016 1 97.06 133 HIS B C 1
ATOM 3145 O O . HIS B 1 133 ? 1.886 -18.281 8.234 1 97.06 133 HIS B O 1
ATOM 3151 N N . PHE B 1 134 ? 0.362 -17.422 6.895 1 98.06 134 PHE B N 1
ATOM 3152 C CA . PHE B 1 134 ? 0.716 -18.266 5.77 1 98.06 134 PHE B CA 1
ATOM 3153 C C . PHE B 1 134 ? 2.174 -18.062 5.371 1 98.06 134 PHE B C 1
ATOM 3155 O O . PHE B 1 134 ? 2.895 -19.031 5.117 1 98.06 134 PHE B O 1
ATOM 3162 N N . GLY B 1 135 ? 2.572 -16.828 5.273 1 96.5 135 GLY B N 1
ATOM 3163 C CA . GLY B 1 135 ? 3.947 -16.516 4.914 1 96.5 135 GLY B CA 1
ATOM 3164 C C . GLY B 1 135 ? 4.965 -17.172 5.828 1 96.5 135 GLY B C 1
ATOM 3165 O O . GLY B 1 135 ? 5.984 -17.688 5.363 1 96.5 135 GLY B O 1
ATOM 3166 N N . GLU B 1 136 ? 4.695 -17.109 7.062 1 95.69 136 GLU B N 1
ATOM 3167 C CA . GLU B 1 136 ? 5.57 -17.734 8.047 1 95.69 136 GLU B CA 1
ATOM 3168 C C . GLU B 1 136 ? 5.707 -19.234 7.789 1 95.69 136 GLU B C 1
ATOM 3170 O O . GLU B 1 136 ? 6.809 -19.781 7.84 1 95.69 136 GLU B O 1
ATOM 3175 N N . LEU B 1 137 ? 4.652 -19.875 7.5 1 96.94 137 LEU B N 1
ATOM 3176 C CA . LEU B 1 137 ? 4.652 -21.312 7.262 1 96.94 137 LEU B CA 1
ATOM 3177 C C . LEU B 1 137 ? 5.305 -21.641 5.922 1 96.94 137 LEU B C 1
ATOM 3179 O O . LEU B 1 137 ? 5.961 -22.688 5.781 1 96.94 137 LEU B O 1
ATOM 3183 N N . LEU B 1 138 ? 5.129 -20.828 4.961 1 96.69 138 LEU B N 1
ATOM 3184 C CA . LEU B 1 138 ? 5.668 -21.031 3.621 1 96.69 138 LEU B CA 1
ATOM 3185 C C . LEU B 1 138 ? 7.195 -21.047 3.648 1 96.69 138 LEU B C 1
ATOM 3187 O O . LEU B 1 138 ? 7.82 -21.844 2.955 1 96.69 138 LEU B O 1
ATOM 3191 N N . ILE B 1 139 ? 7.777 -20.234 4.453 1 94.31 139 ILE B N 1
ATOM 3192 C CA . ILE B 1 139 ? 9.227 -20.109 4.555 1 94.31 139 ILE B CA 1
ATOM 3193 C C . ILE B 1 139 ? 9.828 -21.438 5.023 1 94.31 139 ILE B C 1
ATOM 3195 O O . ILE B 1 139 ? 10.867 -21.859 4.527 1 94.31 139 ILE B O 1
ATOM 3199 N N . SER B 1 140 ? 9.141 -22.109 5.902 1 93 140 SER B N 1
ATOM 3200 C CA . SER B 1 140 ? 9.664 -23.344 6.477 1 93 140 SER B CA 1
ATOM 3201 C C . SER B 1 140 ? 9.047 -24.562 5.809 1 93 140 SER B C 1
ATOM 3203 O O . SER B 1 140 ? 9.203 -25.688 6.293 1 93 140 SER B O 1
ATOM 3205 N N . SER B 1 141 ? 8.383 -24.391 4.758 1 94.38 141 SER B N 1
ATOM 3206 C CA . SER B 1 141 ? 7.617 -25.453 4.129 1 94.38 141 SER B CA 1
ATOM 3207 C C . SER B 1 141 ? 8.508 -26.344 3.27 1 94.38 141 SER B C 1
ATOM 3209 O O . SER B 1 141 ? 8.117 -27.453 2.902 1 94.38 141 SER B O 1
ATOM 3211 N N . GLY B 1 142 ? 9.664 -25.812 2.83 1 95.25 142 GLY B N 1
ATOM 3212 C CA . GLY B 1 142 ? 10.5 -26.5 1.87 1 95.25 142 GLY B CA 1
ATOM 3213 C C . GLY B 1 142 ? 10.133 -26.203 0.429 1 95.25 142 GLY B C 1
ATOM 3214 O O . GLY B 1 142 ? 10.672 -26.828 -0.494 1 95.25 142 GLY B O 1
ATOM 3215 N N . PHE B 1 143 ? 9.211 -25.297 0.204 1 96.38 143 PHE B N 1
ATOM 3216 C CA . PHE B 1 143 ? 8.75 -24.938 -1.134 1 96.38 143 PHE B CA 1
ATOM 3217 C C . PHE B 1 143 ? 9.688 -23.938 -1.78 1 96.38 143 PHE B C 1
ATOM 3219 O O . PHE B 1 143 ? 9.75 -23.828 -3.008 1 96.38 143 PHE B O 1
ATOM 3226 N N . VAL B 1 144 ? 10.336 -23.156 -0.934 1 96.44 144 VAL B N 1
ATOM 3227 C CA . VAL B 1 144 ? 11.07 -22 -1.438 1 96.44 144 VAL B CA 1
ATOM 3228 C C . VAL B 1 144 ? 12.539 -22.109 -1.033 1 96.44 144 VAL B C 1
ATOM 3230 O O . VAL B 1 144 ? 12.898 -22.922 -0.187 1 96.44 144 VAL B O 1
ATOM 3233 N N . LEU B 1 145 ? 13.422 -21.375 -1.738 1 94.94 145 LEU B N 1
ATOM 3234 C CA . LEU B 1 145 ? 14.844 -21.25 -1.415 1 94.94 145 LEU B CA 1
ATOM 3235 C C . LEU B 1 145 ? 15.602 -22.516 -1.763 1 94.94 145 LEU B C 1
ATOM 3237 O O . LEU B 1 145 ? 16.781 -22.656 -1.414 1 94.94 145 LEU B O 1
ATOM 3241 N N . LEU B 1 146 ? 14.938 -23.484 -2.395 1 93.12 146 LEU B N 1
ATOM 3242 C CA . LEU B 1 146 ? 15.562 -24.766 -2.738 1 93.12 146 LEU B CA 1
ATOM 3243 C C . LEU B 1 146 ? 15.586 -24.969 -4.25 1 93.12 146 LEU B C 1
ATOM 3245 O O . LEU B 1 146 ? 14.586 -24.719 -4.93 1 93.12 146 LEU B O 1
ATOM 3249 N N . ASP B 1 147 ? 16.656 -25.453 -4.75 1 91 147 ASP B N 1
ATOM 3250 C CA . ASP B 1 147 ? 16.828 -25.594 -6.191 1 91 147 ASP B CA 1
ATOM 3251 C C . ASP B 1 147 ? 16.203 -26.906 -6.684 1 91 147 ASP B C 1
ATOM 3253 O O . ASP B 1 147 ? 16.016 -27.094 -7.887 1 91 147 ASP B O 1
ATOM 3257 N N . ASP B 1 148 ? 15.906 -27.734 -5.805 1 92.69 148 ASP B N 1
ATOM 3258 C CA . ASP B 1 148 ? 15.32 -29.016 -6.211 1 92.69 148 ASP B CA 1
ATOM 3259 C C . ASP B 1 148 ? 13.812 -28.891 -6.406 1 92.69 148 ASP B C 1
ATOM 3261 O O . ASP B 1 148 ? 13.18 -29.781 -6.961 1 92.69 148 ASP B O 1
ATOM 3265 N N . VAL B 1 149 ? 13.273 -27.844 -5.93 1 96 149 VAL B N 1
ATOM 3266 C CA . VAL B 1 149 ? 11.852 -27.594 -6.137 1 96 149 VAL B CA 1
ATOM 3267 C C . VAL B 1 149 ? 11.656 -26.719 -7.383 1 96 149 VAL B C 1
ATOM 3269 O O . VAL B 1 149 ? 12.289 -25.672 -7.516 1 96 149 VAL B O 1
ATOM 3272 N N . LYS B 1 150 ? 10.812 -27.172 -8.281 1 96.19 150 LYS B N 1
ATOM 3273 C CA . LYS B 1 150 ? 10.547 -26.484 -9.539 1 96.19 150 LYS B CA 1
ATOM 3274 C C . LYS B 1 150 ? 9.156 -25.859 -9.547 1 96.19 150 LYS B C 1
ATOM 3276 O O . LYS B 1 150 ? 8.156 -26.562 -9.359 1 96.19 150 LYS B O 1
ATOM 3281 N N . TRP B 1 151 ? 9.141 -24.609 -9.82 1 97 151 TRP B N 1
ATOM 3282 C CA . TRP B 1 151 ? 7.859 -23.922 -9.867 1 97 151 TRP B CA 1
ATOM 3283 C C . TRP B 1 151 ? 7.387 -23.75 -11.305 1 97 151 TRP B C 1
ATOM 3285 O O . TRP B 1 151 ? 8.188 -23.453 -12.195 1 97 151 TRP B O 1
ATOM 3295 N N . ILE B 1 152 ? 6.125 -24.016 -11.5 1 96 152 ILE B N 1
ATOM 3296 C CA . ILE B 1 152 ? 5.496 -23.891 -12.812 1 96 152 ILE B CA 1
ATOM 3297 C C . ILE B 1 152 ? 4.41 -22.828 -12.758 1 96 152 ILE B C 1
ATOM 3299 O O . ILE B 1 152 ? 3.602 -22.797 -11.828 1 96 152 ILE B O 1
ATOM 3303 N N . SER B 1 153 ? 4.434 -21.953 -13.719 1 94.88 153 SER B N 1
ATOM 3304 C CA . SER B 1 153 ? 3.434 -20.891 -13.75 1 94.88 153 SER B CA 1
ATOM 3305 C C . SER B 1 153 ? 3.043 -20.531 -15.18 1 94.88 153 SER B C 1
ATOM 3307 O O . SER B 1 153 ? 3.629 -21.047 -16.125 1 94.88 153 SER B O 1
ATOM 3309 N N . PHE B 1 154 ? 1.912 -19.812 -15.297 1 92.75 154 PHE B N 1
ATOM 3310 C CA . PHE B 1 154 ? 1.465 -19.219 -16.547 1 92.75 154 PHE B CA 1
ATOM 3311 C C . PHE B 1 154 ? 1.28 -17.719 -16.391 1 92.75 154 PHE B C 1
ATOM 3313 O O . PHE B 1 154 ? 0.367 -17.266 -15.703 1 92.75 154 PHE B O 1
ATOM 3320 N N . HIS B 1 155 ? 2.09 -16.859 -17.109 1 83.19 155 HIS B N 1
ATOM 3321 C CA . HIS B 1 155 ? 2.039 -15.406 -16.984 1 83.19 155 HIS B CA 1
ATOM 3322 C C . HIS B 1 155 ? 2.225 -14.969 -15.547 1 83.19 155 HIS B C 1
ATOM 3324 O O . HIS B 1 155 ? 1.375 -14.266 -14.992 1 83.19 155 HIS B O 1
ATOM 3330 N N . SER B 1 156 ? 3.406 -15.125 -15.031 1 84.88 156 SER B N 1
ATOM 3331 C CA . SER B 1 156 ? 3.621 -15.312 -13.602 1 84.88 156 SER B CA 1
ATOM 3332 C C . SER B 1 156 ? 3.959 -13.992 -12.906 1 84.88 156 SER B C 1
ATOM 3334 O O . SER B 1 156 ? 4.176 -13.961 -11.695 1 84.88 156 SER B O 1
ATOM 3336 N N . GLY B 1 157 ? 3.973 -12.945 -13.562 1 90.81 157 GLY B N 1
ATOM 3337 C CA . GLY B 1 157 ? 4.438 -11.727 -12.93 1 90.81 157 GLY B CA 1
ATOM 3338 C C . GLY B 1 157 ? 3.693 -11.391 -11.656 1 90.81 157 GLY B C 1
ATOM 3339 O O . GLY B 1 157 ? 4.305 -11.258 -10.586 1 90.81 157 GLY B O 1
ATOM 3340 N N . TYR B 1 158 ? 2.439 -11.352 -11.711 1 94.44 158 TYR B N 1
ATOM 3341 C CA . TYR B 1 158 ? 1.62 -11 -10.555 1 94.44 158 TYR B CA 1
ATOM 3342 C C . TYR B 1 158 ? 1.646 -12.102 -9.508 1 94.44 158 TYR B C 1
ATOM 3344 O O . TYR B 1 158 ? 1.712 -11.828 -8.312 1 94.44 158 TYR B O 1
ATOM 3352 N N . ASP B 1 159 ? 1.616 -13.336 -10.008 1 96.19 159 ASP B N 1
ATOM 3353 C CA . ASP B 1 159 ? 1.63 -14.445 -9.062 1 96.19 159 ASP B CA 1
ATOM 3354 C C . ASP B 1 159 ? 2.848 -14.375 -8.141 1 96.19 159 ASP B C 1
ATOM 3356 O O . ASP B 1 159 ? 2.709 -14.414 -6.918 1 96.19 159 ASP B O 1
ATOM 3360 N N . PHE B 1 160 ? 3.947 -14.25 -8.75 1 96 160 PHE B N 1
ATOM 3361 C CA . PHE B 1 160 ? 5.18 -14.227 -7.969 1 96 160 PHE B CA 1
ATOM 3362 C C . PHE B 1 160 ? 5.297 -12.922 -7.184 1 96 160 PHE B C 1
ATOM 3364 O O . PHE B 1 160 ? 5.855 -12.906 -6.086 1 96 160 PHE B O 1
ATOM 3371 N N . GLY B 1 161 ? 4.789 -11.836 -7.773 1 97.19 161 GLY B N 1
ATOM 3372 C CA . GLY B 1 161 ? 4.75 -10.602 -7.016 1 97.19 161 GLY B CA 1
ATOM 3373 C C . GLY B 1 161 ? 4.035 -10.734 -5.684 1 97.19 161 GLY B C 1
ATOM 3374 O O . GLY B 1 161 ? 4.57 -10.359 -4.641 1 97.19 161 GLY B O 1
ATOM 3375 N N . TYR B 1 162 ? 2.854 -11.273 -5.703 1 97.56 162 TYR B N 1
ATOM 3376 C CA . TYR B 1 162 ? 2.07 -11.453 -4.484 1 97.56 162 TYR B CA 1
ATOM 3377 C C . TYR B 1 162 ? 2.768 -12.406 -3.521 1 97.56 162 TYR B C 1
ATOM 3379 O O . TYR B 1 162 ? 2.771 -12.18 -2.309 1 97.56 162 TYR B O 1
ATOM 3387 N N . LEU B 1 163 ? 3.383 -13.469 -4.059 1 96.94 163 LEU B N 1
ATOM 3388 C CA . LEU B 1 163 ? 4.035 -14.445 -3.191 1 96.94 163 LEU B CA 1
ATOM 3389 C C . LEU B 1 163 ? 5.273 -13.844 -2.535 1 96.94 163 LEU B C 1
ATOM 3391 O O . LEU B 1 163 ? 5.551 -14.117 -1.365 1 96.94 163 LEU B O 1
ATOM 3395 N N . LEU B 1 164 ? 6.016 -13.086 -3.305 1 96.88 164 LEU B N 1
ATOM 3396 C CA . LEU B 1 164 ? 7.199 -12.438 -2.738 1 96.88 164 LEU B CA 1
ATOM 3397 C C . LEU B 1 164 ? 6.809 -11.469 -1.632 1 96.88 164 LEU B C 1
ATOM 3399 O O . LEU B 1 164 ? 7.48 -11.391 -0.602 1 96.88 164 LEU B O 1
ATOM 3403 N N . LYS B 1 165 ? 5.777 -10.695 -1.902 1 95.81 165 LYS B N 1
ATOM 3404 C CA . LYS B 1 165 ? 5.277 -9.805 -0.866 1 95.81 165 LYS B CA 1
ATOM 3405 C C . LYS B 1 165 ? 4.941 -10.57 0.411 1 95.81 165 LYS B C 1
ATOM 3407 O O . LYS B 1 165 ? 5.289 -10.133 1.511 1 95.81 165 LYS B O 1
ATOM 3412 N N . VAL B 1 166 ? 4.316 -11.68 0.263 1 95.81 166 VAL B N 1
ATOM 3413 C CA . VAL B 1 166 ? 3.91 -12.5 1.395 1 95.81 166 VAL B CA 1
ATOM 3414 C C . VAL B 1 166 ? 5.145 -13.047 2.105 1 95.81 166 VAL B C 1
ATOM 3416 O O . VAL B 1 166 ? 5.211 -13.055 3.338 1 95.81 166 VAL B O 1
ATOM 3419 N N . LEU B 1 167 ? 6.117 -13.508 1.357 1 95.25 167 LEU B N 1
ATOM 3420 C CA . LEU B 1 167 ? 7.316 -14.148 1.886 1 95.25 167 LEU B CA 1
ATOM 3421 C C . LEU B 1 167 ? 8.203 -13.148 2.611 1 95.25 167 LEU B C 1
ATOM 3423 O O . LEU B 1 167 ? 8.812 -13.469 3.635 1 95.25 167 LEU B O 1
ATOM 3427 N N . THR B 1 168 ? 8.234 -11.953 2.127 1 92.88 168 THR B N 1
ATOM 3428 C CA . THR B 1 168 ? 9.172 -10.977 2.662 1 92.88 168 THR B CA 1
ATOM 3429 C C . THR B 1 168 ? 8.484 -10.062 3.674 1 92.88 168 THR B C 1
ATOM 3431 O O . THR B 1 168 ? 9.148 -9.344 4.426 1 92.88 168 THR B O 1
ATOM 3434 N N . CYS B 1 169 ? 7.133 -10.016 3.648 1 89.5 169 CYS B N 1
ATOM 3435 C CA . CYS B 1 169 ? 6.355 -9.109 4.492 1 89.5 169 CYS B CA 1
ATOM 3436 C C . CYS B 1 169 ? 6.777 -7.664 4.277 1 89.5 169 CYS B C 1
ATOM 3438 O O . CYS B 1 169 ? 6.918 -6.906 5.238 1 89.5 169 CYS B O 1
ATOM 3440 N N . SER B 1 170 ? 7.102 -7.352 3.039 1 87.25 170 SER B N 1
ATOM 3441 C CA . SER B 1 170 ? 7.555 -6.02 2.648 1 87.25 170 SER B CA 1
ATOM 3442 C C . SER B 1 170 ? 7.062 -5.656 1.252 1 87.25 170 SER B C 1
ATOM 3444 O O . SER B 1 170 ? 6.715 -6.535 0.462 1 87.25 170 SER B O 1
ATOM 3446 N N . PRO B 1 171 ? 7.027 -4.34 0.959 1 89.19 171 PRO B N 1
ATOM 3447 C CA . PRO B 1 171 ? 6.73 -3.939 -0.419 1 89.19 171 PRO B CA 1
ATOM 3448 C C . PRO B 1 171 ? 7.75 -4.48 -1.422 1 89.19 171 PRO B C 1
ATOM 3450 O O . PRO B 1 171 ? 8.883 -4.793 -1.049 1 89.19 171 PRO B O 1
ATOM 3453 N N . LEU B 1 172 ? 7.305 -4.598 -2.641 1 95.19 172 LEU B N 1
ATOM 3454 C CA . LEU B 1 172 ? 8.203 -5.023 -3.709 1 95.19 172 LEU B CA 1
ATOM 3455 C C . LEU B 1 172 ? 9.297 -3.988 -3.949 1 95.19 172 LEU B C 1
ATOM 3457 O O . LEU B 1 172 ? 9.094 -2.799 -3.697 1 95.19 172 LEU B O 1
ATOM 3461 N N . PRO B 1 173 ? 10.406 -4.445 -4.461 1 93.38 173 PRO B N 1
ATOM 3462 C CA . PRO B 1 173 ? 11.523 -3.527 -4.711 1 93.38 173 PRO B CA 1
ATOM 3463 C C . PRO B 1 173 ? 11.18 -2.457 -5.746 1 93.38 173 PRO B C 1
ATOM 3465 O O . PRO B 1 173 ? 10.414 -2.713 -6.676 1 93.38 173 PRO B O 1
ATOM 3468 N N . ALA B 1 174 ? 11.859 -1.333 -5.629 1 89.06 174 ALA B N 1
ATOM 3469 C CA . ALA B 1 174 ? 11.641 -0.225 -6.559 1 89.06 174 ALA B CA 1
ATOM 3470 C C . ALA B 1 174 ? 12.195 -0.553 -7.941 1 89.06 174 ALA B C 1
ATOM 3472 O O . ALA B 1 174 ? 11.602 -0.189 -8.961 1 89.06 174 ALA B O 1
ATOM 3473 N N . GLU B 1 175 ? 13.305 -1.234 -7.887 1 91.06 175 GLU B N 1
ATOM 3474 C CA . GLU B 1 175 ? 13.953 -1.566 -9.148 1 91.06 175 GLU B CA 1
ATOM 3475 C C . GLU B 1 175 ? 13.578 -2.975 -9.609 1 91.06 175 GLU B C 1
ATOM 3477 O O . GLU B 1 175 ? 13.648 -3.926 -8.828 1 91.06 175 GLU B O 1
ATOM 3482 N N . GLU B 1 176 ? 13.305 -3.07 -10.875 1 93.31 176 GLU B N 1
ATOM 3483 C CA . GLU B 1 176 ? 12.914 -4.352 -11.461 1 93.31 176 GLU B CA 1
ATOM 3484 C C . GLU B 1 176 ? 14.023 -5.391 -11.297 1 93.31 176 GLU B C 1
ATOM 3486 O O . GLU B 1 176 ? 13.75 -6.566 -11.047 1 93.31 176 GLU B O 1
ATOM 3491 N N . SER B 1 177 ? 15.25 -4.973 -11.438 1 94.31 177 SER B N 1
ATOM 3492 C CA . SER B 1 177 ? 16.375 -5.887 -11.312 1 94.31 177 SER B CA 1
ATOM 3493 C C . SER B 1 177 ? 16.438 -6.52 -9.93 1 94.31 177 SER B C 1
ATOM 3495 O O . SER B 1 177 ? 16.719 -7.711 -9.797 1 94.31 177 SER B O 1
ATOM 3497 N N . GLU B 1 178 ? 16.156 -5.727 -8.945 1 94.62 178 GLU B N 1
ATOM 3498 C CA . GLU B 1 178 ? 16.156 -6.23 -7.574 1 94.62 178 GLU B CA 1
ATOM 3499 C C . GLU B 1 178 ? 15.008 -7.219 -7.355 1 94.62 178 GLU B C 1
ATOM 3501 O O . GLU B 1 178 ? 15.141 -8.164 -6.582 1 94.62 178 GLU B O 1
ATOM 3506 N N . PHE B 1 179 ? 13.945 -6.906 -8.047 1 95.62 179 PHE B N 1
ATOM 3507 C CA . PHE B 1 179 ? 12.82 -7.832 -8.008 1 95.62 179 PHE B CA 1
ATOM 3508 C C . PHE B 1 179 ? 13.234 -9.203 -8.523 1 95.62 179 PHE B C 1
ATOM 3510 O O . PHE B 1 179 ? 12.969 -10.219 -7.879 1 95.62 179 PHE B O 1
ATOM 3517 N N . PHE B 1 180 ? 13.883 -9.297 -9.609 1 94.88 180 PHE B N 1
ATOM 3518 C CA . PHE B 1 180 ? 14.289 -10.555 -10.211 1 94.88 180 PHE B CA 1
ATOM 3519 C C . PHE B 1 180 ? 15.336 -11.258 -9.352 1 94.88 180 PHE B C 1
ATOM 3521 O O . PHE B 1 180 ? 15.375 -12.484 -9.281 1 94.88 180 PHE B O 1
ATOM 3528 N N . ASP B 1 181 ? 16.141 -10.5 -8.727 1 96.06 181 ASP B N 1
ATOM 3529 C CA . ASP B 1 181 ? 17.109 -11.086 -7.805 1 96.06 181 ASP B CA 1
ATOM 3530 C C . ASP B 1 181 ? 16.406 -11.812 -6.656 1 96.06 181 ASP B C 1
ATOM 3532 O O . ASP B 1 181 ? 16.781 -12.93 -6.297 1 96.06 181 ASP B O 1
ATOM 3536 N N . LEU B 1 182 ? 15.445 -11.125 -6.117 1 95.5 182 LEU B N 1
ATOM 3537 C CA . LEU B 1 182 ? 14.656 -11.734 -5.051 1 95.5 182 LEU B CA 1
ATOM 3538 C C . LEU B 1 182 ? 13.938 -12.977 -5.547 1 95.5 182 LEU B C 1
ATOM 3540 O O . LEU B 1 182 ? 13.875 -13.992 -4.84 1 95.5 182 LEU B O 1
ATOM 3544 N N . LEU B 1 183 ? 13.391 -12.852 -6.703 1 95.56 183 LEU B N 1
ATOM 3545 C CA . LEU B 1 183 ? 12.68 -13.977 -7.309 1 95.56 183 LEU B CA 1
ATOM 3546 C C . LEU B 1 183 ? 13.586 -15.195 -7.434 1 95.56 183 LEU B C 1
ATOM 3548 O O . LEU B 1 183 ? 13.203 -16.297 -7.051 1 95.56 183 LEU B O 1
ATOM 3552 N N . ARG B 1 184 ? 14.742 -15.008 -7.879 1 95.31 184 ARG B N 1
ATOM 3553 C CA . ARG B 1 184 ? 15.695 -16.094 -8.078 1 95.31 184 ARG B CA 1
ATOM 3554 C C . ARG B 1 184 ? 16.125 -16.703 -6.738 1 95.31 184 ARG B C 1
ATOM 3556 O O . ARG B 1 184 ? 16.391 -17.906 -6.648 1 95.31 184 ARG B O 1
ATOM 3563 N N . THR B 1 185 ? 16.172 -15.852 -5.785 1 96.19 185 THR B N 1
ATOM 3564 C CA . THR B 1 185 ? 16.578 -16.312 -4.461 1 96.19 185 THR B CA 1
ATOM 3565 C C . THR B 1 185 ? 15.508 -17.219 -3.861 1 96.19 185 THR B C 1
ATOM 3567 O O . THR B 1 185 ? 15.812 -18.328 -3.398 1 96.19 185 THR B O 1
ATOM 3570 N N . TYR B 1 186 ? 14.289 -16.844 -3.922 1 96.62 186 TYR B N 1
ATOM 3571 C CA . TYR B 1 186 ? 13.211 -17.562 -3.26 1 96.62 186 TYR B CA 1
ATOM 3572 C C . TYR B 1 186 ? 12.695 -18.688 -4.145 1 96.62 186 TYR B C 1
ATOM 3574 O O . TYR B 1 186 ? 12.195 -19.703 -3.641 1 96.62 186 TYR B O 1
ATOM 3582 N N . PHE B 1 187 ? 12.781 -18.469 -5.398 1 96.38 187 PHE B N 1
ATOM 3583 C CA . PHE B 1 187 ? 12.336 -19.438 -6.391 1 96.38 187 PHE B CA 1
ATOM 3584 C C . PHE B 1 187 ? 13.43 -19.703 -7.422 1 96.38 187 PHE B C 1
ATOM 3586 O O . PHE B 1 187 ? 13.32 -19.266 -8.57 1 96.38 187 PHE B O 1
ATOM 3593 N N . PRO B 1 188 ? 14.328 -20.484 -7.129 1 95.06 188 PRO B N 1
ATOM 3594 C CA . PRO B 1 188 ? 15.516 -20.641 -7.977 1 95.06 188 PRO B CA 1
ATOM 3595 C C . PRO B 1 188 ? 15.203 -21.297 -9.312 1 95.06 188 PRO B C 1
ATOM 3597 O O . PRO B 1 188 ? 15.906 -21.078 -10.297 1 95.06 188 PRO B O 1
ATOM 3600 N N . CYS B 1 189 ? 14.203 -22.094 -9.383 1 94.25 189 CYS B N 1
ATOM 3601 C CA . CYS B 1 189 ? 13.852 -22.781 -10.617 1 94.25 189 CYS B CA 1
ATOM 3602 C C . CYS B 1 189 ? 12.383 -22.547 -10.969 1 94.25 189 CYS B C 1
ATOM 3604 O O . CYS B 1 189 ? 11.492 -23.062 -10.297 1 94.25 189 CYS B O 1
ATOM 3606 N N . ILE B 1 190 ? 12.203 -21.828 -12.078 1 94.44 190 ILE B N 1
ATOM 3607 C CA . ILE B 1 190 ? 10.852 -21.484 -12.508 1 94.44 190 ILE B CA 1
ATOM 3608 C C . ILE B 1 190 ? 10.664 -21.859 -13.977 1 94.44 190 ILE B C 1
ATOM 3610 O O . ILE B 1 190 ? 11.516 -21.547 -14.812 1 94.44 190 ILE B O 1
ATOM 3614 N N . TYR B 1 191 ? 9.594 -22.516 -14.273 1 92.5 191 TYR B N 1
ATOM 3615 C CA . TYR B 1 191 ? 9.125 -22.75 -15.641 1 92.5 191 TYR B CA 1
ATOM 3616 C C . TYR B 1 191 ? 7.863 -21.953 -15.922 1 92.5 191 TYR B C 1
ATOM 3618 O O . TYR B 1 191 ? 6.832 -22.156 -15.273 1 92.5 191 TYR B O 1
ATOM 3626 N N . ASP B 1 192 ? 7.953 -21.078 -16.828 1 92 192 ASP B N 1
ATOM 3627 C CA . ASP B 1 192 ? 6.781 -20.328 -17.25 1 92 192 ASP B CA 1
ATOM 3628 C C . ASP B 1 192 ? 6.281 -20.797 -18.609 1 92 192 ASP B C 1
ATOM 3630 O O . ASP B 1 192 ? 6.992 -20.688 -19.609 1 92 192 ASP B O 1
ATOM 3634 N N . ILE B 1 193 ? 5.094 -21.172 -18.625 1 90.38 193 ILE B N 1
ATOM 3635 C CA . ILE B 1 193 ? 4.512 -21.766 -19.828 1 90.38 193 ILE B CA 1
ATOM 3636 C C . ILE B 1 193 ? 4.477 -20.719 -20.953 1 90.38 193 ILE B C 1
ATOM 3638 O O . ILE B 1 193 ? 4.766 -21.047 -22.109 1 90.38 193 ILE B O 1
ATOM 3642 N N . LYS B 1 194 ? 4.047 -19.531 -20.562 1 87.69 194 LYS B N 1
ATOM 3643 C CA . LYS B 1 194 ? 3.971 -18.484 -21.562 1 87.69 194 LYS B CA 1
ATOM 3644 C C . LYS B 1 194 ? 5.332 -18.234 -22.219 1 87.69 194 LYS B C 1
ATOM 3646 O O . LYS B 1 194 ? 5.41 -17.953 -23.406 1 87.69 194 LYS B O 1
ATOM 3651 N N . TYR B 1 195 ? 6.309 -18.328 -21.469 1 83.25 195 TYR B N 1
ATOM 3652 C CA . TYR B 1 195 ? 7.664 -18.156 -21.984 1 83.25 195 TYR B CA 1
ATOM 3653 C C . TYR B 1 195 ? 8.055 -19.328 -22.875 1 83.25 195 TYR B C 1
ATOM 3655 O O . TYR B 1 195 ? 8.656 -19.141 -23.938 1 83.25 195 TYR B O 1
ATOM 3663 N N . LEU B 1 196 ? 7.766 -20.484 -22.516 1 83.88 196 LEU B N 1
ATOM 3664 C CA . LEU B 1 196 ? 8.125 -21.703 -23.234 1 83.88 196 LEU B CA 1
ATOM 3665 C C . LEU B 1 196 ? 7.383 -21.781 -24.562 1 83.88 196 LEU B C 1
ATOM 3667 O O . LEU B 1 196 ? 7.926 -22.297 -25.547 1 83.88 196 LEU B O 1
ATOM 3671 N N . MET B 1 197 ? 6.258 -21.234 -24.562 1 85.06 197 MET B N 1
ATOM 3672 C CA . MET B 1 197 ? 5.434 -21.344 -25.75 1 85.06 197 MET B CA 1
ATOM 3673 C C . MET B 1 197 ? 5.961 -20.422 -26.859 1 85.06 197 MET B C 1
ATOM 3675 O O . MET B 1 197 ? 5.656 -20.625 -28.031 1 85.06 197 MET B O 1
ATOM 3679 N N . LYS B 1 198 ? 6.664 -19.406 -26.5 1 81.69 198 LYS B N 1
ATOM 3680 C CA . LYS B 1 198 ? 7.191 -18.469 -27.5 1 81.69 198 LYS B CA 1
ATOM 3681 C C . LYS B 1 198 ? 8.062 -19.188 -28.516 1 81.69 198 LYS B C 1
ATOM 3683 O O . LYS B 1 198 ? 8.211 -18.719 -29.656 1 81.69 198 LYS B O 1
ATOM 3688 N N . SER B 1 199 ? 8.609 -20.234 -28.156 1 76.94 199 SER B N 1
ATOM 3689 C CA . SER B 1 199 ? 9.469 -21.016 -29.047 1 76.94 199 SER B CA 1
ATOM 3690 C C . SER B 1 199 ? 8.648 -21.797 -30.062 1 76.94 199 SER B C 1
ATOM 3692 O O . SER B 1 199 ? 9.203 -22.344 -31.016 1 76.94 199 SER B O 1
ATOM 3694 N N . PHE B 1 200 ? 7.391 -21.719 -29.828 1 78.62 200 PHE B N 1
ATOM 3695 C CA . PHE B 1 200 ? 6.539 -22.531 -30.703 1 78.62 200 PHE B CA 1
ATOM 3696 C C . PHE B 1 200 ? 5.457 -21.672 -31.344 1 78.62 200 PHE B C 1
ATOM 3698 O O . PHE B 1 200 ? 4.633 -21.078 -30.641 1 78.62 200 PHE B O 1
ATOM 3705 N N . LYS B 1 201 ? 5.48 -21.422 -32.594 1 73.75 201 LYS B N 1
ATOM 3706 C CA . LYS B 1 201 ? 4.641 -20.5 -33.344 1 73.75 201 LYS B CA 1
ATOM 3707 C C . LYS B 1 201 ? 3.17 -20.891 -33.25 1 73.75 201 LYS B C 1
ATOM 3709 O O . LYS B 1 201 ? 2.287 -20.031 -33.344 1 73.75 201 LYS B O 1
ATOM 3714 N N . ASN B 1 202 ? 2.846 -22.109 -33 1 77 202 ASN B N 1
ATOM 3715 C CA . ASN B 1 202 ? 1.472 -22.594 -33.094 1 77 202 ASN B CA 1
ATOM 3716 C C . ASN B 1 202 ? 0.719 -22.453 -31.781 1 77 202 ASN B C 1
ATOM 3718 O O . ASN B 1 202 ? -0.492 -22.688 -31.734 1 77 202 ASN B O 1
ATOM 3722 N N . LEU B 1 203 ? 1.35 -22.203 -30.75 1 76.31 203 LEU B N 1
ATOM 3723 C CA . LEU B 1 203 ? 0.677 -22.094 -29.453 1 76.31 203 LEU B CA 1
ATOM 3724 C C . LEU B 1 203 ? 0.464 -20.625 -29.078 1 76.31 203 LEU B C 1
ATOM 3726 O O . LEU B 1 203 ? 1.426 -19.859 -28.969 1 76.31 203 LEU B O 1
ATOM 3730 N N . LYS B 1 204 ? -0.823 -20.219 -29.078 1 79.25 204 LYS B N 1
ATOM 3731 C CA . LYS B 1 204 ? -1.134 -18.828 -28.75 1 79.25 204 LYS B CA 1
ATOM 3732 C C . LYS B 1 204 ? -2.334 -18.75 -27.812 1 79.25 204 LYS B C 1
ATOM 3734 O O . LYS B 1 204 ? -3.076 -19.719 -27.656 1 79.25 204 LYS B O 1
ATOM 3739 N N . GLY B 1 205 ? -2.32 -17.703 -27.094 1 84.31 205 GLY B N 1
ATOM 3740 C CA . GLY B 1 205 ? -3.512 -17.438 -26.297 1 84.31 205 GLY B CA 1
ATOM 3741 C C . GLY B 1 205 ? -3.287 -17.625 -24.812 1 84.31 205 GLY B C 1
ATOM 3742 O O . GLY B 1 205 ? -2.156 -17.516 -24.328 1 84.31 205 GLY B O 1
ATOM 3743 N N . GLY B 1 206 ? -4.457 -17.734 -24.094 1 89.56 206 GLY B N 1
ATOM 3744 C CA . GLY B 1 206 ? -4.43 -17.906 -22.641 1 89.56 206 GLY B CA 1
ATOM 3745 C C . GLY B 1 206 ? -4.246 -19.344 -22.219 1 89.56 206 GLY B C 1
ATOM 3746 O O . GLY B 1 206 ? -4.066 -20.234 -23.062 1 89.56 206 GLY B O 1
ATOM 3747 N N . LEU B 1 207 ? -4.18 -19.562 -20.922 1 90.94 207 LEU B N 1
ATOM 3748 C CA . LEU B 1 207 ? -3.955 -20.891 -20.344 1 90.94 207 LEU B CA 1
ATOM 3749 C C . LEU B 1 207 ? -4.969 -21.891 -20.891 1 90.94 207 LEU B C 1
ATOM 3751 O O . LEU B 1 207 ? -4.602 -23 -21.281 1 90.94 207 LEU B O 1
ATOM 3755 N N . GLN B 1 208 ? -6.254 -21.469 -20.938 1 92 208 GLN B N 1
ATOM 3756 C CA . GLN B 1 208 ? -7.312 -22.359 -21.406 1 92 208 GLN B CA 1
ATOM 3757 C C . GLN B 1 208 ? -7.113 -22.719 -22.875 1 92 208 GLN B C 1
ATOM 3759 O O . GLN B 1 208 ? -7.363 -23.844 -23.281 1 92 208 GLN B O 1
ATOM 3764 N N . ASP B 1 209 ? -6.707 -21.812 -23.672 1 92.62 209 ASP B N 1
ATOM 3765 C CA . ASP B 1 209 ? -6.488 -22.031 -25.094 1 92.62 209 ASP B CA 1
ATOM 3766 C C . ASP B 1 209 ? -5.398 -23.078 -25.328 1 92.62 209 ASP B C 1
ATOM 3768 O O . ASP B 1 209 ? -5.562 -23.984 -26.141 1 92.62 209 ASP B O 1
ATOM 3772 N N . ILE B 1 210 ? -4.336 -22.906 -24.609 1 90.88 210 ILE B N 1
ATOM 3773 C CA . ILE B 1 210 ? -3.213 -23.828 -24.75 1 90.88 210 ILE B CA 1
ATOM 3774 C C . ILE B 1 210 ? -3.631 -25.219 -24.297 1 90.88 210 ILE B C 1
ATOM 3776 O O . ILE B 1 210 ? -3.289 -26.219 -24.938 1 90.88 210 ILE B O 1
ATOM 3780 N N . ALA B 1 211 ? -4.32 -25.297 -23.172 1 94.25 211 ALA B N 1
ATOM 3781 C CA . ALA B 1 211 ? -4.816 -26.578 -22.672 1 94.25 211 ALA B CA 1
ATOM 3782 C C . ALA B 1 211 ? -5.699 -27.266 -23.703 1 94.25 211 ALA B C 1
ATOM 3784 O O . ALA B 1 211 ? -5.574 -28.469 -23.922 1 94.25 211 ALA B O 1
ATOM 3785 N N . ASP B 1 212 ? -6.539 -26.5 -24.359 1 93.5 212 ASP B N 1
ATOM 3786 C CA . ASP B 1 212 ? -7.43 -27.031 -25.375 1 93.5 212 ASP B CA 1
ATOM 3787 C C . ASP B 1 212 ? -6.637 -27.562 -26.578 1 93.5 212 ASP B C 1
ATOM 3789 O O . ASP B 1 212 ? -6.922 -28.641 -27.094 1 93.5 212 ASP B O 1
ATOM 3793 N N . ASP B 1 213 ? -5.703 -26.797 -27.031 1 90.94 213 ASP B N 1
ATOM 3794 C CA . ASP B 1 213 ? -4.855 -27.188 -28.156 1 90.94 213 ASP B CA 1
ATOM 3795 C C . ASP B 1 213 ? -4.137 -28.5 -27.859 1 90.94 213 ASP B C 1
ATOM 3797 O O . ASP B 1 213 ? -3.93 -29.312 -28.781 1 90.94 213 ASP B O 1
ATOM 3801 N N . LEU B 1 214 ? -3.785 -28.703 -26.641 1 91.88 214 LEU B N 1
ATOM 3802 C CA . LEU B 1 214 ? -3.045 -29.891 -26.25 1 91.88 214 LEU B CA 1
ATOM 3803 C C . LEU B 1 214 ? -3.994 -30.984 -25.781 1 91.88 214 LEU B C 1
ATOM 3805 O O . LEU B 1 214 ? -3.551 -32.062 -25.328 1 91.88 214 LEU B O 1
ATOM 3809 N N . GLN B 1 215 ? -5.262 -30.719 -25.75 1 93.19 215 GLN B N 1
ATOM 3810 C CA . GLN B 1 215 ? -6.32 -31.672 -25.406 1 93.19 215 GLN B CA 1
ATOM 3811 C C . GLN B 1 215 ? -6.227 -32.094 -23.938 1 93.19 215 GLN B C 1
ATOM 3813 O O . GLN B 1 215 ? -6.312 -33.281 -23.625 1 93.19 215 GLN B O 1
ATOM 3818 N N . VAL B 1 216 ? -5.949 -31.109 -23.141 1 93.56 216 VAL B N 1
ATOM 3819 C CA . VAL B 1 216 ? -5.945 -31.297 -21.703 1 93.56 216 VAL B CA 1
ATOM 3820 C C . VAL B 1 216 ? -7.281 -30.859 -21.125 1 93.56 216 VAL B C 1
ATOM 3822 O O . VAL B 1 216 ? -7.746 -29.75 -21.391 1 93.56 216 VAL B O 1
ATOM 3825 N N . SER B 1 217 ? -7.867 -31.703 -20.312 1 92.25 217 SER B N 1
ATOM 3826 C CA . SER B 1 217 ? -9.172 -31.391 -19.734 1 92.25 217 SER B CA 1
ATOM 3827 C C . SER B 1 217 ? -9.023 -30.672 -18.391 1 92.25 217 SER B C 1
ATOM 3829 O O . SER B 1 217 ? -8.164 -31.016 -17.578 1 92.25 217 SER B O 1
ATOM 3831 N N . ARG B 1 218 ? -9.828 -29.719 -18.203 1 92.56 218 ARG B N 1
ATOM 3832 C CA . ARG B 1 218 ? -9.844 -28.969 -16.953 1 92.56 218 ARG B CA 1
ATOM 3833 C C . ARG B 1 218 ? -10.664 -29.672 -15.891 1 92.56 218 ARG B C 1
ATOM 3835 O O . ARG B 1 218 ? -11.703 -30.281 -16.203 1 92.56 218 ARG B O 1
ATOM 3842 N N . ILE B 1 219 ? -10.188 -29.672 -14.734 1 89.38 219 ILE B N 1
ATOM 3843 C CA . ILE B 1 219 ? -10.938 -30.109 -13.562 1 89.38 219 ILE B CA 1
ATOM 3844 C C . ILE B 1 219 ? -11.281 -28.906 -12.688 1 89.38 219 ILE B C 1
ATOM 3846 O O . ILE B 1 219 ? -10.391 -28.156 -12.266 1 89.38 219 ILE B O 1
ATOM 3850 N N . GLY B 1 220 ? -12.625 -28.703 -12.406 1 88.31 220 GLY B N 1
ATOM 3851 C CA . GLY B 1 220 ? -13.047 -27.562 -11.609 1 88.31 220 GLY B CA 1
ATOM 3852 C C . GLY B 1 220 ? -13.32 -26.312 -12.438 1 88.31 220 GLY B C 1
ATOM 3853 O O . GLY B 1 220 ? -13.094 -26.312 -13.656 1 88.31 220 GLY B O 1
ATOM 3854 N N . PRO B 1 221 ? -13.773 -25.312 -11.742 1 89.19 221 PRO B N 1
ATOM 3855 C CA . PRO B 1 221 ? -14.156 -24.094 -12.461 1 89.19 221 PRO B CA 1
ATOM 3856 C C . PRO B 1 221 ? -12.969 -23.203 -12.797 1 89.19 221 PRO B C 1
ATOM 3858 O O . PRO B 1 221 ? -11.945 -23.234 -12.102 1 89.19 221 PRO B O 1
ATOM 3861 N N . GLN B 1 222 ? -13.18 -22.359 -13.859 1 90.38 222 GLN B N 1
ATOM 3862 C CA . GLN B 1 222 ? -12.203 -21.344 -14.203 1 90.38 222 GLN B CA 1
ATOM 3863 C C . GLN B 1 222 ? -12.188 -20.219 -13.164 1 90.38 222 GLN B C 1
ATOM 3865 O O . GLN B 1 222 ? -13.219 -19.906 -12.562 1 90.38 222 GLN B O 1
ATOM 3870 N N . HIS B 1 223 ? -11.023 -19.656 -12.938 1 90.56 223 HIS B N 1
ATOM 3871 C CA . HIS B 1 223 ? -10.828 -18.5 -12.078 1 90.56 223 HIS B CA 1
ATOM 3872 C C . HIS B 1 223 ? -10.914 -18.875 -10.602 1 90.56 223 HIS B C 1
ATOM 3874 O O . HIS B 1 223 ? -11.242 -18.047 -9.758 1 90.56 223 HIS B O 1
ATOM 3880 N N . GLN B 1 224 ? -10.727 -20.062 -10.367 1 93.62 224 GLN B N 1
ATOM 3881 C CA . GLN B 1 224 ? -10.344 -20.562 -9.047 1 93.62 224 GLN B CA 1
ATOM 3882 C C . GLN B 1 224 ? -8.891 -21.047 -9.039 1 93.62 224 GLN B C 1
ATOM 3884 O O . GLN B 1 224 ? -8.477 -21.797 -9.914 1 93.62 224 GLN B O 1
ATOM 3889 N N . ALA B 1 225 ? -8.211 -20.641 -8.086 1 96.56 225 ALA B N 1
ATOM 3890 C CA . ALA B 1 225 ? -6.766 -20.828 -8.094 1 96.56 225 ALA B CA 1
ATOM 3891 C C . ALA B 1 225 ? -6.406 -22.312 -8.125 1 96.56 225 ALA B C 1
ATOM 3893 O O . ALA B 1 225 ? -5.422 -22.719 -8.758 1 96.56 225 ALA B O 1
ATOM 3894 N N . GLY B 1 226 ? -7.207 -23.125 -7.438 1 96.31 226 GLY B N 1
ATOM 3895 C CA . GLY B 1 226 ? -6.953 -24.562 -7.445 1 96.31 226 GLY B CA 1
ATOM 3896 C C . GLY B 1 226 ? -7.098 -25.188 -8.82 1 96.31 226 GLY B C 1
ATOM 3897 O O . GLY B 1 226 ? -6.188 -25.859 -9.305 1 96.31 226 GLY B O 1
ATOM 3898 N N . SER B 1 227 ? -8.203 -24.969 -9.391 1 95.69 227 SER B N 1
ATOM 3899 C CA . SER B 1 227 ? -8.461 -25.484 -10.734 1 95.69 227 SER B CA 1
ATOM 3900 C C . SER B 1 227 ? -7.438 -24.969 -11.734 1 95.69 227 SER B C 1
ATOM 3902 O O . SER B 1 227 ? -6.922 -25.719 -12.555 1 95.69 227 SER B O 1
ATOM 3904 N N . ASP B 1 228 ? -7.148 -23.672 -11.656 1 96.06 228 ASP B N 1
ATOM 3905 C CA . ASP B 1 228 ? -6.207 -23.047 -12.578 1 96.06 228 ASP B CA 1
ATOM 3906 C C . ASP B 1 228 ? -4.801 -23.609 -12.391 1 96.06 228 ASP B C 1
ATOM 3908 O O . ASP B 1 228 ? -4.07 -23.812 -13.367 1 96.06 228 ASP B O 1
ATOM 3912 N N . SER B 1 229 ? -4.398 -23.859 -11.156 1 97.69 229 SER B N 1
ATOM 3913 C CA . SER B 1 229 ? -3.066 -24.406 -10.914 1 97.69 229 SER B CA 1
ATOM 3914 C C . SER B 1 229 ? -2.965 -25.844 -11.398 1 97.69 229 SER B C 1
ATOM 3916 O O . SER B 1 229 ? -1.921 -26.266 -11.898 1 97.69 229 SER B O 1
ATOM 3918 N N . LEU B 1 230 ? -4.027 -26.609 -11.211 1 96.69 230 LEU B N 1
ATOM 3919 C CA . LEU B 1 230 ? -4.066 -27.969 -11.703 1 96.69 230 LEU B CA 1
ATOM 3920 C C . LEU B 1 230 ? -3.963 -28.016 -13.227 1 96.69 230 LEU B C 1
ATOM 3922 O O . LEU B 1 230 ? -3.197 -28.797 -13.781 1 96.69 230 LEU B O 1
ATOM 3926 N N . LEU B 1 231 ? -4.688 -27.141 -13.844 1 96.5 231 LEU B N 1
ATOM 3927 C CA . LEU B 1 231 ? -4.613 -27.047 -15.297 1 96.5 231 LEU B CA 1
ATOM 3928 C C . LEU B 1 231 ? -3.213 -26.625 -15.742 1 96.5 231 LEU B C 1
ATOM 3930 O O . LEU B 1 231 ? -2.711 -27.125 -16.766 1 96.5 231 LEU B O 1
ATOM 3934 N N . THR B 1 232 ? -2.641 -25.688 -15.039 1 96.88 232 THR B N 1
ATOM 3935 C CA . THR B 1 232 ? -1.284 -25.234 -15.328 1 96.88 232 THR B CA 1
ATOM 3936 C C . THR B 1 232 ? -0.304 -26.406 -15.281 1 96.88 232 THR B C 1
ATOM 3938 O O . THR B 1 232 ? 0.518 -26.578 -16.188 1 96.88 232 THR B O 1
ATOM 3941 N N . ALA B 1 233 ? -0.395 -27.25 -14.281 1 97.12 233 ALA B N 1
ATOM 3942 C CA . ALA B 1 233 ? 0.491 -28.391 -14.125 1 97.12 233 ALA B CA 1
ATOM 3943 C C . ALA B 1 233 ? 0.329 -29.375 -15.289 1 97.12 233 ALA B C 1
ATOM 3945 O O . ALA B 1 233 ? 1.311 -29.75 -15.93 1 97.12 233 ALA B O 1
ATOM 3946 N N . THR B 1 234 ? -0.882 -29.719 -15.516 1 95.88 234 THR B N 1
ATOM 3947 C CA . THR B 1 234 ? -1.148 -30.734 -16.531 1 95.88 234 THR B CA 1
ATOM 3948 C C . THR B 1 234 ? -0.766 -30.234 -17.922 1 95.88 234 THR B C 1
ATOM 3950 O O . THR B 1 234 ? -0.222 -30.969 -18.734 1 95.88 234 THR B O 1
ATOM 3953 N N . THR B 1 235 ? -1.049 -29 -18.141 1 95 235 THR B N 1
ATOM 3954 C CA . THR B 1 235 ? -0.701 -28.406 -19.422 1 95 235 THR B CA 1
ATOM 3955 C C . THR B 1 235 ? 0.813 -28.359 -19.609 1 95 235 THR B C 1
ATOM 3957 O O . THR B 1 235 ? 1.316 -28.656 -20.703 1 95 235 THR B O 1
ATOM 3960 N N . PHE B 1 236 ? 1.524 -28 -18.641 1 95.44 236 PHE B N 1
ATOM 3961 C CA . PHE B 1 236 ? 2.98 -27.938 -18.688 1 95.44 236 PHE B CA 1
ATOM 3962 C C . PHE B 1 236 ? 3.568 -29.281 -19.062 1 95.44 236 PHE B C 1
ATOM 3964 O O . PHE B 1 236 ? 4.41 -29.375 -19.969 1 95.44 236 PHE B O 1
ATOM 3971 N N . PHE B 1 237 ? 3.176 -30.312 -18.438 1 95.12 237 PHE B N 1
ATOM 3972 C CA . PHE B 1 237 ? 3.764 -31.641 -18.656 1 95.12 237 PHE B CA 1
ATOM 3973 C C . PHE B 1 237 ? 3.344 -32.188 -20.016 1 95.12 237 PHE B C 1
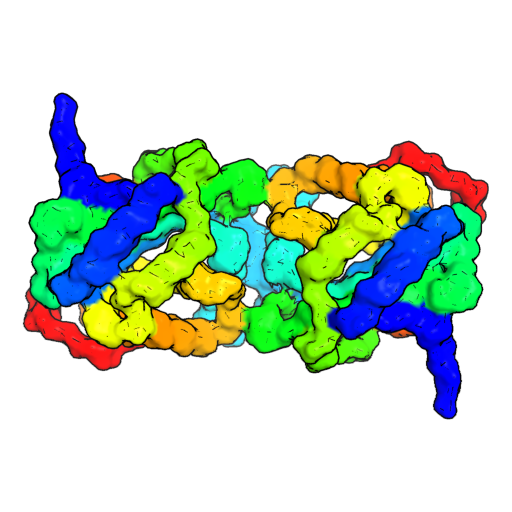ATOM 3975 O O . PHE B 1 237 ? 4.117 -32.906 -20.672 1 95.12 237 PHE B O 1
ATOM 3982 N N . LYS B 1 238 ? 2.121 -31.891 -20.391 1 93.56 238 LYS B N 1
ATOM 3983 C CA . LYS B 1 238 ? 1.711 -32.281 -21.734 1 93.56 238 LYS B CA 1
ATOM 3984 C C . LYS B 1 238 ? 2.545 -31.578 -22.797 1 93.56 238 LYS B C 1
ATOM 3986 O O . LYS B 1 238 ? 2.932 -32.188 -23.812 1 93.56 238 LYS B O 1
ATOM 3991 N N . MET B 1 239 ? 2.738 -30.328 -22.578 1 91.5 239 MET B N 1
ATOM 3992 C CA . MET B 1 239 ? 3.578 -29.562 -23.5 1 91.5 239 MET B CA 1
ATOM 3993 C C . MET B 1 239 ? 4.992 -30.125 -23.547 1 91.5 239 MET B C 1
ATOM 3995 O O . MET B 1 239 ? 5.578 -30.25 -24.625 1 91.5 239 MET B O 1
ATOM 3999 N N . ARG B 1 240 ? 5.52 -30.375 -22.391 1 90.69 240 ARG B N 1
ATOM 4000 C CA . ARG B 1 240 ? 6.859 -30.953 -22.297 1 90.69 240 ARG B CA 1
ATOM 4001 C C . ARG B 1 240 ? 6.938 -32.281 -23.047 1 90.69 240 ARG B C 1
ATOM 4003 O O . ARG B 1 240 ? 7.918 -32.531 -23.734 1 90.69 240 ARG B O 1
ATOM 4010 N N . GLN B 1 241 ? 5.945 -33.062 -22.953 1 89.88 241 GLN B N 1
ATOM 4011 C CA . GLN B 1 241 ? 5.875 -34.344 -23.609 1 89.88 241 GLN B CA 1
ATOM 4012 C C . GLN B 1 241 ? 5.754 -34.188 -25.125 1 89.88 241 GLN B C 1
ATOM 4014 O O . GLN B 1 241 ? 6.422 -34.906 -25.891 1 89.88 241 GLN B O 1
ATOM 4019 N N . THR B 1 242 ? 5.004 -33.281 -25.531 1 86.31 242 THR B N 1
ATOM 4020 C CA . THR B 1 242 ? 4.656 -33.125 -26.938 1 86.31 242 THR B CA 1
ATOM 4021 C C . THR B 1 242 ? 5.773 -32.438 -27.688 1 86.31 242 THR B C 1
ATOM 4023 O O . THR B 1 242 ? 6.098 -32.781 -28.828 1 86.31 242 THR B O 1
ATOM 4026 N N . PHE B 1 243 ? 6.387 -31.406 -27.047 1 83.75 243 PHE B N 1
ATOM 4027 C CA . PHE B 1 243 ? 7.25 -30.516 -27.828 1 83.75 243 PHE B CA 1
ATOM 4028 C C . PHE B 1 243 ? 8.703 -30.656 -27.375 1 83.75 243 PHE B C 1
ATOM 4030 O O . PHE B 1 243 ? 9.617 -30.281 -28.109 1 83.75 243 PHE B O 1
ATOM 4037 N N . PHE B 1 244 ? 9.016 -31.125 -26.25 1 77.81 244 PHE B N 1
ATOM 4038 C CA . PHE B 1 244 ? 10.375 -31.062 -25.75 1 77.81 244 PHE B CA 1
ATOM 4039 C C . PHE B 1 244 ? 10.914 -32.469 -25.469 1 77.81 244 PHE B C 1
ATOM 4041 O O . PHE B 1 244 ? 12 -32.625 -24.906 1 77.81 244 PHE B O 1
ATOM 4048 N N . ASN B 1 245 ? 10.25 -33.406 -25.953 1 75.69 245 ASN B N 1
ATOM 4049 C CA . ASN B 1 245 ? 10.656 -34.781 -25.75 1 75.69 245 ASN B CA 1
ATOM 4050 C C . ASN B 1 245 ? 11.031 -35.031 -24.281 1 75.69 245 ASN B C 1
ATOM 4052 O O . ASN B 1 245 ? 12.078 -35.625 -24.016 1 75.69 245 ASN B O 1
ATOM 4056 N N . ASP B 1 246 ? 10.258 -34.406 -23.453 1 71.75 246 ASP B N 1
ATOM 4057 C CA . ASP B 1 246 ? 10.289 -34.594 -22.016 1 71.75 246 ASP B CA 1
ATOM 4058 C C . ASP B 1 246 ? 11.586 -34.031 -21.422 1 71.75 246 ASP B C 1
ATOM 4060 O O . ASP B 1 246 ? 12.016 -34.469 -20.344 1 71.75 246 ASP B O 1
ATOM 4064 N N . LYS B 1 247 ? 12.406 -33.25 -22.172 1 70.06 247 LYS B N 1
ATOM 4065 C CA . LYS B 1 247 ? 13.641 -32.656 -21.656 1 70.06 247 LYS B CA 1
ATOM 4066 C C . LYS B 1 247 ? 13.656 -31.156 -21.859 1 70.06 247 LYS B C 1
ATOM 4068 O O . LYS B 1 247 ? 13.664 -30.688 -23 1 70.06 247 LYS B O 1
ATOM 4073 N N . ILE B 1 248 ? 13.297 -30.453 -20.812 1 67.31 248 ILE B N 1
ATOM 4074 C CA . ILE B 1 248 ? 13.453 -29.016 -20.906 1 67.31 248 ILE B CA 1
ATOM 4075 C C . ILE B 1 248 ? 14.75 -28.594 -20.234 1 67.31 248 ILE B C 1
ATOM 4077 O O . ILE B 1 248 ? 15.102 -29.094 -19.156 1 67.31 248 ILE B O 1
ATOM 4081 N N . ASP B 1 249 ? 15.656 -27.891 -21.047 1 59.66 249 ASP B N 1
ATOM 4082 C CA . ASP B 1 249 ? 16.922 -27.391 -20.516 1 59.66 249 ASP B CA 1
ATOM 4083 C C . ASP B 1 249 ? 16.688 -26.359 -19.422 1 59.66 249 ASP B C 1
ATOM 4085 O O . ASP B 1 249 ? 16.031 -25.344 -19.641 1 59.66 249 ASP B O 1
ATOM 4089 N N . ASP B 1 250 ? 17.031 -26.688 -18.203 1 58.5 250 ASP B N 1
ATOM 4090 C CA . ASP B 1 250 ? 16.891 -25.844 -17.016 1 58.5 250 ASP B CA 1
ATOM 4091 C C . ASP B 1 250 ? 17.531 -24.469 -17.234 1 58.5 250 ASP B C 1
ATOM 4093 O O . ASP B 1 250 ? 17.219 -23.516 -16.531 1 58.5 250 ASP B O 1
ATOM 4097 N N . THR B 1 251 ? 18.484 -24.344 -18.203 1 49.88 251 THR B N 1
ATOM 4098 C CA . THR B 1 251 ? 19.156 -23.078 -18.406 1 49.88 251 THR B CA 1
ATOM 4099 C C . THR B 1 251 ? 18.234 -22.078 -19.094 1 49.88 251 THR B C 1
ATOM 4101 O O . THR B 1 251 ? 18.531 -20.875 -19.156 1 49.88 251 THR B O 1
ATOM 4104 N N . LYS B 1 252 ? 17.359 -22.547 -19.797 1 45.62 252 LYS B N 1
ATOM 4105 C CA . LYS B 1 252 ? 16.484 -21.688 -20.594 1 45.62 252 LYS B CA 1
ATOM 4106 C C . LYS B 1 252 ? 15.375 -21.094 -19.719 1 45.62 252 LYS B C 1
ATOM 4108 O O . LYS B 1 252 ? 14.336 -20.672 -20.234 1 45.62 252 LYS B O 1
ATOM 4113 N N . TYR B 1 253 ? 15.805 -20.953 -18.484 1 47.25 253 TYR B N 1
ATOM 4114 C CA . TYR B 1 253 ? 14.758 -20.641 -17.531 1 47.25 253 TYR B CA 1
ATOM 4115 C C . TYR B 1 253 ? 14.617 -19.125 -17.359 1 47.25 253 TYR B C 1
ATOM 4117 O O . TYR B 1 253 ? 15.539 -18.375 -17.672 1 47.25 253 TYR B O 1
ATOM 4125 N N . LEU B 1 254 ? 13.43 -18.531 -17.109 1 44.47 254 LEU B N 1
ATOM 4126 C CA . LEU B 1 254 ? 13.172 -17.109 -16.922 1 44.47 254 LEU B CA 1
ATOM 4127 C C . LEU B 1 254 ? 14.328 -16.438 -16.203 1 44.47 254 LEU B C 1
ATOM 4129 O O . LEU B 1 254 ? 14.977 -17.047 -15.352 1 44.47 254 LEU B O 1
#

pLDDT: mean 90.92, std 11.43, range [25.58, 98.81]

Foldseek 3Di:
DPPLCLCFAEPEDWAVCLVVVLVVLLVVCVAFQEKFKDWQWQDQDDADDDDDPDPVLRVLVSLQVRLQQTATAKMKIFTHHLLLHADPTYGMYMAGAADDPVPGDHDPVSVVVLVVQPDDNVCSNPTHHHLLVSLVSVVVSPNWQDPSHAYEYEPCSNVLLNNLCSNVVDGADSDPVVNVVSCCRTHVFYHYPNLVCVVPPPDDDGLVRLCVVLVHDFRGTPSGTHRSRSSRSNSVSSCCVPPVVSDDDSVSGD/DPPQCLCFAEPEDWAVCLVVVLVVLLVVCVAFQEKFKDFAWQDQDDADDDDDPDPVLRVLVSLQVRLQQTATAKMKIFTHHLLLDADPTYGMYMAGAADDPVPGDHDPVSVVVLVVQPDDNVCSNPTHHHLLVSLVSVVVSPNWQDPSHAYEYEPCSNVVLNNLCSNVVDGADSDPVVNVVSCCRTHVFYHYPNLVCVVPPPADDGLVRLCVVLVHDFRGTPSGTHRSRSSRSNSVSSCCVPPVVSDDDSVSGD

InterPro domains:
  IPR006941 Ribonuclease CAF1 [PF04857] (13-129)
  IPR006941 Ribonuclease CAF1 [PF04857] (145-236)
  IPR012337 Ribonuclease H-like superfamily [SSF53098] (9-253)
  IPR036397 Ribonuclease H superfamily [G3DSA:3.30.420.10] (9-254)
  IPR039637 CCR4-NOT transcription complex subunit 7/8/Pop2 [PTHR10797] (10-249)

Solvent-accessible surface area (backbone atoms only — not comparable to full-atom values): 26829 Å² total; per-residue (Å²): 121,82,76,71,65,46,60,53,36,40,42,83,33,36,46,90,45,39,68,64,51,50,56,53,45,41,58,45,40,77,71,21,30,30,38,10,40,32,59,36,57,39,62,67,40,44,40,63,56,83,88,60,94,43,71,67,52,45,51,48,46,29,49,45,54,27,50,61,64,40,60,65,40,29,38,6,41,16,38,16,24,98,84,54,52,57,52,90,53,63,29,20,40,24,40,36,25,45,44,43,85,77,59,50,67,62,23,65,70,39,49,51,51,33,43,72,45,64,53,55,56,67,54,20,50,74,43,25,22,57,59,65,61,50,22,58,50,46,68,73,33,69,70,42,65,35,72,78,27,36,35,34,33,65,74,45,65,63,48,51,48,48,49,49,29,39,64,64,72,43,73,60,57,72,46,67,68,57,39,52,52,51,44,43,53,43,46,54,31,51,45,43,49,60,66,60,33,69,80,36,88,86,58,64,81,54,74,68,48,44,22,51,76,70,69,47,81,75,58,65,55,67,79,31,21,32,27,45,1,44,39,47,41,54,37,49,45,50,47,32,52,72,74,38,73,67,54,78,70,77,81,79,42,126,121,84,75,69,65,47,61,52,36,39,40,83,32,35,45,91,45,40,68,64,51,50,57,53,47,44,57,46,41,78,71,21,30,30,37,10,40,30,59,35,57,38,62,66,39,44,38,63,57,83,87,60,95,43,72,66,52,45,52,48,46,28,49,43,54,28,50,61,64,38,59,65,38,28,37,7,41,16,38,16,24,97,84,54,51,58,51,89,54,66,27,20,39,26,39,35,25,46,43,42,86,77,61,50,69,64,22,65,69,39,47,51,51,35,43,74,45,64,53,56,56,68,54,19,52,75,44,24,21,56,60,64,61,50,22,60,49,46,68,74,32,67,69,41,63,35,72,77,29,36,36,33,33,66,73,45,65,62,48,51,47,48,49,48,29,38,64,65,72,44,74,59,58,73,45,66,68,57,39,52,52,51,44,42,52,43,46,56,30,49,45,44,50,60,66,60,33,69,80,37,89,84,57,62,81,54,72,67,48,44,23,53,76,70,70,49,80,73,57,65,55,68,80,30,22,33,28,45,2,42,41,48,41,54,38,49,44,51,47,32,51,74,73,38,74,67,53,78,69,77,82,80,40,126